Protein AF-A0A969HIT4-F1 (afdb_monomer_lite)

Foldseek 3Di:
DDDQEDEDPVAAFQADWDAQPLQCWIWTAGQQQKIFTARNNYRHTLEIDNQAPAGRDQQFQHDSYKGQHPHYWDDPNLLQKIKGFIDHWNCQLVVPWQQEQFQVSLQVSCVVPVSQQGMFMAGNNYRDGPGGASAGAFAQDDFGHGDRHADWDWDADPVRAIKTWDWGFHPPFPDPDRTSFRRTFTWIAHQACPNAPPDGHNGIFGADFDGGTRNFFFHWDDDDQKIWTATQFKIFIWGQDAPDNVARGNVRGRYIDGDAMEGQEQQDPQQVPADDPLQWHQCWGDAPDTGHTHGYDYYNPHPLLLAQAPSDWDWDDDDQWIWTAHRSGDIDIDHDDDSPDDDPDDPPPPPPPPDDDDPDDDDDPAAEEEQACLVVQAQHKHKYKAFFADWGDPVFWIKTARDVVRPPTEIEIEGPVLCVQDPHRVSVVHDGGWIKIFTAHFHGGNNYTYGYDSHCVRIDTDDDD

Secondary structure (DSSP, 8-state):
---------SS-B-S--EEETTTTEEEEEBTTS-EEEEETTT--EEEEE---SSEES---SS-SEEB-TT---EEETTTTEEEEEPB--GGGGGSSSS--SSHHHHHHHHHH-GGG--EEEEETTT----S--------B-BTTB----PPPEEEE-TTS-EEEEEEEE-SSPSSSS-STTT-EEEEEEESSSSSSTTPPTT-EEEB------TTBPPEEEEETTEEEEEETTEEEEEEEEE--TT--BTTBPBEEEE--EEEEEE-S-TTSS---TT-EEEEEEESSSEEEEEEEEEES---HHHHS--S--EEEEETTEEEEE-TT--EEEE-SS-TTS-PPPP---------------S----EEEEGGGGGGGTTSEEEEEEE--EEEE-SSEEEEESSSS-TTS-EEEEEGGGGGGSSS-HHHHS-TT-EEEEEEE-EEETTEEEEE--SGGGEEEE---

Radius of gyration: 24.32 Å; chains: 1; bounding box: 61×59×72 Å

pLDDT: mean 91.87, std 12.42, range [34.25, 98.88]

Sequence (465 aa):
MTQIWAYEAGSPVHTPPAYSASRSRVVVVSQDLYVHAIDNASGARAWRVKPTILNPGEPGQNSDLAEVKKGWPVIADTHGLVLVKLRLDWQTLWQPNPWPSSNTAMRSTLSSQPDLQALLVLRLDDGSIPFIANVGHGGYGDGGYMPMGPQPVVKRFDNGQEVAYVVMRGSPCLQTPCDGRWDSHLGEMLLDDSTVSGYSAGYVRFIRNSFFPTDEQAYISMAGDYIFGGHWEAGIAHQITDRSASRGSGTNPIQTTNLPHIATSQDEDTCGRGFQTSHYCATSLKNTRVWPGGFYIYWQKGAVYDQYWSEYAGWVVSNNTIYFVGTEGSVVALEHGNPTAQLAAPTITTVADIQTEPELTSESVMAHIPYTQAREYAGQEAVVSGTIRYVFNNGVAVLLGFENPHQGALKVRILKQDWANFTAPPETVYQVGQQIRVTGRIEWYQGDPVIYAQSPTALELIQPH

Structure (mmCIF, N/CA/C/O backbone):
data_AF-A0A969HIT4-F1
#
_entry.id   AF-A0A969HIT4-F1
#
loop_
_atom_site.group_PDB
_atom_site.id
_atom_site.type_symbol
_atom_site.label_atom_id
_atom_site.label_alt_id
_atom_site.label_comp_id
_atom_site.label_asym_id
_atom_site.label_entity_id
_atom_site.label_seq_id
_atom_site.pdbx_PDB_ins_code
_atom_site.Cartn_x
_atom_site.Cartn_y
_atom_site.Cartn_z
_atom_site.occupancy
_atom_site.B_iso_or_equiv
_atom_site.auth_seq_id
_atom_site.auth_comp_id
_atom_site.auth_asym_id
_atom_site.auth_atom_id
_atom_site.pdbx_PDB_model_num
ATOM 1 N N . MET A 1 1 ? -34.203 -14.703 -4.776 1.00 73.19 1 MET A N 1
ATOM 2 C CA . MET A 1 1 ? -33.868 -13.924 -3.564 1.00 73.19 1 MET A CA 1
ATOM 3 C C . MET A 1 1 ? -34.827 -12.748 -3.485 1.00 73.19 1 MET A C 1
ATOM 5 O O . MET A 1 1 ? -35.058 -12.132 -4.517 1.00 73.19 1 MET A O 1
ATOM 9 N N . THR A 1 2 ? -35.407 -12.479 -2.316 1.00 91.75 2 THR A N 1
ATOM 10 C CA . THR A 1 2 ? -36.294 -11.323 -2.081 1.00 91.75 2 THR A CA 1
ATOM 11 C C . THR A 1 2 ? -35.475 -10.209 -1.433 1.00 91.75 2 THR A C 1
ATOM 13 O O . THR A 1 2 ? -34.688 -10.496 -0.533 1.00 91.75 2 THR A O 1
ATOM 16 N N . GLN A 1 3 ? -35.628 -8.962 -1.886 1.00 93.62 3 GLN A N 1
ATOM 17 C CA . GLN A 1 3 ? -34.958 -7.809 -1.274 1.00 93.62 3 GLN A CA 1
ATOM 18 C C . GLN A 1 3 ? -35.413 -7.649 0.186 1.00 93.62 3 GLN A C 1
ATOM 20 O O . GLN A 1 3 ? -36.613 -7.581 0.442 1.00 93.62 3 GLN A O 1
ATOM 25 N N . ILE A 1 4 ? -34.461 -7.594 1.128 1.00 94.19 4 ILE A N 1
ATOM 26 C CA . ILE A 1 4 ? -34.737 -7.423 2.569 1.00 94.19 4 ILE A CA 1
ATOM 27 C C . ILE A 1 4 ? -34.885 -5.932 2.906 1.00 94.19 4 ILE A C 1
ATOM 29 O O . ILE A 1 4 ? -35.841 -5.537 3.563 1.00 94.19 4 ILE A O 1
ATOM 33 N N . TRP A 1 5 ? -33.974 -5.099 2.403 1.00 97.38 5 TRP A N 1
ATOM 34 C CA . TRP A 1 5 ? -34.033 -3.638 2.444 1.00 97.38 5 TRP A CA 1
ATOM 35 C C . TRP A 1 5 ? -33.139 -3.058 1.339 1.00 97.38 5 TRP A C 1
ATOM 37 O O . TRP A 1 5 ? -32.377 -3.786 0.701 1.00 97.38 5 TRP A O 1
ATOM 47 N N . ALA A 1 6 ? -33.254 -1.754 1.100 1.00 96.44 6 ALA A N 1
ATOM 48 C CA . ALA A 1 6 ? -32.368 -0.986 0.230 1.00 96.44 6 ALA A CA 1
ATOM 49 C C . ALA A 1 6 ? -31.980 0.321 0.930 1.00 96.44 6 ALA A C 1
ATOM 51 O O . ALA A 1 6 ? -32.724 0.815 1.778 1.00 96.44 6 ALA A O 1
ATOM 52 N N . TYR A 1 7 ? -30.815 0.862 0.577 1.00 97.88 7 TYR A N 1
ATOM 53 C CA . TYR A 1 7 ? -30.286 2.090 1.154 1.00 97.88 7 TYR A CA 1
ATOM 54 C C . TYR A 1 7 ? -29.885 3.081 0.063 1.00 97.88 7 TYR A C 1
ATOM 56 O O . TYR A 1 7 ? -29.016 2.788 -0.755 1.00 97.88 7 TYR A O 1
ATOM 64 N N . GLU A 1 8 ? -30.474 4.275 0.097 1.00 97.19 8 GLU A N 1
ATOM 65 C CA . GLU A 1 8 ? -30.152 5.367 -0.822 1.00 97.19 8 GLU A CA 1
ATOM 66 C C . GLU A 1 8 ? -29.061 6.264 -0.222 1.00 97.19 8 GLU A C 1
ATOM 68 O O . GLU A 1 8 ? -29.324 7.114 0.633 1.00 97.19 8 GLU A O 1
ATOM 73 N N . ALA A 1 9 ? -27.815 6.085 -0.670 1.00 97.38 9 ALA A N 1
ATOM 74 C CA . ALA A 1 9 ? -26.674 6.869 -0.188 1.00 97.38 9 ALA A CA 1
ATOM 75 C C . ALA A 1 9 ? -26.664 8.323 -0.707 1.00 97.38 9 ALA A C 1
ATOM 77 O O . ALA A 1 9 ? -25.971 9.174 -0.147 1.00 97.38 9 ALA A O 1
ATOM 78 N N . GLY A 1 10 ? -27.431 8.623 -1.762 1.00 97.44 10 GLY A N 1
ATOM 79 C CA . GLY A 1 10 ? -27.462 9.938 -2.417 1.00 97.44 10 GLY A CA 1
ATOM 80 C C . GLY A 1 10 ? -26.255 10.229 -3.320 1.00 97.44 10 GLY A C 1
ATOM 81 O O . GLY A 1 10 ? -26.195 11.290 -3.930 1.00 97.44 10 GLY A O 1
ATOM 82 N N . SER A 1 11 ? -25.310 9.294 -3.417 1.00 98.00 11 SER A N 1
ATOM 83 C CA . SER A 1 11 ? -24.120 9.332 -4.269 1.00 98.00 11 SER A CA 1
ATOM 84 C C . SER A 1 11 ? -23.657 7.888 -4.532 1.00 98.00 11 SER A C 1
ATOM 86 O O . SER A 1 11 ? -23.942 7.024 -3.692 1.00 98.00 11 SER A O 1
ATOM 88 N N . PRO A 1 12 ? -22.987 7.572 -5.662 1.00 98.00 12 PRO A N 1
ATOM 89 C CA . PRO A 1 12 ? -22.501 6.221 -5.934 1.00 98.00 12 PRO A CA 1
ATOM 90 C C . PRO A 1 12 ? -21.669 5.660 -4.779 1.00 98.00 12 PRO A C 1
ATOM 92 O O . PRO A 1 12 ? -20.763 6.318 -4.272 1.00 98.00 12 PRO A O 1
ATOM 95 N N . VAL A 1 13 ? -21.967 4.434 -4.354 1.00 97.75 13 VAL A N 1
ATOM 96 C CA . VAL A 1 13 ? -21.175 3.742 -3.330 1.00 97.75 13 VAL A CA 1
ATOM 97 C C . VAL A 1 13 ? -19.890 3.226 -3.975 1.00 97.75 13 VAL A C 1
ATOM 99 O O . VAL A 1 13 ? -19.941 2.490 -4.957 1.00 97.75 13 VAL A O 1
ATOM 102 N N . HIS A 1 14 ? -18.739 3.637 -3.443 1.00 97.19 14 HIS A N 1
ATOM 103 C CA . HIS A 1 14 ? -17.424 3.345 -4.024 1.00 97.19 14 HIS A CA 1
ATOM 104 C C . HIS A 1 14 ? -16.676 2.213 -3.319 1.00 97.19 14 HIS A C 1
ATOM 106 O O . HIS A 1 14 ? -15.764 1.633 -3.908 1.00 97.19 14 HIS A O 1
ATOM 112 N N . THR A 1 15 ? -17.049 1.889 -2.081 1.00 97.75 15 THR A N 1
ATOM 113 C CA . THR A 1 15 ? -16.435 0.800 -1.317 1.00 97.75 15 THR A CA 1
ATOM 114 C C . THR A 1 15 ? -17.362 -0.410 -1.239 1.00 97.75 15 THR A C 1
ATOM 116 O O . THR A 1 15 ? -18.582 -0.236 -1.173 1.00 97.75 15 THR A O 1
ATOM 119 N N . PRO A 1 16 ? -16.830 -1.640 -1.134 1.00 97.31 16 PRO A N 1
ATOM 120 C CA . PRO A 1 16 ? -17.638 -2.752 -0.655 1.00 97.31 16 PRO A CA 1
ATOM 121 C C . PRO A 1 16 ? -18.130 -2.473 0.782 1.00 97.31 16 PRO A C 1
ATOM 123 O O . PRO A 1 16 ? -17.526 -1.665 1.502 1.00 97.31 16 PRO A O 1
ATOM 126 N N . PRO A 1 17 ? -19.232 -3.113 1.210 1.00 97.50 17 PRO A N 1
ATOM 127 C CA . PRO A 1 17 ? -19.734 -2.977 2.570 1.00 97.50 17 PRO A CA 1
ATOM 128 C C . PRO A 1 17 ? -18.836 -3.699 3.575 1.00 97.50 17 PRO A C 1
ATOM 130 O O . PRO A 1 17 ? -18.409 -4.829 3.347 1.00 97.50 17 PRO A O 1
ATOM 133 N N . ALA A 1 18 ? -18.620 -3.068 4.725 1.00 98.38 18 ALA A N 1
ATOM 134 C CA . ALA A 1 18 ? -18.041 -3.694 5.907 1.00 98.38 18 ALA A CA 1
ATOM 135 C C . ALA A 1 18 ? -19.118 -3.869 6.983 1.00 98.38 18 ALA A C 1
ATOM 137 O O . ALA A 1 18 ? -20.052 -3.073 7.058 1.00 98.38 18 ALA A O 1
ATOM 138 N N . TYR A 1 19 ? -19.007 -4.895 7.824 1.00 98.38 19 TYR A N 1
ATOM 139 C CA . TYR A 1 19 ? -20.028 -5.208 8.825 1.00 98.38 19 TYR A CA 1
ATOM 140 C C . TYR A 1 19 ? -19.448 -5.235 10.240 1.00 98.38 19 TYR A C 1
ATOM 142 O O . TYR A 1 19 ? -18.470 -5.930 10.505 1.00 98.38 19 TYR A O 1
ATOM 150 N N . SER A 1 20 ? -20.088 -4.505 11.152 1.00 98.25 20 SER A N 1
ATOM 151 C CA . SER A 1 20 ? -19.877 -4.617 12.595 1.00 98.25 20 SER A CA 1
ATOM 152 C C . SER A 1 20 ? -20.937 -5.532 13.191 1.00 98.25 20 SER A C 1
ATOM 154 O O . SER A 1 20 ? -22.132 -5.216 13.172 1.00 98.25 20 SER A O 1
ATOM 156 N N . ALA A 1 21 ? -20.491 -6.651 13.762 1.00 96.56 21 ALA A N 1
ATOM 157 C CA . ALA A 1 21 ? -21.372 -7.590 14.439 1.00 96.56 21 ALA A CA 1
ATOM 158 C C . ALA A 1 21 ? -21.888 -7.013 15.759 1.00 96.56 21 ALA A C 1
ATOM 160 O O . ALA A 1 21 ? -23.080 -7.110 16.044 1.00 96.56 21 ALA A O 1
ATOM 161 N N . SER A 1 22 ? -21.015 -6.369 16.535 1.00 96.19 22 SER A N 1
ATOM 162 C CA . SER A 1 22 ? -21.367 -5.851 17.857 1.00 96.19 22 SER A CA 1
ATOM 163 C C . SER A 1 22 ? -22.389 -4.705 17.834 1.00 96.19 22 SER A C 1
ATOM 165 O O . SER A 1 22 ? -23.189 -4.595 18.760 1.00 96.19 22 SER A O 1
ATOM 167 N N . ARG A 1 23 ? -22.400 -3.862 16.789 1.00 97.75 23 ARG A N 1
ATOM 168 C CA . ARG A 1 23 ? -23.374 -2.759 16.635 1.00 97.75 23 ARG A CA 1
ATOM 169 C C . ARG A 1 23 ? -24.495 -3.093 15.645 1.00 97.75 23 ARG A C 1
ATOM 171 O O . ARG A 1 23 ? -25.425 -2.305 15.495 1.00 97.75 23 ARG A O 1
ATOM 178 N N . SER A 1 24 ? -24.414 -4.233 14.954 1.00 97.88 24 SER A N 1
ATOM 179 C CA . SER A 1 24 ? -25.284 -4.594 13.827 1.00 97.88 24 SER A CA 1
ATOM 180 C C . SER A 1 24 ? -25.384 -3.460 12.796 1.00 97.88 24 SER A C 1
ATOM 182 O O . SER A 1 24 ? -26.457 -2.922 12.495 1.00 97.88 24 SER A O 1
ATOM 184 N N . ARG A 1 25 ? -24.218 -3.036 12.298 1.00 98.25 25 ARG A N 1
ATOM 185 C CA . ARG A 1 25 ? -24.091 -1.931 11.338 1.00 98.25 25 ARG A CA 1
ATOM 186 C C . ARG A 1 25 ? -23.374 -2.389 10.086 1.00 98.25 25 ARG A C 1
ATOM 188 O O . ARG A 1 25 ? -22.326 -3.023 10.170 1.00 98.25 25 ARG A O 1
ATOM 195 N N . VAL A 1 26 ? -23.918 -2.009 8.938 1.00 98.62 26 VAL A N 1
ATOM 196 C CA . VAL A 1 26 ? -23.217 -2.048 7.655 1.00 98.62 26 VAL A CA 1
ATOM 197 C C . VAL A 1 26 ? -22.610 -0.670 7.416 1.00 98.62 26 VAL A C 1
ATOM 199 O O . VAL A 1 26 ? -23.308 0.334 7.545 1.00 98.62 26 VAL A O 1
ATOM 202 N N . VAL A 1 27 ? -21.324 -0.613 7.082 1.00 98.88 27 VAL A N 1
ATOM 203 C CA . VAL A 1 27 ? -20.607 0.623 6.768 1.00 98.88 27 VAL A CA 1
ATOM 204 C C . VAL A 1 27 ? -20.185 0.622 5.307 1.00 98.88 27 VAL A C 1
ATOM 206 O O . VAL A 1 27 ? -19.612 -0.352 4.823 1.00 98.88 27 VAL A O 1
ATOM 209 N N . VAL A 1 28 ? -20.455 1.725 4.614 1.00 98.75 28 VAL A N 1
ATOM 210 C CA . VAL A 1 28 ? -20.031 1.983 3.230 1.00 98.75 28 VAL A CA 1
ATOM 211 C C . VAL A 1 28 ? -19.542 3.422 3.095 1.00 98.75 28 VAL A C 1
ATOM 213 O O . VAL A 1 28 ? -19.899 4.279 3.907 1.00 98.75 28 VAL A O 1
ATOM 216 N N . VAL A 1 29 ? -18.753 3.700 2.058 1.00 98.75 29 VAL A N 1
ATOM 217 C CA . VAL A 1 29 ? -18.318 5.058 1.715 1.00 98.75 29 VAL A CA 1
ATOM 218 C C . VAL A 1 29 ? -18.705 5.378 0.277 1.00 98.75 29 VAL A C 1
ATOM 220 O O . VAL A 1 29 ? -18.479 4.583 -0.643 1.00 98.75 29 VAL A O 1
ATOM 223 N N . SER A 1 30 ? -19.329 6.534 0.088 1.00 98.56 30 SER A N 1
ATOM 224 C CA . SER A 1 30 ? -19.791 7.016 -1.212 1.00 98.56 30 SER A CA 1
ATOM 225 C C . SER A 1 30 ? -18.764 7.918 -1.895 1.00 98.56 30 SER A C 1
ATOM 227 O O . SER A 1 30 ? -17.832 8.429 -1.271 1.00 98.56 30 SER A O 1
ATOM 229 N N . GLN A 1 31 ? -18.937 8.115 -3.202 1.00 98.12 31 GLN A N 1
ATOM 230 C CA . GLN A 1 31 ? -18.076 8.923 -4.064 1.00 98.12 31 GLN A CA 1
ATOM 231 C C . GLN A 1 31 ? -17.872 10.345 -3.540 1.00 98.12 31 GLN A C 1
ATOM 233 O O . GLN A 1 31 ? -16.800 10.909 -3.717 1.00 98.12 31 GLN A O 1
ATOM 238 N N . ASP A 1 32 ? -18.876 10.917 -2.877 1.00 98.50 32 ASP A N 1
ATOM 239 C CA . ASP A 1 32 ? -18.828 12.254 -2.282 1.00 98.50 32 ASP A CA 1
ATOM 240 C C . ASP A 1 32 ? -18.109 12.303 -0.914 1.00 98.50 32 ASP A C 1
ATOM 242 O O . ASP A 1 32 ? -18.207 13.297 -0.192 1.00 98.50 32 ASP A O 1
ATOM 246 N N . LEU A 1 33 ? -17.361 11.241 -0.583 1.00 98.69 33 LEU A N 1
ATOM 247 C CA . LEU A 1 33 ? -16.547 11.054 0.624 1.00 98.69 33 LEU A CA 1
ATOM 248 C C . LEU A 1 33 ? -17.344 10.961 1.929 1.00 98.69 33 LEU A C 1
ATOM 250 O O . LEU A 1 33 ? -16.772 11.086 3.012 1.00 98.69 33 LEU A O 1
ATOM 254 N N . TYR A 1 34 ? -18.653 10.722 1.857 1.00 98.81 34 TYR A N 1
ATOM 255 C CA . TYR A 1 34 ? -19.441 10.454 3.052 1.00 98.81 34 TYR A CA 1
ATOM 256 C C . TYR A 1 34 ? -19.310 8.994 3.478 1.00 98.81 34 TYR A C 1
ATOM 258 O O . TYR A 1 34 ? -19.430 8.074 2.672 1.00 98.81 34 TYR A O 1
ATOM 266 N N . VAL A 1 35 ? -19.102 8.788 4.776 1.00 98.88 35 VAL A N 1
ATOM 267 C CA . VAL A 1 35 ? -19.176 7.483 5.432 1.00 98.88 35 VAL A CA 1
ATOM 268 C C . VAL A 1 35 ? -20.591 7.314 5.964 1.00 98.88 35 VAL A C 1
ATOM 270 O O . VAL A 1 35 ? -21.135 8.206 6.622 1.00 98.88 35 VAL A O 1
ATOM 273 N N . HIS A 1 36 ? -21.187 6.168 5.671 1.00 98.88 36 HIS A N 1
ATOM 274 C CA . HIS A 1 36 ? -22.550 5.828 6.043 1.00 98.88 36 HIS A CA 1
ATOM 275 C C . HIS A 1 36 ? -22.532 4.613 6.956 1.00 98.88 36 HIS A C 1
ATOM 277 O O . HIS A 1 36 ? -21.990 3.583 6.565 1.00 98.88 36 HIS A O 1
ATOM 283 N N . ALA A 1 37 ? -23.182 4.702 8.116 1.00 98.81 37 ALA A N 1
ATOM 284 C CA . ALA A 1 37 ? -23.613 3.514 8.839 1.00 98.81 37 ALA A CA 1
ATOM 285 C C . ALA A 1 37 ? -25.098 3.274 8.611 1.00 98.81 37 ALA A C 1
ATOM 287 O O . ALA A 1 37 ? -25.938 4.173 8.725 1.00 98.81 37 ALA A O 1
ATOM 288 N N . ILE A 1 38 ? -25.403 2.023 8.319 1.00 98.75 38 ILE A N 1
ATOM 289 C CA . ILE A 1 38 ? -26.720 1.534 7.961 1.00 98.75 38 ILE A CA 1
ATOM 290 C C . ILE A 1 38 ? -27.091 0.478 8.995 1.00 98.75 38 ILE A C 1
ATOM 292 O O . ILE A 1 38 ? -26.304 -0.424 9.295 1.00 98.75 38 ILE A O 1
ATOM 296 N N . ASP A 1 39 ? -28.277 0.608 9.575 1.00 98.25 39 ASP A N 1
ATOM 297 C CA . ASP A 1 39 ? -28.833 -0.408 10.454 1.00 98.25 39 ASP A CA 1
ATOM 298 C C . ASP A 1 39 ? -29.103 -1.686 9.650 1.00 98.25 39 ASP A C 1
ATOM 300 O O . ASP A 1 39 ? -29.866 -1.677 8.686 1.00 98.25 39 ASP A O 1
ATOM 304 N N . ASN A 1 40 ? -28.463 -2.792 10.034 1.00 97.56 40 ASN A N 1
ATOM 305 C CA . ASN A 1 40 ? -28.526 -4.031 9.259 1.00 97.56 40 ASN A CA 1
ATOM 306 C C . ASN A 1 40 ? -29.923 -4.678 9.256 1.00 97.56 40 ASN A C 1
ATOM 308 O O . ASN A 1 40 ? -30.247 -5.427 8.337 1.00 97.56 40 ASN A O 1
ATOM 312 N N . ALA A 1 41 ? -30.750 -4.422 10.272 1.00 97.00 41 ALA A N 1
ATOM 313 C CA . ALA A 1 41 ? -32.078 -5.022 10.366 1.00 97.00 41 ALA A CA 1
ATOM 314 C C . ALA A 1 41 ? -33.086 -4.337 9.432 1.00 97.00 41 ALA A C 1
ATOM 316 O O . ALA A 1 41 ? -33.952 -5.001 8.865 1.00 97.00 41 ALA A O 1
ATOM 317 N N . SER A 1 42 ? -32.973 -3.018 9.271 1.00 97.50 42 SER A N 1
ATOM 318 C CA . SER A 1 42 ? -33.977 -2.196 8.584 1.00 97.50 42 SER A CA 1
ATOM 319 C C . SER A 1 42 ? -33.495 -1.533 7.293 1.00 97.50 42 SER A C 1
ATOM 321 O O . SER A 1 42 ? -34.319 -1.054 6.518 1.00 97.50 42 SER A O 1
ATOM 323 N N . GLY A 1 43 ? -32.182 -1.451 7.068 1.00 98.00 43 GLY A N 1
ATOM 324 C CA . GLY A 1 43 ? -31.601 -0.628 6.007 1.00 98.00 43 GLY A CA 1
ATOM 325 C C . GLY A 1 43 ? -31.693 0.877 6.281 1.00 98.00 43 GLY A C 1
ATOM 326 O O . GLY A 1 43 ? -31.366 1.679 5.410 1.00 98.00 43 GLY A O 1
ATOM 327 N N . ALA A 1 44 ? -32.139 1.294 7.471 1.00 98.25 44 ALA A N 1
ATOM 328 C CA . ALA A 1 44 ? -32.243 2.703 7.822 1.00 98.25 44 ALA A CA 1
ATOM 329 C C . ALA A 1 44 ? -30.859 3.333 8.048 1.00 98.25 44 ALA A C 1
ATOM 331 O O . ALA A 1 44 ? -29.930 2.695 8.547 1.00 98.25 44 ALA A O 1
ATOM 332 N N . ARG A 1 45 ? -30.727 4.628 7.737 1.00 98.50 45 ARG A N 1
ATOM 333 C CA . ARG A 1 45 ? -29.520 5.401 8.065 1.00 98.50 45 ARG A CA 1
ATOM 334 C C . ARG A 1 45 ? -29.369 5.503 9.584 1.00 98.50 45 ARG A C 1
ATOM 336 O O . ARG A 1 45 ? -30.172 6.188 10.212 1.00 98.50 45 ARG A O 1
ATOM 343 N N . ALA A 1 46 ? -28.312 4.919 10.144 1.00 98.50 46 ALA A N 1
ATOM 344 C CA . ALA A 1 46 ? -27.918 5.182 11.527 1.00 98.50 46 ALA A CA 1
ATOM 345 C C . ALA A 1 46 ? -27.243 6.558 11.627 1.00 98.50 46 ALA A C 1
ATOM 347 O O . ALA A 1 46 ? -27.668 7.410 12.400 1.00 98.50 46 ALA A O 1
ATOM 348 N N . TRP A 1 47 ? -26.251 6.811 10.770 1.00 98.81 47 TRP A N 1
ATOM 349 C CA . TRP A 1 47 ? -25.604 8.115 10.631 1.00 98.81 47 TRP A CA 1
ATOM 350 C C . TRP A 1 47 ? -24.935 8.255 9.259 1.00 98.81 47 TRP A C 1
ATOM 352 O O . TRP A 1 47 ? -24.769 7.284 8.518 1.00 98.81 47 TRP A O 1
ATOM 362 N N . ARG A 1 48 ? -24.590 9.496 8.901 1.00 98.62 48 ARG A N 1
ATOM 363 C CA . ARG A 1 48 ? -23.853 9.850 7.683 1.00 98.62 48 ARG A CA 1
ATOM 364 C C . ARG A 1 48 ? -22.997 11.078 7.955 1.00 98.62 48 ARG A C 1
ATOM 366 O O . ARG A 1 48 ? -23.537 12.112 8.340 1.00 98.62 48 ARG A O 1
ATOM 373 N N . VAL A 1 49 ? -21.698 10.984 7.700 1.00 98.75 49 VAL A N 1
ATOM 374 C CA . VAL A 1 49 ? -20.725 12.046 8.001 1.00 98.75 49 VAL A CA 1
ATOM 375 C C . VAL A 1 49 ? -19.692 12.162 6.887 1.00 98.75 49 VAL A C 1
ATOM 377 O O . VAL A 1 49 ? -19.336 11.156 6.283 1.00 98.75 49 VAL A O 1
ATOM 380 N N . LYS A 1 50 ? -19.216 13.379 6.604 1.00 98.50 50 LYS A N 1
ATOM 381 C CA . LYS A 1 50 ? -18.053 13.609 5.736 1.00 98.50 50 LYS A CA 1
ATOM 382 C C . LYS A 1 50 ? -16.851 13.883 6.647 1.00 98.50 50 LYS A C 1
ATOM 384 O O . LYS A 1 50 ? -16.761 14.983 7.184 1.00 98.50 50 LYS A O 1
ATOM 389 N N . PRO A 1 51 ? -15.975 12.895 6.885 1.00 98.12 51 PRO A N 1
ATOM 390 C CA . PRO A 1 51 ? -14.899 12.992 7.878 1.00 98.12 51 PRO A CA 1
ATOM 391 C C . PRO A 1 51 ? -13.662 13.779 7.421 1.00 98.12 51 PRO A C 1
ATOM 393 O O . PRO A 1 51 ? -12.679 13.830 8.150 1.00 98.12 51 PRO A O 1
ATOM 396 N N . THR A 1 52 ? -13.678 14.363 6.222 1.00 98.31 52 THR A N 1
ATOM 397 C CA . THR A 1 52 ? -12.541 15.094 5.650 1.00 98.31 52 THR A CA 1
ATOM 398 C C . THR A 1 52 ? -12.975 16.439 5.080 1.00 98.31 52 THR A C 1
ATOM 400 O O . THR A 1 52 ? -14.114 16.603 4.631 1.00 98.31 52 THR A O 1
ATOM 403 N N . ILE A 1 53 ? -12.042 17.390 5.081 1.00 97.94 53 ILE A N 1
ATOM 404 C CA . ILE A 1 53 ? -12.205 18.698 4.441 1.00 97.94 53 ILE A CA 1
ATOM 405 C C . ILE A 1 53 ? -12.061 18.629 2.914 1.00 97.94 53 ILE A C 1
ATOM 407 O O . ILE A 1 53 ? -12.491 19.553 2.230 1.00 97.94 53 ILE A O 1
ATOM 411 N N . LEU A 1 54 ? -11.485 17.543 2.389 1.00 98.50 54 LEU A N 1
ATOM 412 C CA . LEU A 1 54 ? -11.150 17.392 0.974 1.00 98.50 54 LEU A CA 1
ATOM 413 C C . LEU A 1 54 ? -12.391 17.264 0.089 1.00 98.50 54 LEU A C 1
ATOM 415 O O . LEU A 1 54 ? -13.481 16.862 0.523 1.00 98.50 54 LEU A O 1
ATOM 419 N N . ASN A 1 55 ? -12.219 17.603 -1.180 1.00 98.44 55 ASN A N 1
ATOM 420 C CA . ASN A 1 55 ? -13.258 17.515 -2.192 1.00 98.44 55 ASN A CA 1
ATOM 421 C C . ASN A 1 55 ? -13.271 16.116 -2.839 1.00 98.44 55 ASN A C 1
ATOM 423 O O . ASN A 1 55 ? -12.227 15.492 -2.987 1.00 98.44 55 ASN A O 1
ATOM 427 N N . PRO A 1 56 ? -14.439 15.558 -3.196 1.00 98.00 56 PRO A N 1
ATOM 428 C CA . PRO A 1 56 ? -14.484 14.270 -3.883 1.00 98.00 56 PRO A CA 1
ATOM 429 C C . PRO A 1 56 ? -13.937 14.386 -5.308 1.00 98.00 56 PRO A C 1
ATOM 431 O O . PRO A 1 56 ? -14.381 15.247 -6.067 1.00 98.00 56 PRO A O 1
ATOM 434 N N . GLY A 1 57 ? -13.035 13.492 -5.706 1.00 95.81 57 GLY A N 1
ATOM 435 C CA . GLY A 1 57 ? -12.522 13.450 -7.074 1.00 95.81 57 GLY A CA 1
ATOM 436 C C . GLY A 1 57 ? -11.252 12.621 -7.220 1.00 95.81 57 GLY A C 1
ATOM 437 O O . GLY A 1 57 ? -10.721 12.101 -6.245 1.00 95.81 57 GLY A O 1
ATOM 438 N N . GLU A 1 58 ? -10.774 12.499 -8.456 1.00 92.38 58 GLU A N 1
ATOM 439 C CA . GLU A 1 58 ? -9.488 11.863 -8.752 1.00 92.38 58 GLU A CA 1
ATOM 440 C C . GLU A 1 58 ? -8.360 12.817 -8.301 1.00 92.38 58 GLU A C 1
ATOM 442 O O . GLU A 1 58 ? -8.311 13.944 -8.797 1.00 92.38 58 GLU A O 1
ATOM 447 N N . PRO A 1 59 ? -7.507 12.427 -7.334 1.00 93.19 59 PRO A N 1
ATOM 448 C CA . PRO A 1 59 ? -6.576 13.356 -6.693 1.00 93.19 59 PRO A CA 1
ATOM 449 C C . PRO A 1 59 ? -5.350 13.724 -7.536 1.00 93.19 59 PRO A C 1
ATOM 451 O O . PRO A 1 59 ? -4.741 14.775 -7.313 1.00 93.19 59 PRO A O 1
ATOM 454 N N . GLY A 1 60 ? -4.997 12.891 -8.515 1.00 88.75 60 GLY A N 1
ATOM 455 C CA . GLY A 1 60 ? -3.890 13.111 -9.432 1.00 88.75 60 GLY A CA 1
ATOM 456 C C . GLY A 1 60 ? -2.583 13.480 -8.735 1.00 88.75 60 GLY A C 1
ATOM 457 O O . GLY A 1 60 ? -2.190 12.895 -7.721 1.00 88.75 60 GLY A O 1
ATOM 458 N N . GLN A 1 61 ? -1.900 14.466 -9.314 1.00 87.81 61 GLN A N 1
ATOM 459 C CA . GLN A 1 61 ? -0.569 14.854 -8.875 1.00 87.81 61 GLN A CA 1
ATOM 460 C C . GLN A 1 61 ? -0.568 15.839 -7.706 1.00 87.81 61 GLN A C 1
ATOM 462 O O . GLN A 1 61 ? 0.283 15.703 -6.839 1.00 87.81 61 GLN A O 1
ATOM 467 N N . ASN A 1 62 ? -1.423 16.863 -7.743 1.00 91.56 62 ASN A N 1
ATOM 468 C CA . ASN A 1 62 ? -1.455 17.965 -6.780 1.00 91.56 62 ASN A CA 1
ATOM 469 C C . ASN A 1 62 ? -2.846 18.607 -6.804 1.00 91.56 62 ASN A C 1
ATOM 471 O O . ASN A 1 62 ? -3.162 19.357 -7.733 1.00 91.56 62 ASN A O 1
ATOM 475 N N . SER A 1 63 ? -3.691 18.278 -5.833 1.00 93.69 63 SER A N 1
ATOM 476 C CA . SER A 1 63 ? -5.045 18.822 -5.724 1.00 93.69 63 SER A CA 1
ATOM 477 C C . SER A 1 63 ? -5.563 18.728 -4.289 1.00 93.69 63 SER A C 1
ATOM 479 O O . SER A 1 63 ? -4.968 18.068 -3.446 1.00 93.69 63 SER A O 1
ATOM 481 N N . ASP A 1 64 ? -6.698 19.367 -4.019 1.00 96.12 64 ASP A N 1
ATOM 482 C CA . ASP A 1 64 ? -7.470 19.221 -2.781 1.00 96.12 64 ASP A CA 1
ATOM 483 C C . ASP A 1 64 ? -8.541 18.116 -2.886 1.00 96.12 64 ASP A C 1
ATOM 485 O O . ASP A 1 64 ? -9.507 18.086 -2.111 1.00 96.12 64 ASP A O 1
ATOM 489 N N . LEU A 1 65 ? -8.401 17.228 -3.875 1.00 97.69 65 LEU A N 1
ATOM 490 C CA . LEU A 1 65 ? -9.317 16.126 -4.112 1.00 97.69 65 LEU A CA 1
ATOM 491 C C . LEU A 1 65 ? -8.877 14.874 -3.341 1.00 97.69 65 LEU A C 1
ATOM 493 O O . LEU A 1 65 ? -7.702 14.664 -3.052 1.00 97.69 65 LEU A O 1
ATOM 49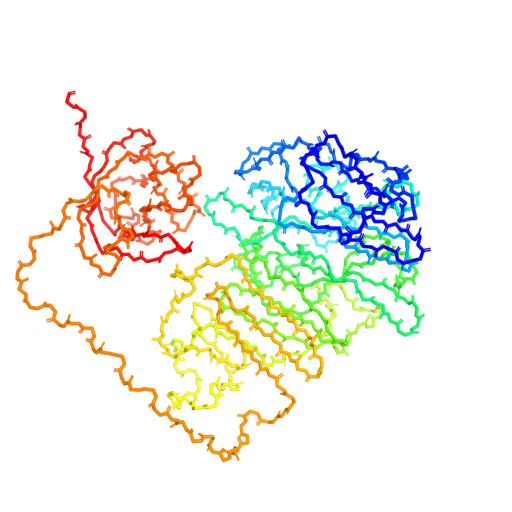7 N N . ALA A 1 66 ? -9.837 14.010 -3.036 1.00 98.00 66 ALA A N 1
ATOM 498 C CA . ALA A 1 66 ? -9.603 12.669 -2.526 1.00 98.00 66 ALA A CA 1
ATOM 499 C C . ALA A 1 66 ? -10.640 11.696 -3.080 1.00 98.00 66 ALA A C 1
ATOM 501 O O . ALA A 1 66 ? -11.771 12.068 -3.411 1.00 98.00 66 ALA A O 1
ATOM 502 N N . GLU A 1 67 ? -10.281 10.415 -3.089 1.00 96.69 67 GLU A N 1
ATOM 503 C CA . GLU A 1 67 ? -11.213 9.338 -3.400 1.00 96.69 67 GLU A CA 1
ATOM 504 C C . GLU A 1 67 ? -11.113 8.180 -2.409 1.00 96.69 67 GLU A C 1
ATOM 506 O O . GLU A 1 67 ? -10.107 7.969 -1.736 1.00 96.69 67 GLU A O 1
ATOM 511 N N . VAL A 1 68 ? -12.193 7.403 -2.353 1.00 97.25 68 VAL A N 1
ATOM 512 C CA . VAL A 1 68 ? -12.325 6.166 -1.560 1.00 97.25 68 VAL A CA 1
ATOM 513 C C . VAL A 1 68 ? -12.412 4.920 -2.446 1.00 97.25 68 VAL A C 1
ATOM 515 O O . VAL A 1 68 ? -12.608 3.804 -1.966 1.00 97.25 68 VAL A O 1
ATOM 518 N N . LYS A 1 69 ? -12.278 5.108 -3.764 1.00 92.00 69 LYS A N 1
ATOM 519 C CA . LYS A 1 69 ? -12.322 4.033 -4.755 1.00 92.00 69 LYS A CA 1
ATOM 520 C C . LYS A 1 69 ? -11.170 3.054 -4.502 1.00 92.00 69 LYS A C 1
ATOM 522 O O . LYS A 1 69 ? -10.084 3.464 -4.103 1.00 92.00 69 LYS A O 1
ATOM 527 N N . LYS A 1 70 ? -11.413 1.759 -4.732 1.00 88.88 70 LYS A N 1
ATOM 528 C CA . LYS A 1 70 ? -10.456 0.657 -4.486 1.00 88.88 70 LYS A CA 1
ATOM 529 C C . LYS A 1 70 ? -10.064 0.447 -3.006 1.00 88.88 70 LYS A C 1
ATOM 531 O O . LYS A 1 70 ? -9.202 -0.378 -2.731 1.00 88.88 70 LYS A O 1
ATOM 536 N N . GLY A 1 71 ? -10.689 1.153 -2.060 1.00 93.44 71 GLY A N 1
ATOM 537 C CA . GLY A 1 71 ? -10.563 0.899 -0.622 1.00 93.44 71 GLY A CA 1
ATOM 538 C C . GLY A 1 71 ? -11.793 0.200 -0.040 1.00 93.44 71 GLY A C 1
ATOM 539 O O . GLY A 1 71 ? -12.790 -0.019 -0.728 1.00 93.44 71 GLY A O 1
ATOM 540 N N . TRP A 1 72 ? -11.741 -0.120 1.252 1.00 97.00 72 TRP A N 1
ATOM 541 C CA . TRP A 1 72 ? -12.885 -0.605 2.027 1.00 97.00 72 TRP A CA 1
ATOM 542 C C . TRP A 1 72 ? -12.814 -0.111 3.479 1.00 97.00 72 TRP A C 1
ATOM 544 O O . TRP A 1 72 ? -11.711 0.118 3.984 1.00 97.00 72 TRP A O 1
ATOM 554 N N . PRO A 1 73 ? -13.959 0.066 4.167 1.00 98.50 73 PRO A N 1
ATOM 555 C CA . PRO A 1 73 ? -13.957 0.341 5.597 1.00 98.50 73 PRO A CA 1
ATOM 556 C C . PRO A 1 73 ? -13.421 -0.864 6.373 1.00 98.50 73 PRO A C 1
ATOM 558 O O . PRO A 1 73 ? -13.779 -2.007 6.089 1.00 98.50 73 PRO A O 1
ATOM 561 N N . VAL A 1 74 ? -12.600 -0.615 7.387 1.00 98.69 74 VAL A N 1
ATOM 562 C CA . VAL A 1 74 ? -12.040 -1.656 8.255 1.00 98.69 74 VAL A CA 1
ATOM 563 C C . VAL A 1 74 ? -12.646 -1.529 9.646 1.00 98.69 74 VAL A C 1
ATOM 565 O O . VAL A 1 74 ? -12.559 -0.476 10.272 1.00 98.69 74 VAL A O 1
ATOM 568 N N . ILE A 1 75 ? -13.278 -2.597 10.126 1.00 98.62 75 ILE A N 1
ATOM 569 C CA . ILE A 1 75 ? -13.999 -2.608 11.402 1.00 98.62 75 ILE A CA 1
ATOM 570 C C . ILE A 1 75 ? -13.068 -3.057 12.528 1.00 98.62 75 ILE A C 1
ATOM 572 O O . ILE A 1 75 ? -12.521 -4.157 12.487 1.00 98.62 75 ILE A O 1
ATOM 576 N N . ALA A 1 76 ? -12.943 -2.219 13.553 1.00 98.31 76 ALA A N 1
ATOM 577 C CA . ALA A 1 76 ? -12.344 -2.550 14.841 1.00 98.31 76 ALA A CA 1
ATOM 578 C C . ALA A 1 76 ? -13.467 -2.667 15.877 1.00 98.31 76 ALA A C 1
ATOM 580 O O . ALA A 1 76 ? -13.861 -1.703 16.542 1.00 98.31 76 ALA A O 1
ATOM 581 N N . ASP A 1 77 ? -14.069 -3.857 15.915 1.00 95.56 77 ASP A N 1
ATOM 582 C CA . ASP A 1 77 ? -15.354 -4.086 16.576 1.00 95.56 77 ASP A CA 1
ATOM 583 C C . ASP A 1 77 ? -15.239 -3.981 18.103 1.00 95.56 77 ASP A C 1
ATOM 585 O O . ASP A 1 77 ? -16.164 -3.504 18.765 1.00 95.56 77 ASP A O 1
ATOM 589 N N . THR A 1 78 ? -14.085 -4.359 18.668 1.00 95.69 78 THR A N 1
ATOM 590 C CA . THR A 1 78 ? -13.848 -4.292 20.118 1.00 95.69 78 THR A CA 1
ATOM 591 C C . THR A 1 78 ? -13.884 -2.843 20.600 1.00 95.69 78 THR A C 1
ATOM 593 O O . THR A 1 78 ? -14.562 -2.537 21.580 1.00 95.69 78 THR A O 1
ATOM 596 N N . HIS A 1 79 ? -13.249 -1.932 19.859 1.00 97.06 79 HIS A N 1
ATOM 597 C CA . HIS A 1 79 ? -13.239 -0.502 20.180 1.00 97.06 79 HIS A CA 1
ATOM 598 C C . HIS A 1 79 ? -14.456 0.268 19.657 1.00 97.06 79 HIS A C 1
ATOM 600 O O . HIS A 1 79 ? -14.615 1.449 19.965 1.00 97.06 79 HIS A O 1
ATOM 606 N N . GLY A 1 80 ? -15.333 -0.370 18.878 1.00 98.06 80 GLY A N 1
ATOM 607 C CA . GLY A 1 80 ? -16.468 0.320 18.274 1.00 98.06 80 GLY A CA 1
ATOM 608 C C . GLY A 1 80 ? -16.041 1.336 17.216 1.00 98.06 80 GLY A C 1
ATOM 609 O O . GLY A 1 80 ? -16.632 2.412 17.134 1.00 98.06 80 GLY A O 1
ATOM 610 N N . LEU A 1 81 ? -15.003 1.024 16.438 1.00 98.81 81 LEU A N 1
ATOM 611 C CA . LEU A 1 81 ? -14.413 1.934 15.460 1.00 98.81 81 LEU A CA 1
ATOM 612 C C . LEU A 1 81 ? -14.538 1.395 14.035 1.00 98.81 81 LEU A C 1
ATOM 614 O O . LEU A 1 81 ? -14.533 0.186 13.794 1.00 98.81 81 LEU A O 1
ATOM 618 N N . VAL A 1 82 ? -14.579 2.318 13.081 1.00 98.88 82 VAL A N 1
ATOM 619 C CA . VAL A 1 82 ? -14.333 2.047 11.667 1.00 98.88 82 VAL A CA 1
ATOM 620 C C . VAL A 1 82 ? -13.201 2.930 11.163 1.00 98.88 82 VAL A C 1
ATOM 622 O O . VAL A 1 82 ? -13.154 4.128 11.446 1.00 98.88 82 VAL A O 1
ATOM 625 N N . LEU A 1 83 ? -12.277 2.320 10.429 1.00 98.88 83 LEU A N 1
ATOM 626 C CA . LEU A 1 83 ? -11.145 2.981 9.806 1.00 98.88 83 LEU A CA 1
ATOM 627 C C . LEU A 1 83 ? -11.412 3.104 8.304 1.00 98.88 83 LEU A C 1
ATOM 629 O O . LEU A 1 83 ? -11.809 2.132 7.660 1.00 98.88 83 LEU A O 1
ATOM 633 N N . VAL A 1 84 ? -11.190 4.289 7.743 1.00 98.69 84 VAL A N 1
ATOM 634 C CA . VAL A 1 84 ? -11.417 4.585 6.323 1.00 98.69 84 VAL A CA 1
ATOM 635 C C . VAL A 1 84 ? -10.162 5.219 5.743 1.00 98.69 84 VAL A C 1
ATOM 637 O O . VAL A 1 84 ? -9.740 6.287 6.181 1.00 98.69 84 VAL A O 1
ATOM 640 N N . LYS A 1 85 ? -9.552 4.554 4.760 1.00 97.88 85 LYS A N 1
ATOM 641 C CA . LYS A 1 85 ? -8.400 5.083 4.025 1.00 97.88 85 LYS A CA 1
ATOM 642 C C . LYS A 1 85 ? -8.888 6.003 2.900 1.00 97.88 85 LYS A C 1
ATOM 644 O O . LYS A 1 85 ? -9.825 5.657 2.182 1.00 97.88 85 LYS A O 1
ATOM 649 N N . LEU A 1 86 ? -8.237 7.153 2.760 1.00 97.81 86 LEU A N 1
ATOM 650 C CA . LEU A 1 86 ? -8.352 8.039 1.609 1.00 97.81 86 LEU A CA 1
ATOM 651 C C . LEU A 1 86 ? -7.155 7.840 0.678 1.00 97.81 86 LEU A C 1
ATOM 653 O O . LEU A 1 86 ? -6.008 7.730 1.129 1.00 97.81 86 LEU A O 1
ATOM 657 N N . ARG A 1 87 ? -7.431 7.871 -0.625 1.00 96.56 87 ARG A N 1
ATOM 658 C CA . ARG A 1 87 ? -6.419 8.126 -1.641 1.00 96.56 87 ARG A CA 1
ATOM 659 C C . ARG A 1 87 ? -6.270 9.636 -1.771 1.00 96.56 87 ARG A C 1
ATOM 661 O O . ARG A 1 87 ? -7.266 10.320 -2.009 1.00 96.56 87 ARG A O 1
ATOM 668 N N . LEU A 1 88 ? -5.046 10.116 -1.597 1.00 96.75 88 LEU A N 1
ATOM 669 C CA . LEU A 1 88 ? -4.670 11.522 -1.697 1.00 96.75 88 LEU A CA 1
ATOM 670 C C . LEU A 1 88 ? -3.791 11.718 -2.937 1.00 96.75 88 LEU A C 1
ATOM 672 O O . LEU A 1 88 ? -3.528 10.768 -3.680 1.00 96.75 88 LEU A O 1
ATOM 676 N N . ASP A 1 89 ? -3.394 12.956 -3.196 1.00 94.75 89 ASP A N 1
ATOM 677 C CA . ASP A 1 89 ? -2.576 13.300 -4.351 1.00 94.75 89 ASP A CA 1
ATOM 678 C C . ASP A 1 89 ? -1.110 12.883 -4.151 1.00 94.75 89 ASP A C 1
ATOM 680 O O . ASP A 1 89 ? -0.625 12.669 -3.035 1.00 94.75 89 ASP A O 1
ATOM 684 N N . TRP A 1 90 ? -0.372 12.800 -5.256 1.00 93.12 90 TRP A N 1
ATOM 685 C CA . TRP A 1 90 ? 1.047 12.452 -5.231 1.00 93.12 90 TRP A CA 1
ATOM 686 C C . TRP A 1 90 ? 1.899 13.404 -4.374 1.00 93.12 90 TRP A C 1
ATOM 688 O O . TRP A 1 90 ? 2.811 12.937 -3.690 1.00 93.12 90 TRP A O 1
ATOM 698 N N . GLN A 1 91 ? 1.642 14.720 -4.359 1.00 93.19 91 GLN A N 1
ATOM 699 C CA . GLN A 1 91 ? 2.464 15.650 -3.573 1.00 93.19 91 GLN A CA 1
ATOM 700 C C . GLN A 1 91 ? 2.326 15.459 -2.063 1.00 93.19 91 GLN A C 1
ATOM 702 O O . GLN A 1 91 ? 3.257 15.805 -1.331 1.00 93.19 91 GLN A O 1
ATOM 707 N N . THR A 1 92 ? 1.242 14.844 -1.586 1.00 95.31 92 THR A N 1
ATOM 708 C CA . THR A 1 92 ? 1.090 14.499 -0.167 1.00 95.31 92 THR A CA 1
ATOM 709 C C . THR A 1 92 ? 2.228 13.585 0.327 1.00 95.31 92 THR A C 1
ATOM 711 O O . THR A 1 92 ? 2.673 13.702 1.473 1.00 95.31 92 THR A O 1
ATOM 714 N N . LEU A 1 93 ? 2.794 12.715 -0.525 1.00 93.31 93 LEU A N 1
ATOM 715 C CA . LEU A 1 93 ? 3.923 11.851 -0.134 1.00 93.31 93 LEU A CA 1
ATOM 716 C C . LEU A 1 93 ? 5.179 12.661 0.248 1.00 93.31 93 LEU A C 1
ATOM 718 O O . LEU A 1 93 ? 6.007 12.208 1.030 1.00 93.31 93 LEU A O 1
ATOM 722 N N . TRP A 1 94 ? 5.303 13.897 -0.231 1.00 93.94 94 TRP A N 1
ATOM 723 C CA . TRP A 1 94 ? 6.436 14.776 0.054 1.00 93.94 94 TRP A CA 1
ATOM 724 C C . TRP A 1 94 ? 6.204 15.694 1.258 1.00 93.94 94 TRP A C 1
ATOM 726 O O . TRP A 1 94 ? 7.003 16.597 1.498 1.00 93.94 94 TRP A O 1
ATOM 736 N N . GLN A 1 95 ? 5.119 15.508 2.016 1.00 94.69 95 GLN A N 1
ATOM 737 C CA . GLN A 1 95 ? 4.739 16.435 3.079 1.00 94.69 95 GLN A CA 1
ATOM 738 C C . GLN A 1 95 ? 4.420 15.723 4.401 1.00 94.69 95 GLN A C 1
ATOM 740 O O . GLN A 1 95 ? 3.433 14.997 4.471 1.00 94.69 95 GLN A O 1
ATOM 745 N N . PRO A 1 96 ? 5.198 15.962 5.476 1.00 95.19 96 PRO A N 1
ATOM 746 C CA . PRO A 1 96 ? 6.547 16.534 5.477 1.00 95.19 96 PRO A CA 1
ATOM 747 C C . PRO A 1 96 ? 7.575 15.559 4.870 1.00 95.19 96 PRO A C 1
ATOM 749 O O . PRO A 1 96 ? 7.293 14.380 4.642 1.00 95.19 96 PRO A O 1
ATOM 752 N N . ASN A 1 97 ? 8.775 16.072 4.597 1.00 95.00 97 ASN A N 1
ATOM 753 C CA . ASN A 1 97 ? 9.853 15.341 3.939 1.00 95.00 97 ASN A CA 1
ATOM 754 C C . ASN A 1 97 ? 11.168 15.449 4.742 1.00 95.00 97 ASN A C 1
ATOM 756 O O . ASN A 1 97 ? 11.800 16.509 4.701 1.00 95.00 97 ASN A O 1
ATOM 760 N N . PRO A 1 98 ? 11.594 14.394 5.463 1.00 94.50 98 PRO A N 1
ATOM 761 C CA . PRO A 1 98 ? 10.882 13.130 5.692 1.00 94.50 98 PRO A CA 1
ATOM 762 C C . PRO A 1 98 ? 9.724 13.277 6.699 1.00 94.50 98 PRO A C 1
ATOM 764 O O . PRO A 1 98 ? 9.545 14.321 7.336 1.00 94.50 98 PRO A O 1
ATOM 767 N N . TRP A 1 99 ? 8.945 12.209 6.876 1.00 97.06 99 TRP A N 1
ATOM 768 C CA . TRP A 1 99 ? 7.892 12.125 7.887 1.00 97.06 99 TRP A CA 1
ATOM 769 C C . TRP A 1 99 ? 8.465 12.224 9.314 1.00 97.06 99 TRP A C 1
ATOM 771 O O . TRP A 1 99 ? 9.584 11.750 9.558 1.00 97.06 99 TRP A O 1
ATOM 781 N N . PRO A 1 100 ? 7.741 12.805 10.298 1.00 97.06 100 PRO A N 1
ATOM 782 C CA . PRO A 1 100 ? 8.296 13.044 11.626 1.00 97.06 100 PRO A CA 1
ATO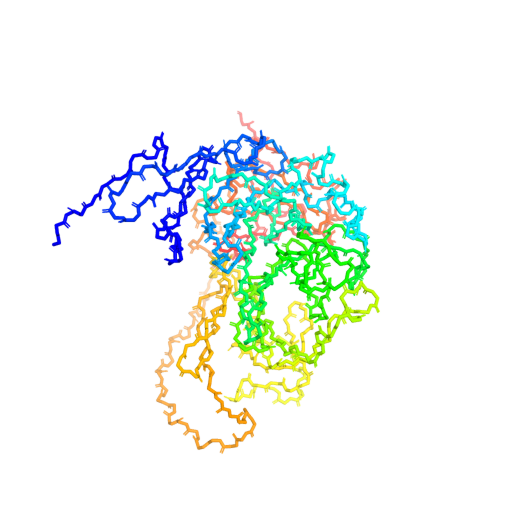M 783 C C . PRO A 1 100 ? 8.661 11.746 12.360 1.00 97.06 100 PRO A C 1
ATOM 785 O O . PRO A 1 100 ? 8.111 10.680 12.096 1.00 97.06 100 PRO A O 1
ATOM 788 N N . SER A 1 101 ? 9.574 11.835 13.330 1.00 95.38 101 SER A N 1
ATOM 789 C CA . SER A 1 101 ? 10.095 10.672 14.070 1.00 95.38 101 SER A CA 1
ATOM 790 C C . SER A 1 101 ? 9.336 10.310 15.350 1.00 95.38 101 SER A C 1
ATOM 792 O O . SER A 1 101 ? 9.630 9.294 15.978 1.00 95.38 101 SER A O 1
ATOM 794 N N . SER A 1 102 ? 8.375 11.132 15.782 1.00 97.19 102 SER A N 1
ATOM 795 C CA . SER A 1 102 ? 7.646 10.923 17.038 1.00 97.19 102 SER A CA 1
ATOM 796 C C . SER A 1 102 ? 6.143 11.073 16.862 1.00 97.19 102 SER A C 1
ATOM 798 O O . SER A 1 102 ? 5.679 11.914 16.094 1.00 97.19 102 SER A O 1
ATOM 800 N N . ASN A 1 103 ? 5.378 10.310 17.642 1.00 98.25 103 ASN A N 1
ATOM 801 C CA . ASN A 1 103 ? 3.919 10.356 17.620 1.00 98.25 103 ASN A CA 1
ATOM 802 C C . ASN A 1 103 ? 3.346 11.750 17.894 1.00 98.25 103 ASN A C 1
ATOM 804 O O . ASN A 1 103 ? 2.389 12.155 17.238 1.00 98.25 103 ASN A O 1
ATOM 808 N N . THR A 1 104 ? 3.941 12.500 18.822 1.00 98.12 104 THR A N 1
ATOM 809 C CA . THR A 1 104 ? 3.515 13.872 19.120 1.00 98.12 104 THR A CA 1
ATOM 810 C C . THR A 1 104 ? 3.715 14.787 17.915 1.00 98.12 104 THR A C 1
ATOM 812 O O . THR A 1 104 ? 2.821 15.560 17.580 1.00 98.12 104 THR A O 1
ATOM 815 N N . ALA A 1 105 ? 4.856 14.680 17.224 1.00 98.31 105 ALA A N 1
ATOM 816 C CA . ALA A 1 105 ? 5.120 15.476 16.028 1.00 98.31 105 ALA A CA 1
ATOM 817 C C . ALA A 1 105 ? 4.200 15.073 14.865 1.00 98.31 105 ALA A C 1
ATOM 819 O O . ALA A 1 105 ? 3.591 15.948 14.261 1.00 98.31 105 ALA A O 1
ATOM 820 N N . MET A 1 106 ? 4.019 13.769 14.616 1.00 98.50 106 MET A N 1
ATOM 821 C CA . MET A 1 106 ? 3.076 13.259 13.610 1.00 98.50 106 MET A CA 1
ATOM 822 C C . MET A 1 106 ? 1.652 13.778 13.866 1.00 98.50 106 MET A C 1
ATOM 824 O O . MET A 1 106 ? 1.004 14.301 12.963 1.00 98.50 106 MET A O 1
ATOM 828 N N . ARG A 1 107 ? 1.179 13.697 15.118 1.00 98.56 107 ARG A N 1
ATOM 829 C CA . ARG A 1 107 ? -0.142 14.194 15.525 1.00 98.56 107 ARG A CA 1
ATOM 830 C C . ARG A 1 107 ? -0.268 15.701 15.354 1.00 98.56 107 ARG A C 1
ATOM 832 O O . ARG A 1 107 ? -1.318 16.162 14.917 1.00 98.56 107 ARG A O 1
ATOM 839 N N . SER A 1 108 ? 0.774 16.453 15.702 1.00 98.56 108 SER A N 1
ATOM 840 C CA . SER A 1 108 ? 0.812 17.907 15.531 1.00 98.56 108 SER A CA 1
ATOM 841 C C . SER A 1 108 ? 0.678 18.279 14.053 1.00 98.56 108 SER A C 1
ATOM 843 O O . SER A 1 108 ? -0.200 19.061 13.704 1.00 98.56 108 SER A O 1
ATOM 845 N N . THR A 1 109 ? 1.457 17.629 13.179 1.00 98.31 109 THR A N 1
ATOM 846 C CA . THR A 1 109 ? 1.405 17.819 11.722 1.00 98.31 109 THR A CA 1
ATOM 847 C C . THR A 1 109 ? 0.016 17.545 11.151 1.00 98.31 109 THR A C 1
ATOM 849 O O . THR A 1 109 ? -0.507 18.369 10.413 1.00 98.31 109 THR A O 1
ATOM 852 N N . LEU A 1 110 ? -0.604 16.417 11.506 1.00 98.50 110 LEU A N 1
ATOM 853 C CA . LEU A 1 110 ? -1.925 16.044 10.987 1.00 98.50 110 LEU A CA 1
ATOM 854 C C . LEU A 1 110 ? -3.069 16.878 11.585 1.00 98.50 110 LEU A C 1
ATOM 856 O O . LEU A 1 110 ? -4.119 17.027 10.964 1.00 98.50 110 LEU A O 1
ATOM 860 N N . SER A 1 111 ? -2.877 17.416 12.792 1.00 98.38 111 SER A N 1
ATOM 861 C CA . SER A 1 111 ? -3.810 18.375 13.395 1.00 98.38 111 SER A CA 1
ATOM 862 C C . SER A 1 111 ? -3.752 19.732 12.696 1.00 98.38 111 SER A C 1
ATOM 864 O O . SER A 1 111 ? -4.791 20.359 12.512 1.00 98.38 111 SER A O 1
ATOM 866 N N . SER A 1 112 ? -2.554 20.201 12.324 1.00 98.38 112 SER A N 1
ATOM 867 C CA . SER A 1 112 ? -2.376 21.498 11.661 1.00 98.38 112 SER A CA 1
ATOM 868 C C . SER A 1 112 ? -2.653 21.458 10.158 1.00 98.38 112 SER A C 1
ATOM 870 O O . SER A 1 112 ? -2.982 22.494 9.588 1.00 98.38 112 SER A O 1
ATOM 872 N N . GLN A 1 113 ? -2.531 20.285 9.533 1.00 98.06 113 GLN A N 1
ATOM 873 C CA . GLN A 1 113 ? -2.757 20.047 8.104 1.00 98.06 113 GLN A CA 1
ATOM 874 C C . GLN A 1 113 ? -3.691 18.836 7.930 1.00 98.06 113 GLN A C 1
ATOM 876 O O . GLN A 1 113 ? -3.231 17.712 7.698 1.00 98.06 113 GLN A O 1
ATOM 881 N N . PRO A 1 114 ? -5.010 19.022 8.139 1.00 97.94 114 PRO A N 1
ATOM 882 C CA . PRO A 1 114 ? -5.986 17.933 8.075 1.00 97.94 114 PRO A CA 1
ATOM 883 C C . PRO A 1 114 ? -6.153 17.324 6.674 1.00 97.94 114 PRO A C 1
ATOM 885 O O . PRO A 1 114 ? -6.639 16.203 6.557 1.00 97.94 114 PRO A O 1
ATOM 888 N N . ASP A 1 115 ? -5.729 18.026 5.627 1.00 97.69 115 ASP A N 1
ATOM 889 C CA . ASP A 1 115 ? -5.608 17.541 4.249 1.00 97.69 115 ASP A CA 1
ATOM 890 C C . ASP A 1 115 ? -4.597 16.392 4.098 1.00 97.69 115 ASP A C 1
ATOM 892 O O . ASP A 1 115 ? -4.774 15.537 3.236 1.00 97.69 115 ASP A O 1
ATOM 896 N N . LEU A 1 116 ? -3.607 16.282 4.993 1.00 97.88 116 LEU A N 1
ATOM 897 C CA . LEU A 1 116 ? -2.635 15.179 4.994 1.00 97.88 116 LEU A CA 1
ATOM 898 C C . LEU A 1 116 ? -3.161 13.891 5.664 1.00 97.88 116 LEU A C 1
ATOM 900 O O . LEU A 1 116 ? -2.459 12.874 5.697 1.00 97.88 116 LEU A O 1
ATOM 904 N N . GLN A 1 117 ? -4.368 13.904 6.245 1.00 98.31 117 GLN A N 1
ATOM 905 C CA . GLN A 1 117 ? -4.932 12.740 6.938 1.00 98.31 117 GLN A CA 1
ATOM 906 C C . GLN A 1 117 ? -5.394 11.670 5.942 1.00 98.31 117 GLN A C 1
ATOM 908 O O . GLN A 1 117 ? -6.517 11.683 5.444 1.00 98.31 117 GLN A O 1
ATOM 913 N N . ALA A 1 118 ? -4.525 10.690 5.690 1.00 97.12 118 ALA A N 1
ATOM 914 C CA . ALA A 1 118 ? -4.803 9.598 4.759 1.00 97.12 118 ALA A CA 1
ATOM 915 C C . ALA A 1 118 ? -5.618 8.448 5.370 1.00 97.12 118 ALA A C 1
ATOM 917 O O . ALA A 1 118 ? -6.169 7.636 4.632 1.00 97.12 118 ALA A O 1
ATOM 918 N N . LEU A 1 119 ? -5.663 8.328 6.699 1.00 98.69 119 LEU A N 1
ATOM 919 C CA . LEU A 1 119 ? -6.441 7.313 7.408 1.00 98.69 119 LEU A CA 1
ATOM 920 C C . LEU A 1 119 ? -7.332 7.991 8.444 1.00 98.69 119 LEU A C 1
ATOM 922 O O . LEU A 1 119 ? -6.855 8.670 9.349 1.00 98.69 119 LEU A O 1
ATOM 926 N N . LEU A 1 120 ? -8.631 7.781 8.310 1.00 98.75 120 LEU A N 1
ATOM 927 C CA . LEU A 1 120 ? -9.650 8.368 9.161 1.00 98.75 120 LEU A CA 1
ATOM 928 C C . LEU A 1 120 ? -10.188 7.313 10.117 1.00 98.75 120 LEU A C 1
ATOM 930 O O . LEU A 1 120 ? -10.308 6.144 9.751 1.00 98.75 120 LEU A O 1
ATOM 934 N N . VAL A 1 121 ? -10.544 7.733 11.328 1.00 98.81 121 VAL A N 1
ATOM 935 C CA . VAL A 1 121 ? -11.139 6.867 12.347 1.00 98.81 121 VAL A CA 1
ATOM 936 C C . VAL A 1 121 ? -12.457 7.480 12.782 1.00 98.81 121 VAL A C 1
ATOM 938 O O . VAL A 1 121 ? -12.506 8.661 13.114 1.00 98.81 121 VAL A O 1
ATOM 941 N N . LEU A 1 122 ? -13.522 6.685 12.777 1.00 98.88 122 LEU A N 1
ATOM 942 C CA . LEU A 1 122 ? -14.854 7.114 13.178 1.00 98.88 122 LEU A CA 1
ATOM 943 C C . LEU A 1 122 ? -15.435 6.126 14.188 1.00 98.88 122 LEU A C 1
ATOM 945 O O . LEU A 1 122 ? -15.186 4.921 14.104 1.00 98.88 122 LEU A O 1
ATOM 949 N N . ARG A 1 123 ? -16.239 6.619 15.129 1.00 98.81 123 ARG A N 1
ATOM 950 C CA . ARG A 1 123 ? -17.035 5.766 16.014 1.00 98.81 123 ARG A CA 1
ATOM 951 C C . ARG A 1 123 ? -18.171 5.116 15.232 1.00 98.81 123 ARG A C 1
ATOM 953 O O . ARG A 1 123 ? -18.890 5.785 14.496 1.00 98.81 123 ARG A O 1
ATOM 960 N N . LEU A 1 124 ? -18.382 3.822 15.446 1.00 98.62 124 LEU A N 1
ATOM 961 C CA . LEU A 1 124 ? -19.499 3.076 14.861 1.00 98.62 124 LEU A CA 1
ATOM 962 C C . LEU A 1 124 ? -20.863 3.539 15.380 1.00 98.62 124 LEU A C 1
ATOM 964 O O . LEU A 1 124 ? -21.871 3.335 14.702 1.00 98.62 124 LEU A O 1
ATOM 968 N N . ASP A 1 125 ? -20.898 4.163 16.555 1.00 98.44 125 ASP A N 1
ATOM 969 C CA . ASP A 1 125 ? -22.141 4.561 17.213 1.00 98.44 125 ASP A CA 1
ATOM 970 C C . ASP A 1 125 ? -22.754 5.826 16.583 1.00 98.44 125 ASP A C 1
ATOM 972 O O . ASP A 1 125 ? -23.970 5.883 16.398 1.00 98.44 125 ASP A O 1
ATOM 976 N N . ASP A 1 126 ? -21.932 6.809 16.198 1.00 98.56 126 ASP A N 1
ATOM 977 C CA . ASP A 1 126 ? -22.405 8.127 15.737 1.00 98.56 126 ASP A CA 1
ATOM 978 C C . ASP A 1 126 ? -21.607 8.758 14.577 1.00 98.56 126 ASP A C 1
ATOM 980 O O . ASP A 1 126 ? -21.986 9.818 14.076 1.00 98.56 126 ASP A O 1
ATOM 984 N N . GLY A 1 127 ? -20.517 8.132 14.125 1.00 98.62 127 GLY A N 1
ATOM 985 C CA . GLY A 1 127 ? -19.648 8.670 13.079 1.00 98.62 127 GLY A CA 1
ATOM 986 C C . GLY A 1 127 ? -18.717 9.800 13.541 1.00 98.62 127 GLY A C 1
ATOM 987 O O . GLY A 1 127 ? -18.030 10.392 12.712 1.00 98.62 127 GLY A O 1
ATOM 988 N N . SER A 1 128 ? -18.655 10.123 14.836 1.00 98.75 128 SER A N 1
ATOM 989 C CA . SER A 1 128 ? -17.706 11.116 15.355 1.00 98.75 128 SER A CA 1
ATOM 990 C C . SER A 1 128 ? -16.259 10.623 15.239 1.00 98.75 128 SER A C 1
ATOM 992 O O . SER A 1 128 ? -15.992 9.425 15.330 1.00 98.75 128 SER A O 1
ATOM 994 N N . ILE A 1 129 ? -15.310 11.544 15.046 1.00 98.62 129 ILE A N 1
ATOM 995 C CA . ILE A 1 129 ? -13.874 11.235 14.971 1.00 98.62 129 ILE A CA 1
ATOM 996 C C . ILE A 1 129 ? -13.304 11.228 16.398 1.00 98.62 129 ILE A C 1
ATOM 998 O O . ILE A 1 129 ? -13.236 12.291 17.019 1.00 98.62 129 ILE A O 1
ATOM 1002 N N . PRO A 1 130 ? -12.895 10.071 16.956 1.00 98.44 130 PRO A N 1
ATOM 1003 C CA . PRO A 1 130 ? -12.427 10.001 18.339 1.00 98.44 130 PRO A CA 1
ATOM 1004 C C . PRO A 1 130 ? -10.966 10.439 18.498 1.00 98.44 130 PRO A C 1
ATOM 1006 O O . PRO A 1 130 ? -10.571 10.865 19.580 1.00 98.44 130 PRO A O 1
ATOM 1009 N N . PHE A 1 131 ? -10.157 10.309 17.444 1.00 98.69 131 PHE A N 1
ATOM 1010 C CA . PHE A 1 131 ? -8.746 10.685 17.402 1.00 98.69 131 PHE A CA 1
ATOM 1011 C C . PHE A 1 131 ? -8.241 10.712 15.949 1.00 98.69 131 PHE A C 1
ATOM 1013 O O . PHE A 1 131 ? -8.892 10.193 15.045 1.00 98.69 131 PHE A O 1
ATOM 1020 N N . ILE A 1 132 ? -7.055 11.286 15.735 1.00 98.81 132 ILE A N 1
ATOM 1021 C CA . ILE A 1 132 ? -6.356 11.305 14.440 1.00 98.81 132 ILE A CA 1
ATOM 1022 C C . ILE A 1 132 ? -5.449 10.072 14.343 1.00 98.81 132 ILE A C 1
ATOM 1024 O O . ILE A 1 132 ? -4.690 9.798 15.269 1.00 98.81 132 ILE A O 1
ATOM 1028 N N . ALA A 1 133 ? -5.482 9.329 13.240 1.00 98.75 133 ALA A N 1
ATOM 1029 C CA . ALA A 1 133 ? -4.521 8.250 13.013 1.00 98.75 133 ALA A CA 1
ATOM 1030 C C . ALA A 1 133 ? -3.166 8.832 12.586 1.00 98.75 133 ALA A C 1
ATOM 1032 O O . ALA A 1 133 ? -3.097 9.557 11.599 1.00 98.75 133 ALA A O 1
ATOM 1033 N N . ASN A 1 134 ? -2.075 8.490 13.278 1.00 98.62 134 ASN A N 1
ATOM 1034 C CA . ASN A 1 134 ? -0.719 8.935 12.934 1.00 98.62 134 ASN A CA 1
ATOM 1035 C C . ASN A 1 134 ? -0.142 8.148 11.737 1.00 98.62 134 ASN A C 1
ATOM 1037 O O . ASN A 1 134 ? 0.955 7.597 11.807 1.00 98.62 134 ASN A O 1
ATOM 1041 N N . VAL A 1 135 ? -0.894 8.073 10.640 1.00 97.94 135 VAL A N 1
ATOM 1042 C CA . VAL A 1 135 ? -0.561 7.301 9.440 1.00 97.94 135 VAL A CA 1
ATOM 1043 C C . VAL A 1 135 ? -0.503 8.244 8.243 1.00 97.94 135 VAL A C 1
ATOM 1045 O O . VAL A 1 135 ? -1.519 8.806 7.839 1.00 97.94 135 VAL A O 1
ATOM 1048 N N . GLY A 1 136 ? 0.695 8.414 7.681 1.00 95.62 136 GLY A N 1
ATOM 1049 C CA . GLY A 1 136 ? 0.914 9.227 6.484 1.00 95.62 136 GLY A CA 1
ATOM 1050 C C . GLY A 1 136 ? 0.375 8.590 5.200 1.00 95.62 136 GLY A C 1
ATOM 1051 O O . GLY A 1 136 ? 0.054 7.398 5.150 1.00 95.62 136 GLY A O 1
ATOM 1052 N N . HIS A 1 137 ? 0.266 9.399 4.147 1.00 95.62 137 HIS A N 1
ATOM 1053 C CA . HIS A 1 137 ? -0.126 8.921 2.823 1.00 95.62 137 HIS A CA 1
ATOM 1054 C C . HIS A 1 137 ? 1.018 8.191 2.118 1.00 95.62 137 HIS A C 1
ATOM 1056 O O . HIS A 1 137 ? 2.166 8.612 2.210 1.00 95.62 137 HIS A O 1
ATOM 1062 N N . GLY A 1 138 ? 0.677 7.133 1.394 1.00 94.00 138 GLY A N 1
ATOM 1063 C CA . GLY A 1 138 ? 1.572 6.321 0.586 1.00 94.00 138 GLY A CA 1
ATOM 1064 C C . GLY A 1 138 ? 0.768 5.227 -0.114 1.00 94.00 138 GLY A C 1
ATOM 1065 O O . GLY A 1 138 ? -0.415 5.029 0.186 1.00 94.00 138 GLY A O 1
ATOM 1066 N N . GLY A 1 139 ? 1.407 4.549 -1.055 1.00 92.12 139 GLY A N 1
ATOM 1067 C CA . GLY A 1 139 ? 0.792 3.583 -1.961 1.00 92.12 139 GLY A CA 1
ATOM 1068 C C . GLY A 1 139 ? 1.838 3.042 -2.929 1.00 92.12 139 GLY A C 1
ATOM 1069 O O . GLY A 1 139 ? 3.020 3.140 -2.639 1.00 92.12 139 GLY A O 1
ATOM 1070 N N . TYR A 1 140 ? 1.423 2.479 -4.062 1.00 84.88 140 TYR A N 1
ATOM 1071 C CA . TYR A 1 140 ? 2.305 2.045 -5.158 1.00 84.88 140 TYR A CA 1
ATOM 1072 C C . TYR A 1 140 ? 2.230 3.046 -6.321 1.00 84.88 140 TYR A C 1
ATOM 1074 O O . TYR A 1 140 ? 1.531 2.848 -7.308 1.00 84.88 140 TYR A O 1
ATOM 1082 N N . GLY A 1 141 ? 2.852 4.203 -6.156 1.00 79.19 141 GLY A N 1
ATOM 1083 C CA . GLY A 1 141 ? 2.761 5.286 -7.120 1.00 79.19 141 GLY A CA 1
ATOM 1084 C C . GLY A 1 141 ? 3.832 5.232 -8.206 1.00 79.19 141 GLY A C 1
ATOM 1085 O O . GLY A 1 141 ? 4.960 4.812 -7.977 1.00 79.19 141 GLY A O 1
ATOM 1086 N N . ASP A 1 142 ? 3.489 5.742 -9.384 1.00 73.12 142 ASP A N 1
ATOM 1087 C CA . ASP A 1 142 ? 4.454 6.097 -10.421 1.00 73.12 142 ASP A CA 1
ATOM 1088 C C . ASP A 1 142 ? 4.031 7.417 -11.056 1.00 73.12 142 ASP A C 1
ATOM 1090 O O . ASP A 1 142 ? 2.846 7.713 -11.203 1.00 73.12 142 ASP A O 1
ATOM 1094 N N . GLY A 1 143 ? 5.013 8.220 -11.446 1.00 67.88 143 GLY A N 1
ATOM 1095 C CA . GLY A 1 143 ? 4.755 9.238 -12.447 1.00 67.88 143 GLY A CA 1
ATOM 1096 C C . GLY A 1 143 ? 3.738 10.320 -12.065 1.00 67.88 143 GLY A C 1
ATOM 1097 O O . GLY A 1 143 ? 3.092 10.826 -12.962 1.00 67.88 143 GLY A O 1
ATOM 1098 N N . GLY A 1 144 ? 3.546 10.670 -10.785 1.00 75.25 144 GLY A N 1
ATOM 1099 C CA . GLY A 1 144 ? 2.542 11.675 -10.388 1.00 75.25 144 GLY A CA 1
ATOM 1100 C C . GLY A 1 144 ? 1.157 11.095 -10.088 1.00 75.25 144 GLY A C 1
ATOM 1101 O O . GLY A 1 144 ? 0.227 11.843 -9.798 1.00 75.25 144 GLY A O 1
ATOM 1102 N N . TYR A 1 145 ? 1.032 9.770 -10.109 1.00 83.25 145 TYR A N 1
ATOM 1103 C CA . TYR A 1 145 ? -0.126 9.016 -9.653 1.00 83.25 145 TYR A CA 1
ATOM 1104 C C . TYR A 1 145 ? 0.229 8.269 -8.364 1.00 83.25 145 TYR A C 1
ATOM 1106 O O . TYR A 1 145 ? 1.190 7.506 -8.342 1.00 83.25 145 TYR A O 1
ATOM 1114 N N . MET A 1 146 ? -0.548 8.463 -7.295 1.00 89.06 146 MET A N 1
ATOM 1115 C CA . MET A 1 146 ? -0.455 7.657 -6.073 1.00 89.06 146 MET A CA 1
ATOM 1116 C C . MET A 1 146 ? -1.770 6.904 -5.854 1.00 89.06 146 MET A C 1
ATOM 1118 O O . MET A 1 146 ? -2.789 7.555 -5.634 1.00 89.06 146 MET A O 1
ATOM 1122 N N . PRO A 1 147 ? -1.809 5.567 -5.931 1.00 87.62 147 PRO A N 1
ATOM 1123 C CA . PRO A 1 147 ? -3.011 4.789 -5.649 1.00 87.62 147 PRO A CA 1
ATOM 1124 C C . PRO A 1 147 ? -3.327 4.757 -4.149 1.00 87.62 147 PRO A C 1
ATOM 1126 O O . PRO A 1 147 ? -2.525 5.162 -3.315 1.00 87.62 147 PRO A O 1
ATOM 1129 N N . MET A 1 148 ? -4.513 4.241 -3.802 1.00 89.81 148 MET A N 1
ATOM 1130 C CA . MET A 1 148 ? -5.053 4.188 -2.430 1.00 89.81 148 MET A CA 1
ATOM 1131 C C . MET A 1 148 ? -4.066 3.647 -1.381 1.00 89.81 148 MET A C 1
ATOM 1133 O O . MET A 1 148 ? -4.084 4.079 -0.225 1.00 89.81 148 MET A O 1
ATOM 1137 N N . GLY A 1 149 ? -3.228 2.691 -1.784 1.00 91.50 149 GLY A N 1
ATOM 1138 C CA . GLY A 1 149 ? -2.308 2.014 -0.887 1.00 91.50 149 GLY A CA 1
ATOM 1139 C C . GLY A 1 149 ? -3.012 1.063 0.091 1.00 91.50 149 GLY A C 1
ATOM 1140 O O . GLY A 1 149 ? -4.187 0.717 -0.100 1.00 91.50 149 GLY A O 1
ATOM 1141 N N . PRO A 1 150 ? -2.286 0.612 1.125 1.00 94.50 150 PRO A N 1
ATOM 1142 C CA . PRO A 1 150 ? -2.712 -0.470 2.001 1.00 94.50 150 PRO A CA 1
ATOM 1143 C C . PRO A 1 150 ? -3.785 -0.058 3.010 1.00 94.50 150 PRO A C 1
ATOM 1145 O O . PRO A 1 150 ? -3.702 0.976 3.679 1.00 94.50 150 PRO A O 1
ATOM 1148 N N . GLN A 1 151 ? -4.774 -0.931 3.174 1.00 95.94 151 GLN A N 1
ATOM 1149 C CA . GLN A 1 151 ? -5.790 -0.845 4.214 1.00 95.94 151 GLN A CA 1
ATOM 1150 C C . GLN A 1 151 ? -5.232 -1.424 5.523 1.00 95.94 151 GLN A C 1
ATOM 1152 O O . GLN A 1 151 ? -4.420 -2.352 5.485 1.00 95.94 151 GLN A O 1
ATOM 1157 N N . PRO A 1 152 ? -5.653 -0.910 6.691 1.00 97.62 152 PRO A N 1
ATOM 1158 C CA . PRO A 1 152 ? -5.262 -1.488 7.970 1.00 97.62 152 PRO A CA 1
ATOM 1159 C C . PRO A 1 152 ? -5.756 -2.928 8.142 1.00 97.62 152 PRO A C 1
ATOM 1161 O O . PRO A 1 152 ? -6.812 -3.300 7.633 1.00 97.62 152 PRO A O 1
ATOM 1164 N N . VAL A 1 153 ? -5.050 -3.703 8.963 1.00 97.56 153 VAL A N 1
ATOM 1165 C CA . VAL A 1 153 ? -5.490 -5.025 9.427 1.00 97.56 153 VAL A CA 1
ATOM 1166 C C . VAL A 1 153 ? -5.717 -4.959 10.926 1.00 97.56 153 VAL A C 1
ATOM 1168 O O . VAL A 1 153 ? -4.793 -4.681 11.687 1.00 97.56 153 VAL A O 1
ATOM 1171 N N . VAL A 1 154 ? -6.943 -5.223 11.371 1.00 97.94 154 VAL A N 1
ATOM 1172 C CA . VAL A 1 154 ? -7.264 -5.238 12.801 1.00 97.94 154 VAL A CA 1
ATOM 1173 C C . VAL A 1 154 ? -6.915 -6.597 13.396 1.00 97.94 154 VAL A C 1
ATOM 1175 O O . VAL A 1 154 ? -7.367 -7.637 12.917 1.00 97.94 154 VAL A O 1
ATOM 1178 N N . LYS A 1 155 ? -6.134 -6.582 14.477 1.00 96.50 155 LYS A N 1
ATOM 1179 C CA . LYS A 1 155 ? -5.777 -7.765 15.256 1.00 96.50 155 LYS A CA 1
ATOM 1180 C C . LYS A 1 155 ? -6.377 -7.668 16.640 1.00 96.50 155 LYS A C 1
ATOM 1182 O O . LYS A 1 155 ? -6.036 -6.769 17.403 1.00 96.50 155 LYS A O 1
ATOM 1187 N N . ARG A 1 156 ? -7.192 -8.662 16.978 1.00 95.44 156 ARG A N 1
ATOM 1188 C CA . ARG A 1 156 ? -7.611 -8.938 18.348 1.00 95.44 156 ARG A CA 1
ATOM 1189 C C . ARG A 1 156 ? -6.682 -9.966 18.994 1.00 95.44 156 ARG A C 1
ATOM 1191 O O . ARG A 1 156 ? -6.327 -10.977 18.377 1.00 95.44 156 ARG A O 1
ATOM 1198 N N . PHE A 1 157 ? -6.303 -9.693 20.233 1.00 94.00 157 PHE A N 1
ATOM 1199 C CA . PHE A 1 157 ? -5.505 -10.569 21.081 1.00 94.00 157 PHE A CA 1
ATOM 1200 C C . PHE A 1 157 ? -6.398 -11.319 22.075 1.00 94.00 157 PHE A C 1
ATOM 1202 O O . PHE A 1 157 ? -7.502 -10.876 22.403 1.00 94.00 157 PHE A O 1
ATOM 1209 N N . ASP A 1 158 ? -5.898 -12.439 22.595 1.00 93.19 158 ASP A N 1
ATOM 1210 C CA . ASP A 1 158 ? -6.637 -13.299 23.531 1.00 93.19 158 ASP A CA 1
ATOM 1211 C C . ASP A 1 158 ? -6.968 -12.589 24.851 1.00 93.19 158 ASP A C 1
ATOM 1213 O O . ASP A 1 158 ? -7.967 -12.891 25.499 1.00 93.19 158 ASP A O 1
ATOM 1217 N N . ASN A 1 159 ? -6.167 -11.587 25.225 1.00 91.19 159 ASN A N 1
ATOM 1218 C CA . ASN A 1 159 ? -6.404 -10.733 26.389 1.00 91.19 159 ASN A CA 1
ATOM 1219 C C . ASN A 1 159 ? -7.476 -9.646 26.152 1.00 91.19 159 ASN A C 1
ATOM 1221 O O . ASN A 1 159 ? -7.683 -8.800 27.018 1.00 91.19 159 ASN A O 1
ATOM 1225 N N . GLY A 1 160 ? -8.132 -9.640 24.988 1.00 91.06 160 GLY A N 1
ATOM 1226 C CA . GLY A 1 160 ? -9.163 -8.670 24.624 1.00 91.06 160 GLY A CA 1
ATOM 1227 C C . GLY A 1 160 ? -8.636 -7.351 24.060 1.00 91.06 160 GLY A C 1
ATOM 1228 O O . GLY A 1 160 ? -9.447 -6.551 23.604 1.00 91.06 160 GLY A O 1
ATOM 1229 N N . GLN A 1 161 ? -7.318 -7.129 24.034 1.00 93.88 161 GLN A N 1
ATOM 1230 C CA . GLN A 1 161 ? -6.739 -5.969 23.355 1.00 93.88 161 GLN A CA 1
ATOM 1231 C C . GLN A 1 161 ? -6.962 -6.062 21.845 1.00 93.88 161 GLN A C 1
ATOM 1233 O O . GLN A 1 161 ? -7.049 -7.152 21.271 1.00 93.88 161 GLN A O 1
ATOM 1238 N N . GLU A 1 162 ? -6.999 -4.910 21.186 1.00 96.88 162 GLU A N 1
ATOM 1239 C CA . GLU A 1 162 ? -7.160 -4.821 19.741 1.00 96.88 162 GLU A CA 1
ATOM 1240 C C . GLU A 1 162 ? -6.316 -3.661 19.199 1.00 96.88 162 GLU A C 1
ATOM 1242 O O . GLU A 1 162 ? -6.305 -2.566 19.756 1.00 96.88 162 GLU A O 1
ATOM 1247 N N . VAL A 1 163 ? -5.570 -3.918 18.127 1.00 98.31 163 VAL A N 1
ATOM 1248 C CA . VAL A 1 163 ? -4.740 -2.923 17.430 1.00 98.31 163 VAL A CA 1
ATOM 1249 C C . VAL A 1 163 ? -4.996 -2.978 15.935 1.00 98.31 163 VAL A C 1
ATOM 1251 O O . VAL A 1 163 ? -5.540 -3.961 15.430 1.00 98.31 163 VAL A O 1
ATOM 1254 N N . ALA A 1 164 ? -4.561 -1.949 15.214 1.00 98.69 164 ALA A N 1
ATOM 1255 C CA . ALA A 1 164 ? -4.524 -1.968 13.760 1.00 98.69 164 ALA A CA 1
ATOM 1256 C C . ALA A 1 164 ? -3.074 -2.023 13.273 1.00 98.69 164 ALA A C 1
ATOM 1258 O O . ALA A 1 164 ? -2.308 -1.090 13.494 1.00 98.69 164 ALA A O 1
ATOM 1259 N N . TYR A 1 165 ? -2.691 -3.088 12.578 1.00 98.69 165 TYR A N 1
ATOM 1260 C CA . TYR A 1 165 ? -1.472 -3.078 11.778 1.00 98.69 165 TYR A CA 1
ATOM 1261 C C . TYR A 1 165 ? -1.689 -2.206 10.549 1.00 98.69 165 TYR A C 1
ATOM 1263 O O . TYR A 1 165 ? -2.757 -2.231 9.937 1.00 98.69 165 TYR A O 1
ATOM 1271 N N . VAL A 1 166 ? -0.683 -1.408 10.220 1.00 98.56 166 VAL A N 1
ATOM 1272 C CA . VAL A 1 166 ? -0.714 -0.411 9.150 1.00 98.56 166 VAL A CA 1
ATOM 1273 C C . VAL A 1 166 ? 0.628 -0.398 8.436 1.00 98.56 166 VAL A C 1
ATOM 1275 O O . VAL A 1 166 ? 1.649 -0.787 9.002 1.00 98.56 166 VAL A O 1
ATOM 1278 N N . VAL A 1 167 ? 0.646 0.116 7.213 1.00 97.69 167 VAL A N 1
ATOM 1279 C CA . VAL A 1 167 ? 1.872 0.712 6.687 1.00 97.69 167 VAL A CA 1
ATOM 1280 C C . VAL A 1 167 ? 1.864 2.175 7.092 1.00 97.69 167 VAL A C 1
ATOM 1282 O O . VAL A 1 167 ? 0.903 2.897 6.825 1.00 97.69 167 VAL A O 1
ATOM 1285 N N . MET A 1 168 ? 2.905 2.591 7.800 1.00 96.56 168 MET A N 1
ATOM 1286 C CA . MET A 1 168 ? 3.057 3.951 8.304 1.00 96.56 168 MET A CA 1
ATOM 1287 C C . MET A 1 168 ? 4.264 4.620 7.661 1.00 96.56 168 MET A C 1
ATOM 1289 O O . MET A 1 168 ? 5.197 3.951 7.222 1.00 96.56 168 MET A O 1
ATOM 1293 N N . ARG A 1 169 ? 4.265 5.951 7.683 1.00 97.38 169 ARG A N 1
ATOM 1294 C CA . ARG A 1 169 ? 5.468 6.746 7.449 1.00 97.38 169 ARG A CA 1
ATOM 1295 C C . ARG A 1 169 ? 6.096 7.152 8.779 1.00 97.38 169 ARG A C 1
ATOM 1297 O O . ARG A 1 169 ? 5.378 7.330 9.765 1.00 97.38 169 ARG A O 1
ATOM 1304 N N . GLY A 1 170 ? 7.411 7.315 8.827 1.00 96.38 170 GLY A N 1
ATOM 1305 C CA . GLY A 1 170 ? 8.134 7.722 10.024 1.00 96.38 170 GLY A CA 1
ATOM 1306 C C . GLY A 1 170 ? 9.645 7.775 9.848 1.00 96.38 170 GLY A C 1
ATOM 1307 O O . GLY A 1 170 ? 10.223 7.054 9.051 1.00 96.38 170 GLY A O 1
ATOM 1308 N N . SER A 1 171 ? 10.288 8.626 10.644 1.00 94.56 171 SER A N 1
ATOM 1309 C CA . SER A 1 171 ? 11.747 8.645 10.784 1.00 94.56 171 SER A CA 1
ATOM 1310 C C . SER A 1 171 ? 12.191 7.899 12.057 1.00 94.56 171 SER A C 1
ATOM 1312 O O . SER A 1 171 ? 11.486 7.957 13.069 1.00 94.56 171 SER A O 1
ATOM 1314 N N . PRO A 1 172 ? 13.375 7.257 12.083 1.00 94.75 172 PRO A N 1
ATOM 1315 C CA . PRO A 1 172 ? 14.406 7.261 11.045 1.00 94.75 172 PRO A CA 1
ATOM 1316 C C . PRO A 1 172 ? 14.065 6.345 9.863 1.00 94.75 172 PRO A C 1
ATOM 1318 O O . PRO A 1 172 ? 13.565 5.243 10.066 1.00 94.75 172 PRO A O 1
ATOM 1321 N N . CYS A 1 173 ? 14.412 6.785 8.650 1.00 95.88 173 CYS A N 1
ATOM 1322 C CA . CYS A 1 173 ? 14.313 5.971 7.440 1.00 95.88 173 CYS A CA 1
ATOM 1323 C C . CYS A 1 173 ? 15.145 4.683 7.555 1.00 95.88 173 CYS A C 1
ATOM 1325 O O . CYS A 1 173 ? 16.221 4.680 8.161 1.00 95.88 173 CYS A O 1
ATOM 1327 N N . LEU A 1 174 ? 14.682 3.597 6.926 1.00 92.38 174 LEU A N 1
ATOM 1328 C CA . LEU A 1 174 ? 15.424 2.325 6.889 1.00 92.38 174 LEU A CA 1
ATOM 1329 C C . LEU A 1 174 ? 16.588 2.333 5.885 1.00 92.38 174 LEU A C 1
ATOM 1331 O O . LEU A 1 174 ? 17.494 1.508 6.000 1.00 92.38 174 LEU A O 1
ATOM 1335 N N . GLN A 1 175 ? 16.558 3.232 4.900 1.00 93.06 175 GLN A N 1
ATOM 1336 C CA . GLN A 1 175 ? 17.555 3.349 3.833 1.00 93.06 175 GLN A CA 1
ATOM 1337 C C . GLN A 1 175 ? 17.877 4.820 3.517 1.00 93.06 175 GLN A C 1
ATOM 1339 O O . GLN A 1 175 ? 17.297 5.735 4.104 1.00 93.06 175 GLN A O 1
ATOM 1344 N N . THR A 1 176 ? 18.857 5.037 2.631 1.00 89.81 176 THR A N 1
ATOM 1345 C CA . THR A 1 176 ? 19.344 6.362 2.218 1.00 89.81 176 THR A CA 1
ATOM 1346 C C . THR A 1 176 ? 19.078 6.629 0.732 1.00 89.81 176 THR A C 1
ATOM 1348 O O . THR A 1 176 ? 19.284 5.710 -0.064 1.00 89.81 176 THR A O 1
ATOM 1351 N N . PRO A 1 177 ? 18.780 7.879 0.325 1.00 92.31 177 PRO A N 1
ATOM 1352 C CA . PRO A 1 177 ? 18.628 9.079 1.164 1.00 92.31 177 PRO A CA 1
ATOM 1353 C C . PRO A 1 177 ? 17.423 8.983 2.112 1.00 92.31 177 PRO A C 1
ATOM 1355 O O . PRO A 1 177 ? 16.603 8.098 1.956 1.00 92.31 177 PRO A O 1
ATOM 1358 N N . CYS A 1 178 ? 17.337 9.841 3.131 1.00 92.06 178 CYS A N 1
ATOM 1359 C CA . CYS A 1 178 ? 16.167 9.872 4.015 1.00 92.06 178 CYS A CA 1
ATOM 1360 C C . CYS A 1 178 ? 15.258 11.035 3.612 1.00 92.06 178 CYS A C 1
ATOM 1362 O O . CYS A 1 178 ? 15.456 12.167 4.055 1.00 92.06 178 CYS A O 1
ATOM 1364 N N . ASP A 1 179 ? 14.312 10.736 2.725 1.00 93.81 179 ASP A N 1
ATOM 1365 C CA . ASP A 1 179 ? 13.268 11.642 2.244 1.00 93.81 179 ASP A CA 1
ATOM 1366 C C . ASP A 1 179 ? 11.889 10.941 2.289 1.00 93.81 179 ASP A C 1
ATOM 1368 O O . ASP A 1 179 ? 11.777 9.819 2.786 1.00 93.81 179 ASP A O 1
ATOM 1372 N N . GLY A 1 180 ? 10.839 11.595 1.786 1.00 92.62 180 GLY A N 1
ATOM 1373 C CA . GLY A 1 180 ? 9.458 11.111 1.802 1.00 92.62 180 GLY A CA 1
ATOM 1374 C C . GLY A 1 180 ? 9.225 9.756 1.127 1.00 92.62 180 GLY A C 1
ATOM 1375 O O . GLY A 1 180 ? 8.253 9.084 1.461 1.00 92.62 180 GLY A O 1
ATOM 1376 N N . ARG A 1 181 ? 10.117 9.311 0.231 1.00 92.69 181 ARG A N 1
ATOM 1377 C CA . ARG A 1 181 ? 10.082 7.955 -0.341 1.00 92.69 181 ARG A CA 1
ATOM 1378 C C . ARG A 1 181 ? 10.673 6.905 0.589 1.00 92.69 181 ARG A C 1
ATOM 1380 O O . ARG A 1 181 ? 10.312 5.744 0.485 1.00 92.69 181 ARG A O 1
ATOM 1387 N N . TRP A 1 182 ? 11.576 7.265 1.492 1.00 95.00 182 TRP A N 1
ATOM 1388 C CA . TRP A 1 182 ? 12.383 6.298 2.251 1.00 95.00 182 TRP A CA 1
ATOM 1389 C C . TRP A 1 182 ? 11.926 6.104 3.699 1.00 95.00 182 TRP A C 1
ATOM 1391 O O . TRP A 1 182 ? 12.553 5.364 4.458 1.00 95.00 182 TRP A O 1
ATOM 1401 N N . ASP A 1 183 ? 10.828 6.750 4.079 1.00 96.44 183 ASP A N 1
ATOM 1402 C CA . ASP A 1 183 ? 10.302 6.783 5.442 1.00 96.44 183 ASP A CA 1
ATOM 1403 C C . ASP A 1 183 ? 9.147 5.798 5.690 1.00 96.44 183 ASP A C 1
ATOM 1405 O O . ASP A 1 183 ? 8.433 5.938 6.678 1.00 96.44 183 ASP A O 1
ATOM 1409 N N . SER A 1 184 ? 8.942 4.794 4.831 1.00 96.56 184 SER A N 1
ATOM 1410 C CA . SER A 1 184 ? 7.903 3.774 5.025 1.00 96.56 184 SER A CA 1
ATOM 1411 C C . SER A 1 184 ? 8.328 2.617 5.930 1.00 96.56 184 SER A C 1
ATOM 1413 O O . SER A 1 184 ? 9.437 2.086 5.846 1.00 96.56 184 SER A O 1
ATOM 1415 N N . HIS A 1 185 ? 7.393 2.191 6.780 1.00 97.62 185 HIS A N 1
ATOM 1416 C CA . HIS A 1 185 ? 7.557 1.107 7.742 1.00 97.62 185 HIS A CA 1
ATOM 1417 C C . HIS A 1 185 ? 6.287 0.265 7.857 1.00 97.62 185 HIS A C 1
ATOM 1419 O O . HIS A 1 185 ? 5.169 0.771 7.725 1.00 97.62 185 HIS A O 1
ATOM 1425 N N . LEU A 1 186 ? 6.450 -1.006 8.233 1.00 98.25 186 LEU A N 1
ATOM 1426 C CA . LEU A 1 186 ? 5.358 -1.707 8.905 1.00 98.25 186 LEU A CA 1
ATOM 1427 C C . LEU A 1 186 ? 5.160 -1.086 10.294 1.00 98.25 186 LEU A C 1
ATOM 1429 O O . LEU A 1 186 ? 6.123 -0.791 11.007 1.00 98.25 186 LEU A O 1
ATOM 1433 N N . GLY A 1 187 ? 3.905 -0.885 10.679 1.00 98.19 187 GLY A N 1
ATOM 1434 C CA . GLY A 1 187 ? 3.538 -0.223 11.920 1.00 98.19 187 GLY A CA 1
ATOM 1435 C C . GLY A 1 187 ? 2.372 -0.890 12.633 1.00 98.19 187 GLY A C 1
ATOM 1436 O O . GLY A 1 187 ? 1.557 -1.596 12.043 1.00 98.19 187 GLY A O 1
ATOM 1437 N N . GLU A 1 188 ? 2.288 -0.629 13.929 1.00 98.75 188 GLU A N 1
ATOM 1438 C CA . GLU A 1 188 ? 1.158 -0.977 14.781 1.00 98.75 188 GLU A CA 1
ATOM 1439 C C . GLU A 1 188 ? 0.535 0.303 15.333 1.00 98.75 188 GLU A C 1
ATOM 1441 O O . GLU A 1 188 ? 1.168 1.022 16.100 1.00 98.75 188 GLU A O 1
ATOM 1446 N N . MET A 1 189 ? -0.710 0.579 14.965 1.00 98.81 189 MET A N 1
ATOM 1447 C CA . MET A 1 189 ? -1.497 1.688 15.481 1.00 98.81 189 MET A CA 1
ATOM 1448 C C . MET A 1 189 ? -2.335 1.251 16.686 1.00 98.81 189 MET A C 1
ATOM 1450 O O . MET A 1 189 ? -3.090 0.277 16.621 1.00 98.81 189 MET A O 1
ATOM 1454 N N . LEU A 1 190 ? -2.231 2.008 17.776 1.00 98.75 190 LEU A N 1
ATOM 1455 C CA . LEU A 1 190 ? -3.026 1.818 18.984 1.00 98.75 190 LEU A CA 1
ATOM 1456 C C . LEU A 1 190 ? -4.428 2.394 18.773 1.00 98.75 190 LEU A C 1
ATOM 1458 O O . LEU A 1 190 ? -4.578 3.485 18.222 1.00 98.75 190 LEU A O 1
ATOM 1462 N N . LEU A 1 191 ? -5.451 1.671 19.223 1.00 98.69 191 LEU A N 1
ATOM 1463 C CA . LEU A 1 191 ? -6.856 2.073 19.075 1.00 98.69 191 LEU A CA 1
ATOM 1464 C C . LEU A 1 191 ? -7.441 2.704 20.347 1.00 98.69 191 LEU A C 1
ATOM 1466 O O . LEU A 1 191 ? -8.532 3.269 20.307 1.00 98.69 191 LEU A O 1
ATOM 1470 N N . ASP A 1 192 ? -6.686 2.664 21.444 1.00 97.62 192 ASP A N 1
ATOM 1471 C CA . ASP A 1 192 ? -6.997 3.258 22.740 1.00 97.62 192 ASP A CA 1
ATOM 1472 C C . ASP A 1 192 ? -5.716 3.792 23.421 1.00 97.62 192 ASP A C 1
ATOM 1474 O O . ASP A 1 192 ? -4.636 3.821 22.823 1.00 97.62 192 ASP A O 1
ATOM 1478 N N . ASP A 1 193 ? -5.841 4.239 24.670 1.00 96.50 193 ASP A N 1
ATOM 1479 C CA . ASP A 1 193 ? -4.741 4.666 25.543 1.00 96.50 193 ASP A CA 1
ATOM 1480 C C . ASP A 1 193 ? -4.348 3.615 26.603 1.00 96.50 193 ASP A C 1
ATOM 1482 O O . ASP A 1 193 ? -3.478 3.863 27.441 1.00 96.50 193 ASP A O 1
ATOM 1486 N N . SER A 1 194 ? -4.963 2.428 26.561 1.00 95.19 194 SER A N 1
ATOM 1487 C CA . SER A 1 194 ? -4.791 1.369 27.562 1.00 95.19 194 SER A CA 1
ATOM 1488 C C . SER A 1 194 ? -3.941 0.193 27.067 1.00 95.19 194 SER A C 1
ATOM 1490 O O . SER A 1 194 ? -3.330 -0.519 27.868 1.00 95.19 194 SER A O 1
ATOM 1492 N N . THR A 1 195 ? -3.839 0.003 25.747 1.00 95.62 195 THR A N 1
ATOM 1493 C CA . THR A 1 195 ? -3.144 -1.141 25.140 1.00 95.62 195 THR A CA 1
ATOM 1494 C C . THR A 1 195 ? -1.644 -1.136 25.438 1.00 95.62 195 THR A C 1
ATOM 1496 O O . THR A 1 195 ? -1.062 -2.186 25.720 1.00 95.62 195 THR A O 1
ATOM 1499 N N . VAL A 1 196 ? -1.009 0.039 25.390 1.00 96.69 196 VAL A N 1
ATOM 1500 C CA . VAL A 1 196 ? 0.405 0.233 25.736 1.00 96.69 196 VAL A CA 1
ATOM 1501 C C . VAL A 1 196 ? 0.543 1.512 26.553 1.00 96.69 196 VAL A C 1
ATOM 1503 O O . VAL A 1 196 ? 0.268 2.602 26.061 1.00 96.69 196 VAL A O 1
ATOM 1506 N N . SER A 1 197 ? 1.017 1.385 27.795 1.00 95.31 197 SER A N 1
ATOM 1507 C CA . SER A 1 197 ? 1.221 2.528 28.691 1.00 95.31 197 SER A CA 1
ATOM 1508 C C . SER A 1 197 ? 2.076 3.620 28.037 1.00 95.31 197 SER A C 1
ATOM 1510 O O . SER A 1 197 ? 3.161 3.346 27.525 1.00 95.31 197 SER A O 1
ATOM 1512 N N . GLY A 1 198 ? 1.604 4.867 28.100 1.00 94.19 198 GLY A N 1
ATOM 1513 C CA . GLY A 1 198 ? 2.285 6.036 27.530 1.00 94.19 198 GLY A CA 1
ATOM 1514 C C . GLY A 1 198 ? 1.984 6.302 26.051 1.00 94.19 198 GLY A C 1
ATOM 1515 O O . GLY A 1 198 ? 2.482 7.287 25.508 1.00 94.19 198 GLY A O 1
ATOM 1516 N N . TYR A 1 199 ? 1.164 5.469 25.406 1.00 97.50 199 TYR A N 1
ATOM 1517 C CA . TYR A 1 199 ? 0.638 5.726 24.068 1.00 97.50 199 TYR A CA 1
ATOM 1518 C C . TYR A 1 199 ? -0.803 6.221 24.151 1.00 97.50 199 TYR A C 1
ATOM 1520 O O . TYR A 1 199 ? -1.564 5.817 25.023 1.00 97.50 199 TYR A O 1
ATOM 1528 N N . SER A 1 200 ? -1.172 7.107 23.230 1.00 98.19 200 SER A N 1
ATOM 1529 C CA . SER A 1 200 ? -2.551 7.559 23.050 1.00 98.19 200 SER A CA 1
ATOM 1530 C C . SER A 1 200 ? -3.169 6.897 21.823 1.00 98.19 200 SER A C 1
ATOM 1532 O O . SER A 1 200 ? -2.459 6.511 20.892 1.00 98.19 200 SER A O 1
ATOM 1534 N N . ALA A 1 201 ? -4.497 6.840 21.779 1.00 98.50 201 ALA A N 1
ATOM 1535 C CA . ALA A 1 201 ? -5.220 6.323 20.625 1.00 98.50 201 ALA A CA 1
ATOM 1536 C C . ALA A 1 201 ? -4.812 7.050 19.327 1.00 98.50 201 ALA A C 1
ATOM 1538 O O . ALA A 1 201 ? -4.691 8.282 19.282 1.00 98.50 201 ALA A O 1
ATOM 1539 N N . GLY A 1 202 ? -4.563 6.278 18.271 1.00 98.69 202 GLY A N 1
ATOM 1540 C CA . GLY A 1 202 ? -4.050 6.731 16.979 1.00 98.69 202 GLY A CA 1
ATOM 1541 C C . GLY A 1 202 ? -2.533 6.899 16.914 1.00 98.69 202 GLY A C 1
ATOM 1542 O O . GLY A 1 202 ? -2.023 7.241 15.851 1.00 98.69 202 GLY A O 1
ATOM 1543 N N . TYR A 1 203 ? -1.794 6.691 18.009 1.00 98.81 203 TYR A N 1
ATOM 1544 C CA . TYR A 1 203 ? -0.334 6.605 17.944 1.00 98.81 203 TYR A CA 1
ATOM 1545 C C . TYR A 1 203 ? 0.099 5.313 17.256 1.00 98.81 203 TYR A C 1
ATOM 1547 O O . TYR A 1 203 ? -0.614 4.314 17.286 1.00 98.81 203 TYR A O 1
ATOM 1555 N N . VAL A 1 204 ? 1.286 5.337 16.657 1.00 98.69 204 VAL A N 1
ATOM 1556 C CA . VAL A 1 204 ? 1.884 4.216 15.934 1.00 98.69 204 VAL A CA 1
ATOM 1557 C C . VAL A 1 204 ? 3.188 3.757 16.584 1.00 98.69 204 VAL A C 1
ATOM 1559 O O . VAL A 1 204 ? 3.920 4.543 17.192 1.00 98.69 204 VAL A O 1
ATOM 1562 N N . ARG A 1 205 ? 3.473 2.466 16.453 1.00 98.69 205 ARG A N 1
ATOM 1563 C CA . ARG A 1 205 ? 4.687 1.785 16.901 1.00 98.69 205 ARG A CA 1
ATOM 1564 C C . ARG A 1 205 ? 5.384 1.182 15.690 1.00 98.69 205 ARG A C 1
ATOM 1566 O O . ARG A 1 205 ? 4.752 0.481 14.907 1.00 98.69 205 ARG A O 1
ATOM 1573 N N . PHE A 1 206 ? 6.681 1.427 15.561 1.00 98.62 206 PHE A N 1
ATOM 1574 C CA . PHE A 1 206 ? 7.504 0.913 14.470 1.00 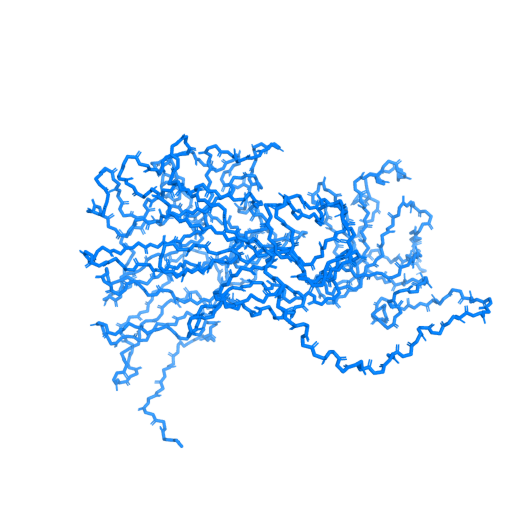98.62 206 PHE A CA 1
ATOM 1575 C C . PHE A 1 206 ? 7.698 -0.600 14.604 1.00 98.62 206 PHE A C 1
ATOM 1577 O O . PHE A 1 206 ? 8.001 -1.091 15.696 1.00 98.62 206 PHE A O 1
ATOM 1584 N N . ILE A 1 207 ? 7.584 -1.326 13.493 1.00 98.62 207 ILE A N 1
ATOM 1585 C CA . ILE A 1 207 ? 7.903 -2.752 13.385 1.00 98.62 207 ILE A CA 1
ATOM 1586 C C . ILE A 1 207 ? 9.147 -2.901 12.512 1.00 98.62 207 ILE A C 1
ATOM 1588 O O . ILE A 1 207 ? 9.308 -2.208 11.513 1.00 98.62 207 ILE A O 1
ATOM 1592 N N . ARG A 1 208 ? 10.056 -3.803 12.888 1.00 98.00 208 ARG A N 1
ATOM 1593 C CA . ARG A 1 208 ? 11.206 -4.151 12.052 1.00 98.00 208 ARG A CA 1
ATOM 1594 C C . ARG A 1 208 ? 10.720 -4.890 10.800 1.00 98.00 208 ARG A C 1
ATOM 1596 O O . ARG A 1 208 ? 10.048 -5.910 10.930 1.00 98.00 208 ARG A O 1
ATOM 1603 N N . ASN A 1 209 ? 11.074 -4.420 9.607 1.00 97.19 209 ASN A N 1
ATOM 1604 C CA . ASN A 1 209 ? 10.625 -5.021 8.347 1.00 97.19 209 ASN A CA 1
ATOM 1605 C C . ASN A 1 209 ? 11.676 -4.947 7.233 1.00 97.19 209 ASN A C 1
ATOM 1607 O O . ASN A 1 209 ? 12.610 -4.146 7.298 1.00 97.19 209 ASN A O 1
ATOM 1611 N N . SER A 1 210 ? 11.490 -5.771 6.200 1.00 96.56 210 SER A N 1
ATOM 1612 C CA . SER A 1 210 ? 12.129 -5.595 4.894 1.00 96.56 210 SER A CA 1
ATOM 1613 C C . SER A 1 210 ? 11.663 -4.273 4.289 1.00 96.56 210 SER A C 1
ATOM 1615 O O . SER A 1 210 ? 10.462 -4.003 4.255 1.00 96.56 210 SER A O 1
ATOM 1617 N N . PHE A 1 211 ? 12.608 -3.439 3.857 1.00 95.38 211 PHE A N 1
ATOM 1618 C CA . PHE A 1 211 ? 12.308 -2.098 3.362 1.00 95.38 211 PHE A CA 1
ATOM 1619 C C . PHE A 1 211 ? 11.515 -2.127 2.050 1.00 95.38 211 PHE A C 1
ATOM 1621 O O . PHE A 1 211 ? 11.795 -2.930 1.163 1.00 95.38 211 PHE A O 1
ATOM 1628 N N . PHE A 1 212 ? 10.584 -1.187 1.935 1.00 94.94 212 PHE A N 1
ATOM 1629 C CA . PHE A 1 212 ? 9.912 -0.780 0.709 1.00 94.94 212 PHE A CA 1
ATOM 1630 C C . PHE A 1 212 ? 9.665 0.737 0.798 1.00 94.94 212 PHE A C 1
ATOM 1632 O O . PHE A 1 212 ? 9.419 1.238 1.904 1.00 94.94 212 PHE A O 1
ATOM 1639 N N . PRO A 1 213 ? 9.763 1.486 -0.310 1.00 94.62 213 PRO A N 1
ATOM 1640 C CA . PRO A 1 213 ? 9.560 2.925 -0.283 1.00 94.62 213 PRO A CA 1
ATOM 1641 C C . PRO A 1 213 ? 8.072 3.313 -0.186 1.00 94.62 213 PRO A C 1
ATOM 1643 O O . PRO A 1 213 ? 7.169 2.496 -0.357 1.00 94.62 213 PRO A O 1
ATOM 1646 N N . THR A 1 214 ? 7.807 4.579 0.129 1.00 95.44 214 THR A N 1
ATOM 1647 C CA . THR A 1 214 ? 6.463 5.151 0.333 1.00 95.44 214 THR A CA 1
ATOM 1648 C C . THR A 1 214 ? 5.630 5.229 -0.938 1.00 95.44 214 THR A C 1
ATOM 1650 O O . THR A 1 214 ? 4.402 5.164 -0.868 1.00 95.44 214 THR A O 1
ATOM 1653 N N . ASP A 1 215 ? 6.280 5.345 -2.089 1.00 92.56 215 ASP A N 1
ATOM 1654 C CA . ASP A 1 215 ? 5.671 5.184 -3.403 1.00 92.56 215 ASP A CA 1
ATOM 1655 C C . ASP A 1 215 ? 5.604 3.719 -3.851 1.00 92.56 215 ASP A C 1
ATOM 1657 O O . ASP A 1 215 ? 5.210 3.453 -4.977 1.00 92.56 215 ASP A O 1
ATOM 1661 N N . GLU A 1 216 ? 5.906 2.752 -2.977 1.00 93.12 216 GLU A N 1
ATOM 1662 C CA . GLU A 1 216 ? 5.743 1.318 -3.243 1.00 93.12 216 GLU A CA 1
ATOM 1663 C C . GLU A 1 216 ? 5.260 0.543 -1.998 1.00 93.12 216 GLU A C 1
ATOM 1665 O O . GLU A 1 216 ? 5.705 -0.567 -1.702 1.00 93.12 216 GLU A O 1
ATOM 1670 N N . GLN A 1 217 ? 4.346 1.129 -1.222 1.00 94.38 217 GLN A N 1
ATOM 1671 C CA . GLN A 1 217 ? 3.833 0.515 0.003 1.00 94.38 217 GLN A CA 1
ATOM 1672 C C . GLN A 1 217 ? 3.141 -0.827 -0.251 1.00 94.38 217 GLN A C 1
ATOM 1674 O O . GLN A 1 217 ? 2.255 -0.946 -1.097 1.00 94.38 217 GLN A O 1
ATOM 1679 N N . ALA A 1 218 ? 3.506 -1.823 0.559 1.00 94.81 218 ALA A N 1
ATOM 1680 C CA . ALA A 1 218 ? 2.979 -3.176 0.456 1.00 94.81 218 ALA A CA 1
ATOM 1681 C C . ALA A 1 218 ? 1.577 -3.316 1.078 1.00 94.81 218 ALA A C 1
ATOM 1683 O O . ALA A 1 218 ? 1.331 -2.849 2.192 1.00 94.81 218 ALA A O 1
ATOM 1684 N N . TYR A 1 219 ? 0.676 -4.038 0.408 1.00 94.81 219 TYR A N 1
ATOM 1685 C CA . TYR A 1 219 ? -0.625 -4.420 0.966 1.00 94.81 219 TYR A CA 1
ATOM 1686 C C . TYR A 1 219 ? -0.462 -5.405 2.118 1.00 94.81 219 TYR A C 1
ATOM 1688 O O . TYR A 1 219 ? 0.160 -6.451 1.959 1.00 94.81 219 TYR A O 1
ATOM 1696 N N . ILE A 1 220 ? -1.022 -5.096 3.284 1.00 95.75 220 ILE A N 1
ATOM 1697 C CA . ILE A 1 220 ? -0.774 -5.892 4.488 1.00 95.75 220 ILE A CA 1
ATOM 1698 C C . ILE A 1 220 ? -1.860 -6.931 4.754 1.00 95.75 220 ILE A C 1
ATOM 1700 O O . ILE A 1 220 ? -3.041 -6.744 4.471 1.00 95.75 220 ILE A O 1
ATOM 1704 N N . SER A 1 221 ? -1.446 -8.049 5.336 1.00 95.69 221 SER A N 1
ATOM 1705 C CA . SER A 1 221 ? -2.312 -9.108 5.857 1.00 95.69 221 SER A CA 1
ATOM 1706 C C . SER A 1 221 ? -1.633 -9.767 7.050 1.00 95.69 221 SER A C 1
ATOM 1708 O O . SER A 1 221 ? -0.430 -9.600 7.258 1.00 95.69 221 SER A O 1
ATOM 1710 N N . MET A 1 222 ? -2.385 -10.503 7.866 1.00 94.75 222 MET A N 1
ATOM 1711 C CA . MET A 1 222 ? -1.815 -11.158 9.042 1.00 94.75 222 MET A CA 1
ATOM 1712 C C . MET A 1 222 ? -2.514 -12.474 9.377 1.00 94.75 222 MET A C 1
ATOM 1714 O O . MET A 1 222 ? -3.712 -12.629 9.142 1.00 94.75 222 MET A O 1
ATOM 1718 N N . ALA A 1 223 ? -1.771 -13.382 10.012 1.00 92.94 223 ALA A N 1
ATOM 1719 C CA . ALA A 1 223 ? -2.321 -14.545 10.702 1.00 92.94 223 ALA A CA 1
ATOM 1720 C C . ALA A 1 223 ? -1.473 -14.897 11.931 1.00 92.94 223 ALA A C 1
ATOM 1722 O O . ALA A 1 223 ? -0.261 -15.057 11.827 1.00 92.94 223 ALA A O 1
ATOM 1723 N N . 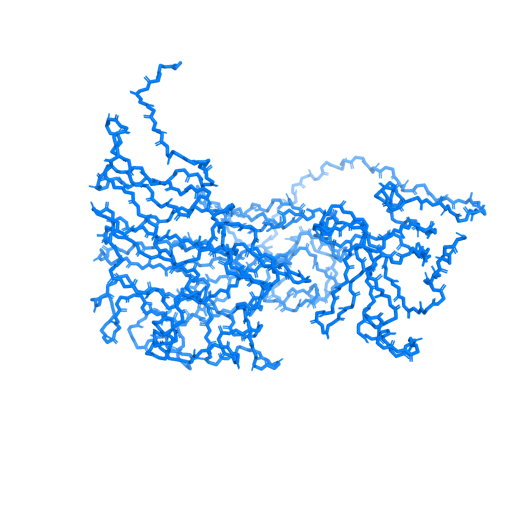GLY A 1 224 ? -2.106 -15.037 13.100 1.00 92.75 224 GLY A N 1
ATOM 1724 C CA . GLY A 1 224 ? -1.375 -15.245 14.355 1.00 92.75 224 GLY A CA 1
ATOM 1725 C C . GLY A 1 224 ? -0.427 -14.077 14.642 1.00 92.75 224 GLY A C 1
ATOM 1726 O O . GLY A 1 224 ? -0.881 -12.934 14.686 1.00 92.75 224 GLY A O 1
ATOM 1727 N N . ASP A 1 225 ? 0.862 -14.386 14.787 1.00 95.75 225 ASP A N 1
ATOM 1728 C CA . ASP A 1 225 ? 1.954 -13.412 14.940 1.00 95.75 225 ASP A CA 1
ATOM 1729 C C . ASP A 1 225 ? 2.717 -13.171 13.625 1.00 95.75 225 ASP A C 1
ATOM 1731 O O . ASP A 1 225 ? 3.792 -12.573 13.617 1.00 95.75 225 ASP A O 1
ATOM 1735 N N . TYR A 1 226 ? 2.189 -13.647 12.496 1.00 96.12 226 TYR A N 1
ATOM 1736 C CA . TYR A 1 226 ? 2.773 -13.437 11.177 1.00 96.12 226 TYR A CA 1
ATOM 1737 C C . TYR A 1 226 ? 2.152 -12.219 10.506 1.00 96.12 226 TYR A C 1
ATOM 1739 O O . TYR A 1 226 ? 0.926 -12.095 10.434 1.00 96.12 226 TYR A O 1
ATOM 1747 N N . ILE A 1 227 ? 3.010 -11.338 10.000 1.00 97.44 227 ILE A N 1
ATOM 1748 C CA . ILE A 1 227 ? 2.638 -10.168 9.212 1.00 97.44 227 ILE A CA 1
ATOM 1749 C C . ILE A 1 227 ? 3.214 -10.314 7.807 1.00 97.44 227 ILE A C 1
ATOM 1751 O O . ILE A 1 227 ? 4.392 -10.633 7.619 1.00 97.44 227 ILE A O 1
ATOM 1755 N N . PHE A 1 228 ? 2.355 -10.088 6.824 1.00 97.44 228 PHE A N 1
ATOM 1756 C CA . PHE A 1 228 ? 2.660 -10.237 5.412 1.00 97.44 228 PHE A CA 1
ATOM 1757 C C . PHE A 1 228 ? 2.469 -8.904 4.695 1.00 97.44 228 PHE A C 1
ATOM 1759 O O . PHE A 1 228 ? 1.583 -8.129 5.058 1.00 97.44 228 PHE A O 1
ATOM 1766 N N . GLY A 1 229 ? 3.287 -8.655 3.677 1.00 96.75 229 GLY A N 1
ATOM 1767 C CA . GLY A 1 229 ? 3.185 -7.509 2.778 1.00 96.75 229 GLY A CA 1
ATOM 1768 C C . GLY A 1 229 ? 3.194 -7.968 1.321 1.00 96.75 229 GLY A C 1
ATOM 1769 O O . GLY A 1 229 ? 4.078 -8.715 0.918 1.00 96.75 229 GLY A O 1
ATOM 1770 N N . GLY A 1 230 ? 2.218 -7.554 0.524 1.00 95.62 230 GLY A N 1
ATOM 1771 C CA . GLY A 1 230 ? 2.203 -7.718 -0.927 1.00 95.62 230 GLY A CA 1
ATOM 1772 C C . GLY A 1 230 ? 2.817 -6.491 -1.589 1.00 95.62 230 GLY A C 1
ATOM 1773 O O . GLY A 1 230 ? 2.148 -5.469 -1.717 1.00 95.62 230 GLY A O 1
ATOM 1774 N N . HIS A 1 231 ? 4.093 -6.579 -1.952 1.00 94.75 231 HIS A N 1
ATOM 1775 C CA . HIS A 1 231 ? 4.810 -5.582 -2.744 1.00 94.75 231 HIS A CA 1
ATOM 1776 C C . HIS A 1 231 ? 4.789 -6.000 -4.223 1.00 94.75 231 HIS A C 1
ATOM 1778 O O . HIS A 1 231 ? 4.675 -7.186 -4.530 1.00 94.75 231 HIS A O 1
ATOM 1784 N N . TRP A 1 232 ? 4.915 -5.047 -5.150 1.00 91.50 232 TRP A N 1
ATOM 1785 C CA . TRP A 1 232 ? 4.745 -5.326 -6.582 1.00 91.50 232 TRP A CA 1
ATOM 1786 C C . TRP A 1 232 ? 5.762 -6.324 -7.152 1.00 91.50 232 TRP A C 1
ATOM 1788 O O . TRP A 1 232 ? 5.431 -7.079 -8.060 1.00 91.50 232 TRP A O 1
ATOM 1798 N N . GLU A 1 233 ? 6.976 -6.356 -6.597 1.00 92.50 233 GLU A N 1
ATOM 1799 C CA . GLU A 1 233 ? 8.030 -7.310 -6.990 1.00 92.50 233 GLU A CA 1
ATOM 1800 C C . GLU A 1 233 ? 8.167 -8.514 -6.047 1.00 92.50 233 GLU A C 1
ATOM 1802 O O . GLU A 1 233 ? 8.914 -9.452 -6.346 1.00 92.50 233 GLU A O 1
ATOM 1807 N N . ALA A 1 234 ? 7.522 -8.463 -4.872 1.00 94.75 234 ALA A N 1
ATOM 1808 C CA . ALA A 1 234 ? 7.773 -9.428 -3.810 1.00 94.75 234 ALA A CA 1
ATOM 1809 C C . ALA A 1 234 ? 6.622 -9.611 -2.806 1.00 94.75 234 ALA A C 1
ATOM 1811 O O . ALA A 1 234 ? 5.990 -8.669 -2.338 1.00 94.75 234 ALA A O 1
ATOM 1812 N N . GLY A 1 235 ? 6.435 -10.846 -2.355 1.00 96.88 235 GLY A N 1
ATOM 1813 C CA . GLY A 1 235 ? 5.754 -11.170 -1.114 1.00 96.88 235 GLY A CA 1
ATOM 1814 C C . GLY A 1 235 ? 6.709 -11.038 0.075 1.00 96.88 235 GLY A C 1
ATOM 1815 O O . GLY A 1 235 ? 7.624 -11.841 0.248 1.00 96.88 235 GLY A O 1
ATOM 1816 N N . ILE A 1 236 ? 6.463 -10.059 0.936 1.00 97.56 236 ILE A N 1
ATOM 1817 C CA . ILE A 1 236 ? 7.165 -9.834 2.202 1.00 97.56 236 ILE A CA 1
ATOM 1818 C C . ILE A 1 236 ? 6.505 -10.663 3.305 1.00 97.56 236 ILE A C 1
ATOM 1820 O O . ILE A 1 236 ? 5.282 -10.642 3.445 1.00 97.56 236 ILE A O 1
ATOM 1824 N N . ALA A 1 237 ? 7.302 -11.353 4.124 1.00 97.44 237 ALA A N 1
ATOM 1825 C CA . ALA A 1 237 ? 6.788 -12.165 5.224 1.00 97.44 237 ALA A CA 1
ATOM 1826 C C . ALA A 1 237 ? 7.680 -12.086 6.471 1.00 97.44 237 ALA A C 1
ATOM 1828 O O . ALA A 1 237 ? 8.891 -12.327 6.420 1.00 97.44 237 ALA A O 1
ATOM 1829 N N . HIS A 1 238 ? 7.064 -11.800 7.618 1.00 98.44 238 HIS A N 1
ATOM 1830 C CA . HIS A 1 238 ? 7.741 -11.688 8.906 1.00 98.44 238 HIS A CA 1
ATOM 1831 C C . HIS A 1 238 ? 6.935 -12.342 10.031 1.00 98.44 238 HIS A C 1
ATOM 1833 O O . HIS A 1 238 ? 5.707 -12.329 10.020 1.00 98.44 238 HIS A O 1
ATOM 1839 N N . GLN A 1 239 ? 7.629 -12.856 11.045 1.00 98.19 239 GLN A N 1
ATOM 1840 C CA . GLN A 1 239 ? 7.034 -13.227 12.328 1.00 98.19 239 GLN A CA 1
ATOM 1841 C C . GLN A 1 239 ? 7.376 -12.167 13.368 1.00 98.19 239 GLN A C 1
ATOM 1843 O O . GLN A 1 239 ? 8.547 -11.846 13.546 1.00 98.19 239 GLN A O 1
ATOM 1848 N N . ILE A 1 240 ? 6.380 -11.651 14.083 1.00 98.56 240 ILE A N 1
ATOM 1849 C CA . ILE A 1 240 ? 6.568 -10.792 15.252 1.00 98.56 240 ILE A CA 1
ATOM 1850 C C . ILE A 1 240 ? 7.057 -11.659 16.415 1.00 98.56 240 ILE A C 1
ATOM 1852 O O . ILE A 1 240 ? 6.406 -12.628 16.794 1.00 98.56 240 ILE A O 1
ATOM 1856 N N . THR A 1 241 ? 8.212 -11.314 16.984 1.00 98.56 241 THR A N 1
ATOM 1857 C CA . THR A 1 241 ? 8.860 -12.097 18.054 1.00 98.56 241 THR A CA 1
ATOM 1858 C C . THR A 1 241 ? 8.928 -11.367 19.390 1.00 98.56 241 THR A C 1
ATOM 1860 O O . THR A 1 241 ? 8.977 -12.011 20.434 1.00 98.56 241 THR A O 1
ATOM 1863 N N . ASP A 1 242 ? 8.902 -10.031 19.386 1.00 98.31 242 ASP A N 1
ATOM 1864 C CA . ASP A 1 242 ? 8.838 -9.225 20.608 1.00 98.31 242 ASP A CA 1
ATOM 1865 C C . ASP A 1 242 ? 8.016 -7.955 20.373 1.00 98.31 242 ASP A C 1
ATOM 1867 O O . ASP A 1 242 ? 8.476 -6.984 19.762 1.00 98.31 242 ASP A O 1
ATOM 1871 N N . ARG A 1 243 ? 6.789 -7.982 20.904 1.00 97.25 243 ARG A N 1
ATOM 1872 C CA . ARG A 1 243 ? 5.802 -6.893 20.885 1.00 97.25 243 ARG A CA 1
ATOM 1873 C C . ARG A 1 243 ? 5.678 -6.183 22.247 1.00 97.25 243 ARG A C 1
ATOM 1875 O O . ARG A 1 243 ? 4.739 -5.414 22.461 1.00 97.25 243 ARG A O 1
ATOM 1882 N N . SER A 1 244 ? 6.588 -6.442 23.190 1.00 97.12 244 SER A N 1
ATOM 1883 C CA . SER A 1 244 ? 6.512 -5.912 24.561 1.00 97.12 244 SER A CA 1
ATOM 1884 C C . SER A 1 244 ? 6.413 -4.383 24.603 1.00 97.12 244 SER A C 1
ATOM 1886 O O . SER A 1 244 ? 6.847 -3.691 23.683 1.00 97.12 244 SER A O 1
ATOM 1888 N N . ALA A 1 245 ? 5.837 -3.829 25.674 1.00 96.62 245 ALA A N 1
ATOM 1889 C CA . ALA A 1 245 ? 5.545 -2.395 25.792 1.00 96.62 245 ALA A CA 1
ATOM 1890 C C . ALA A 1 245 ? 6.779 -1.475 25.669 1.00 96.62 245 ALA A C 1
ATOM 1892 O O . ALA A 1 245 ? 6.636 -0.305 25.328 1.00 96.62 245 ALA A O 1
ATOM 1893 N N . SER A 1 246 ? 7.990 -1.990 25.909 1.00 96.62 246 SER A N 1
ATOM 1894 C CA . SER A 1 246 ? 9.246 -1.242 25.755 1.00 96.62 246 SER A CA 1
ATOM 1895 C C . SER A 1 246 ? 9.692 -1.070 24.294 1.00 96.62 246 SER A C 1
ATOM 1897 O O . SER A 1 246 ? 10.610 -0.292 24.029 1.00 96.62 246 SER A O 1
ATOM 1899 N N . ARG A 1 247 ? 9.063 -1.778 23.345 1.00 98.00 247 ARG A N 1
ATOM 1900 C CA . ARG A 1 247 ? 9.321 -1.694 21.898 1.00 98.00 247 ARG A CA 1
ATOM 1901 C C . ARG A 1 247 ? 8.412 -0.684 21.199 1.00 98.00 247 ARG A C 1
ATOM 1903 O O . ARG A 1 247 ? 7.385 -0.265 21.734 1.00 98.00 247 ARG A O 1
ATOM 1910 N N . GLY A 1 248 ? 8.732 -0.384 19.946 1.00 97.25 248 GLY A N 1
ATOM 1911 C CA . GLY A 1 248 ? 7.885 0.380 19.031 1.00 97.25 248 GLY A CA 1
ATOM 1912 C C . GLY A 1 248 ? 8.374 1.794 18.738 1.00 97.25 248 GLY A C 1
ATOM 1913 O O . GLY A 1 248 ? 7.700 2.508 18.004 1.00 97.25 248 GLY A O 1
ATOM 1914 N N . SER A 1 249 ? 9.527 2.214 19.265 1.00 96.31 249 SER A N 1
ATOM 1915 C CA . SER A 1 249 ? 10.165 3.456 18.812 1.00 96.31 249 SER A CA 1
ATOM 1916 C C . SER A 1 249 ? 10.967 3.209 17.532 1.00 96.31 249 SER A C 1
ATOM 1918 O O . SER A 1 249 ? 11.365 2.078 17.257 1.00 96.31 249 SER A O 1
ATOM 1920 N N . GLY A 1 250 ? 11.267 4.265 16.774 1.00 93.19 250 GLY A N 1
ATOM 1921 C CA . GLY A 1 250 ? 12.055 4.146 15.542 1.00 93.19 250 GLY A CA 1
ATOM 1922 C C . GLY A 1 250 ? 13.453 3.535 15.739 1.00 93.19 250 GLY A C 1
ATOM 1923 O O . GLY A 1 250 ? 13.962 2.857 14.854 1.00 93.19 250 GLY A O 1
ATOM 1924 N N . THR A 1 251 ? 14.064 3.710 16.916 1.00 94.75 251 THR A N 1
ATOM 1925 C CA . THR A 1 251 ? 15.372 3.120 17.266 1.00 94.75 251 THR A CA 1
ATOM 1926 C C . THR A 1 251 ? 15.272 1.810 18.051 1.00 94.75 251 THR A C 1
ATOM 1928 O O . THR A 1 251 ? 16.266 1.102 18.193 1.00 94.75 251 THR A O 1
ATOM 1931 N N . ASN A 1 252 ? 14.086 1.468 18.556 1.00 97.19 252 ASN A N 1
ATOM 1932 C CA . ASN A 1 252 ? 13.804 0.220 19.258 1.00 97.19 252 ASN A CA 1
ATOM 1933 C C . ASN A 1 252 ? 12.466 -0.365 18.768 1.00 97.19 252 ASN A C 1
ATOM 1935 O O . ASN A 1 252 ? 11.489 -0.391 19.528 1.00 97.19 252 ASN A O 1
ATOM 1939 N N . PRO A 1 253 ? 12.383 -0.793 17.495 1.00 98.19 253 PRO A N 1
ATOM 1940 C CA . PRO A 1 253 ? 11.130 -1.249 16.908 1.00 98.19 253 PRO A CA 1
ATOM 1941 C C . PRO A 1 253 ? 10.668 -2.573 17.530 1.00 98.19 253 PRO A C 1
ATOM 1943 O O . PRO A 1 253 ? 11.450 -3.297 18.155 1.00 98.19 253 PRO A O 1
ATOM 1946 N N . ILE A 1 254 ? 9.393 -2.907 17.333 1.00 98.81 254 ILE A N 1
ATOM 1947 C CA . ILE A 1 254 ? 8.863 -4.261 17.540 1.00 98.81 254 ILE A CA 1
ATOM 1948 C C . ILE A 1 254 ? 9.721 -5.228 16.721 1.00 98.81 254 ILE A C 1
ATOM 1950 O O . ILE A 1 254 ? 9.999 -4.977 15.544 1.00 98.81 254 ILE A O 1
ATOM 1954 N N . GLN A 1 255 ? 10.195 -6.297 17.360 1.00 98.75 255 GLN A N 1
ATOM 1955 C CA . GLN A 1 255 ? 11.138 -7.211 16.722 1.00 98.75 255 GLN A CA 1
ATOM 1956 C C . GLN A 1 255 ? 10.413 -8.244 15.879 1.00 98.75 255 GLN A C 1
ATOM 1958 O O . GLN A 1 255 ? 9.330 -8.720 16.231 1.00 98.75 255 GLN A O 1
ATOM 1963 N N . THR A 1 256 ? 11.065 -8.603 14.780 1.00 98.69 256 THR A N 1
ATOM 1964 C CA . THR A 1 256 ? 10.596 -9.614 13.849 1.00 98.69 256 THR A CA 1
ATOM 1965 C C . THR A 1 256 ? 11.733 -10.531 13.415 1.00 98.69 256 THR A C 1
ATOM 1967 O O . THR A 1 256 ? 12.913 -10.173 13.492 1.00 98.69 256 THR A O 1
ATOM 1970 N N . THR A 1 257 ? 11.373 -11.715 12.933 1.00 98.12 257 THR A N 1
ATOM 1971 C CA . THR A 1 257 ? 12.245 -12.592 12.147 1.00 98.12 257 THR A CA 1
ATOM 1972 C C . THR A 1 257 ? 11.714 -12.694 10.721 1.00 98.12 257 THR A C 1
ATOM 1974 O O . THR A 1 257 ? 10.506 -12.639 10.486 1.00 98.12 257 THR A O 1
ATOM 1977 N N . ASN A 1 258 ? 12.620 -12.817 9.749 1.00 97.38 258 ASN A N 1
ATOM 1978 C CA . ASN A 1 258 ? 12.227 -13.047 8.362 1.00 97.38 258 ASN A CA 1
ATOM 1979 C C . ASN A 1 258 ? 11.658 -14.457 8.215 1.00 97.38 258 ASN A C 1
ATOM 1981 O O . ASN A 1 258 ? 12.275 -15.429 8.651 1.00 97.38 258 ASN A O 1
ATOM 1985 N N . LEU A 1 259 ? 10.501 -14.541 7.571 1.00 95.31 259 LEU A N 1
ATOM 1986 C CA . LEU A 1 259 ? 9.965 -15.776 7.015 1.00 95.31 259 LEU A CA 1
ATOM 1987 C C . LEU A 1 259 ? 10.345 -15.857 5.529 1.00 95.31 259 LEU A C 1
ATOM 1989 O O . LEU A 1 259 ? 10.821 -14.858 4.977 1.00 95.31 259 LEU A O 1
ATOM 1993 N N . PRO A 1 260 ? 10.144 -17.012 4.866 1.00 95.62 260 PRO A N 1
ATOM 1994 C CA . PRO A 1 260 ? 10.311 -17.114 3.422 1.00 95.62 260 PRO A CA 1
ATOM 1995 C C . PRO A 1 260 ? 9.544 -16.009 2.689 1.00 95.62 260 PRO A C 1
ATOM 1997 O O . PRO A 1 260 ? 8.316 -15.975 2.720 1.00 95.62 260 PRO A O 1
ATOM 2000 N N . HIS A 1 261 ? 10.282 -15.100 2.054 1.00 97.56 261 HIS A N 1
ATOM 2001 C CA . HIS A 1 261 ? 9.706 -14.122 1.132 1.00 97.56 261 HIS A CA 1
ATOM 2002 C C . HIS A 1 261 ? 9.348 -14.814 -0.192 1.00 97.56 261 HIS A C 1
ATOM 2004 O O . HIS A 1 261 ? 9.664 -15.986 -0.393 1.00 97.56 261 HIS A O 1
ATOM 2010 N N . ILE A 1 262 ? 8.686 -14.112 -1.103 1.00 97.31 262 ILE A N 1
ATOM 2011 C CA . ILE A 1 262 ? 8.442 -14.589 -2.466 1.00 97.31 262 ILE A CA 1
ATOM 2012 C C . ILE A 1 262 ? 8.911 -13.500 -3.421 1.00 97.31 262 ILE A C 1
ATOM 2014 O O . ILE A 1 262 ? 8.486 -12.368 -3.266 1.00 97.31 262 ILE A O 1
ATOM 2018 N N . ALA A 1 263 ? 9.771 -13.798 -4.387 1.00 96.31 263 ALA A N 1
ATOM 2019 C CA . ALA A 1 263 ? 10.116 -12.864 -5.460 1.00 96.31 263 ALA A CA 1
ATOM 2020 C C . ALA A 1 263 ? 9.372 -13.250 -6.740 1.00 96.31 263 ALA A C 1
ATOM 2022 O O . ALA A 1 263 ? 9.260 -14.440 -7.048 1.00 96.31 263 ALA A O 1
ATOM 2023 N N . THR A 1 264 ? 8.903 -12.267 -7.514 1.00 95.19 264 THR A N 1
ATOM 2024 C CA . THR A 1 264 ? 8.282 -12.559 -8.815 1.00 95.19 264 THR A CA 1
ATOM 2025 C C . THR A 1 264 ? 9.276 -13.284 -9.724 1.00 95.19 264 THR A C 1
ATOM 2027 O O . THR A 1 264 ? 8.988 -14.380 -10.186 1.00 95.19 264 THR A O 1
ATOM 2030 N N . SER A 1 265 ? 10.488 -12.758 -9.913 1.00 95.19 265 SER A N 1
ATOM 2031 C CA . SER A 1 265 ? 11.555 -13.463 -10.640 1.00 95.19 265 SER A CA 1
ATOM 2032 C C . SER A 1 265 ? 12.871 -13.441 -9.871 1.00 95.19 265 SER A C 1
ATOM 2034 O O . SER A 1 265 ? 13.217 -12.423 -9.270 1.00 95.19 265 SER A O 1
ATOM 2036 N N . GLN A 1 266 ? 13.595 -14.560 -9.909 1.00 96.19 266 GLN A N 1
ATOM 2037 C CA . GLN A 1 266 ? 14.981 -14.673 -9.467 1.00 96.19 266 GLN A CA 1
ATOM 2038 C C . GLN A 1 266 ? 15.907 -14.444 -10.664 1.00 96.19 266 GLN A C 1
ATOM 2040 O O . GLN A 1 266 ? 16.122 -15.346 -11.474 1.00 96.19 266 GLN A O 1
ATOM 2045 N N . ASP A 1 267 ? 16.435 -13.232 -10.787 1.00 94.88 267 ASP A N 1
ATOM 2046 C CA . ASP A 1 267 ? 17.182 -12.797 -11.970 1.00 94.88 267 ASP A CA 1
ATOM 2047 C C . ASP A 1 267 ? 18.694 -13.015 -11.845 1.00 94.88 267 ASP A C 1
ATOM 2049 O O . ASP A 1 267 ? 19.386 -13.184 -12.848 1.00 94.88 267 ASP A O 1
ATOM 2053 N N . GLU A 1 268 ? 19.209 -13.109 -10.619 1.00 95.12 268 GLU A N 1
ATOM 2054 C CA . GLU A 1 268 ? 20.610 -13.445 -10.344 1.00 95.12 268 GLU A CA 1
ATOM 2055 C C . GLU A 1 268 ? 20.710 -14.763 -9.564 1.00 95.12 268 GLU A C 1
ATOM 2057 O O . GLU A 1 268 ? 19.894 -15.026 -8.686 1.00 95.12 268 GLU A O 1
ATOM 2062 N N . ASP A 1 269 ? 21.721 -15.599 -9.817 1.00 93.56 269 ASP A N 1
ATOM 2063 C CA . ASP A 1 269 ? 21.916 -16.854 -9.068 1.00 93.56 269 ASP A CA 1
ATOM 2064 C C . ASP A 1 269 ? 22.565 -16.612 -7.693 1.00 93.56 269 ASP A C 1
ATOM 2066 O O . ASP A 1 269 ? 23.711 -16.978 -7.431 1.00 93.56 269 ASP A O 1
ATOM 2070 N N . THR A 1 270 ? 21.814 -15.998 -6.780 1.00 94.06 270 THR A N 1
ATOM 2071 C CA . THR A 1 270 ? 22.240 -15.764 -5.389 1.00 94.06 270 THR A CA 1
ATOM 2072 C C . THR A 1 270 ? 22.384 -17.055 -4.580 1.00 94.06 270 THR A C 1
ATOM 2074 O O . THR A 1 270 ? 23.023 -17.063 -3.526 1.00 94.06 270 THR A O 1
ATOM 2077 N N . CYS A 1 271 ? 21.803 -18.160 -5.055 1.00 89.25 271 CYS A N 1
ATOM 2078 C CA . CYS A 1 271 ? 21.899 -19.469 -4.417 1.00 89.25 271 CYS A CA 1
ATOM 2079 C C . CYS A 1 271 ? 23.173 -20.226 -4.828 1.00 89.25 271 CYS A C 1
ATOM 2081 O O . CYS A 1 271 ? 23.557 -21.173 -4.137 1.00 89.25 271 CYS A O 1
ATOM 2083 N N . GLY A 1 272 ? 23.801 -19.838 -5.945 1.00 91.88 272 GLY A N 1
ATOM 2084 C CA . GLY A 1 272 ? 24.972 -20.487 -6.537 1.00 91.88 272 GLY A CA 1
ATOM 2085 C C . GLY A 1 272 ? 24.693 -21.898 -7.058 1.00 91.88 272 GLY A C 1
ATOM 2086 O O . GLY A 1 272 ? 25.573 -22.759 -7.001 1.00 91.88 272 GLY A O 1
ATOM 2087 N N . ARG A 1 273 ? 23.449 -22.181 -7.460 1.00 88.12 273 ARG A N 1
ATOM 2088 C CA . ARG A 1 273 ? 22.983 -23.528 -7.844 1.00 88.12 273 ARG A CA 1
ATOM 2089 C C . ARG A 1 273 ? 22.182 -23.551 -9.146 1.00 88.12 273 ARG A C 1
ATOM 2091 O O . ARG A 1 273 ? 21.686 -24.612 -9.518 1.00 88.12 273 ARG A O 1
ATOM 2098 N N . GLY A 1 274 ? 22.054 -22.416 -9.828 1.00 92.50 274 GLY A N 1
ATOM 2099 C CA . GLY A 1 274 ? 21.150 -22.248 -10.959 1.00 92.50 274 GLY A CA 1
ATOM 2100 C C . GLY A 1 274 ? 19.680 -22.460 -10.579 1.00 92.50 274 GLY A C 1
ATOM 2101 O O . GLY A 1 274 ? 19.281 -22.314 -9.419 1.00 92.50 274 GLY A O 1
ATOM 2102 N N . PHE A 1 275 ? 18.873 -22.828 -11.577 1.00 93.69 275 PHE A N 1
ATOM 2103 C CA . PHE A 1 275 ? 17.460 -23.149 -11.385 1.00 93.69 275 PHE A CA 1
ATOM 2104 C C . PHE A 1 275 ? 17.276 -24.341 -10.434 1.00 93.69 275 PHE A C 1
ATOM 2106 O O . PHE A 1 275 ? 17.929 -25.376 -10.567 1.00 93.69 275 PHE A O 1
ATOM 2113 N N . GLN A 1 276 ? 16.337 -24.211 -9.497 1.00 89.06 276 GLN A N 1
ATOM 2114 C CA . GLN A 1 276 ? 15.994 -25.239 -8.518 1.00 89.06 276 GLN A CA 1
ATOM 2115 C C . GLN A 1 276 ? 14.509 -25.573 -8.632 1.00 89.06 276 GLN A C 1
ATOM 2117 O O . GLN A 1 276 ? 13.662 -24.691 -8.537 1.00 89.06 276 GLN A O 1
ATOM 2122 N N . THR A 1 277 ? 14.175 -26.859 -8.742 1.00 89.19 277 THR A N 1
ATOM 2123 C CA . THR A 1 277 ? 12.778 -27.322 -8.858 1.00 89.19 277 THR A CA 1
ATOM 2124 C C . THR A 1 277 ? 11.940 -27.062 -7.606 1.00 89.19 277 THR A C 1
ATOM 2126 O O . THR A 1 277 ? 10.719 -27.096 -7.676 1.00 89.19 277 THR A O 1
ATOM 2129 N N . SER A 1 278 ? 12.574 -26.807 -6.458 1.00 89.12 278 SER A N 1
ATOM 2130 C CA . SER A 1 278 ? 11.895 -26.353 -5.238 1.00 89.12 278 SER A CA 1
ATOM 2131 C C . SER A 1 278 ? 11.472 -24.886 -5.301 1.00 89.12 278 SER A C 1
ATOM 2133 O O . SER A 1 278 ? 10.741 -24.439 -4.419 1.00 89.12 278 SER A O 1
ATOM 2135 N N . HIS A 1 279 ? 11.973 -24.126 -6.284 1.00 94.12 279 HIS A N 1
ATOM 2136 C CA . HIS A 1 279 ? 11.786 -22.682 -6.392 1.00 94.12 279 HIS A CA 1
ATOM 2137 C C . HIS A 1 279 ? 12.209 -21.921 -5.125 1.00 94.12 279 HIS A C 1
ATOM 2139 O O . HIS A 1 279 ? 11.721 -20.828 -4.866 1.00 94.12 279 HIS A O 1
ATOM 2145 N N . TYR A 1 280 ? 13.106 -22.493 -4.312 1.00 95.12 280 TYR A N 1
ATOM 2146 C CA . TYR A 1 280 ? 13.465 -21.972 -2.995 1.00 95.12 280 TYR A CA 1
ATOM 2147 C C . TYR A 1 280 ? 14.954 -21.631 -2.897 1.00 95.12 280 TYR A C 1
ATOM 2149 O O . TYR A 1 280 ? 15.821 -22.434 -3.247 1.00 95.12 280 TYR A O 1
ATOM 2157 N N . CYS A 1 281 ? 15.253 -20.453 -2.352 1.00 95.12 281 CYS A N 1
ATOM 2158 C CA . CYS A 1 281 ? 16.596 -19.966 -2.073 1.00 95.12 281 CYS A CA 1
ATOM 2159 C C . CYS A 1 281 ? 16.702 -19.450 -0.637 1.00 95.12 281 CYS A C 1
ATOM 2161 O O . CYS A 1 281 ? 16.164 -18.398 -0.300 1.00 95.12 281 CYS A O 1
ATOM 2163 N N . ALA A 1 282 ? 17.441 -20.161 0.217 1.00 93.62 282 ALA A N 1
ATOM 2164 C CA . ALA A 1 282 ? 17.595 -19.778 1.622 1.00 93.62 282 ALA A CA 1
ATOM 2165 C C . ALA A 1 282 ? 18.451 -18.513 1.829 1.00 93.62 282 ALA A C 1
ATOM 2167 O O . ALA A 1 282 ? 18.278 -17.820 2.828 1.00 93.62 282 ALA A O 1
ATOM 2168 N N . THR A 1 283 ? 19.385 -18.227 0.915 1.00 94.00 283 THR A N 1
ATOM 2169 C CA . THR A 1 283 ? 20.370 -17.145 1.070 1.00 94.00 283 THR A CA 1
ATOM 2170 C C . THR A 1 283 ? 19.728 -15.768 0.909 1.00 94.00 283 THR A C 1
ATOM 2172 O O . THR A 1 283 ? 19.713 -14.966 1.841 1.00 94.00 283 THR A O 1
ATOM 2175 N N . SER A 1 284 ? 19.200 -15.489 -0.279 1.00 96.44 284 SER A N 1
ATOM 2176 C CA . SER A 1 284 ? 18.543 -14.234 -0.637 1.00 96.44 284 SER A CA 1
ATOM 2177 C C . SER A 1 284 ? 17.821 -14.410 -1.964 1.00 96.44 284 SER A C 1
ATOM 2179 O O . SER A 1 284 ? 18.174 -15.296 -2.745 1.00 96.44 284 SER A O 1
ATOM 2181 N N . LEU A 1 285 ? 16.845 -13.549 -2.227 1.00 97.19 285 LEU A N 1
ATOM 2182 C CA . LEU A 1 285 ? 16.198 -13.447 -3.529 1.00 97.19 285 LEU A CA 1
ATOM 2183 C C . LEU A 1 285 ? 16.640 -12.158 -4.222 1.00 97.19 285 LEU A C 1
ATOM 2185 O O . LEU A 1 285 ? 16.932 -11.164 -3.550 1.00 97.19 285 LEU A O 1
ATOM 2189 N N . LYS A 1 286 ? 16.715 -12.159 -5.553 1.00 95.06 286 LYS A N 1
ATOM 2190 C CA . LYS A 1 286 ? 17.179 -10.995 -6.317 1.00 95.06 286 LYS A CA 1
ATOM 2191 C C . LYS A 1 286 ? 16.373 -10.798 -7.598 1.00 95.06 286 LYS A C 1
ATOM 2193 O O . LYS A 1 286 ? 16.459 -11.616 -8.506 1.00 95.06 286 LYS A O 1
ATOM 2198 N N . ASN A 1 287 ? 15.644 -9.685 -7.644 1.00 92.50 287 ASN A N 1
ATOM 2199 C CA . ASN A 1 287 ? 15.043 -9.097 -8.845 1.00 92.50 287 ASN A CA 1
ATOM 2200 C C . ASN A 1 287 ? 15.678 -7.705 -9.044 1.00 92.50 287 ASN A C 1
ATOM 2202 O O . ASN A 1 287 ? 16.903 -7.570 -8.952 1.00 92.50 287 ASN A O 1
ATOM 2206 N N . THR A 1 288 ? 14.890 -6.632 -9.167 1.00 88.94 288 THR A N 1
ATOM 2207 C CA . THR A 1 288 ? 15.422 -5.263 -9.122 1.00 88.94 288 THR A CA 1
ATOM 2208 C C . THR A 1 288 ? 16.126 -4.990 -7.784 1.00 88.94 288 THR A C 1
ATOM 2210 O O . THR A 1 288 ? 17.197 -4.374 -7.746 1.00 88.94 288 THR A O 1
ATOM 2213 N N . ARG A 1 289 ? 15.628 -5.577 -6.683 1.00 90.12 289 ARG A N 1
ATOM 2214 C CA . ARG A 1 289 ? 16.200 -5.473 -5.327 1.00 90.12 289 ARG A CA 1
ATOM 2215 C C . ARG A 1 289 ? 16.610 -6.816 -4.735 1.00 90.12 289 ARG A C 1
ATOM 2217 O O . ARG A 1 289 ? 16.204 -7.877 -5.201 1.00 90.12 289 ARG A O 1
ATOM 2224 N N . VAL A 1 290 ? 17.450 -6.742 -3.701 1.00 94.00 290 VAL A N 1
ATOM 2225 C CA . VAL A 1 290 ? 17.805 -7.894 -2.864 1.00 94.00 290 VAL A CA 1
ATOM 2226 C C . VAL A 1 290 ? 16.762 -8.034 -1.761 1.00 94.00 290 VAL A C 1
ATOM 2228 O O . VAL A 1 290 ? 16.544 -7.100 -0.990 1.00 94.00 290 VAL A O 1
ATOM 2231 N N . TRP A 1 291 ? 16.183 -9.222 -1.650 1.00 96.38 291 TRP A N 1
ATOM 2232 C CA . TRP A 1 291 ? 15.228 -9.601 -0.617 1.00 96.38 291 TRP A CA 1
ATOM 2233 C C . TRP A 1 291 ? 15.798 -10.723 0.262 1.00 96.38 291 TRP A C 1
ATOM 2235 O O . TRP A 1 291 ? 16.686 -11.466 -0.176 1.00 96.38 291 TRP A O 1
ATOM 2245 N N . PRO A 1 292 ? 15.304 -10.886 1.503 1.00 97.25 292 PRO A N 1
ATOM 2246 C CA . PRO A 1 292 ? 15.589 -12.077 2.298 1.00 97.25 292 PRO A CA 1
ATOM 2247 C C . PRO A 1 292 ? 15.248 -13.380 1.559 1.00 97.25 292 PRO A C 1
ATOM 2249 O O . PRO A 1 292 ? 14.455 -13.386 0.620 1.00 97.25 292 PRO A O 1
ATOM 2252 N N . GLY A 1 293 ? 15.849 -14.487 2.001 1.00 96.94 293 GLY A N 1
ATOM 2253 C CA . GLY A 1 293 ? 15.620 -15.806 1.412 1.00 96.94 293 GLY A CA 1
ATOM 2254 C C . GLY A 1 293 ? 14.151 -16.244 1.437 1.00 96.94 293 GLY A C 1
ATOM 2255 O O . GLY A 1 293 ? 13.371 -15.857 2.313 1.00 96.94 293 GLY A O 1
ATOM 2256 N N . GLY A 1 294 ? 13.777 -17.078 0.473 1.00 96.81 294 GLY A N 1
ATOM 2257 C CA . GLY A 1 294 ? 12.398 -17.489 0.260 1.00 96.81 294 GLY A CA 1
ATOM 2258 C C . GLY A 1 294 ? 12.184 -18.211 -1.065 1.00 96.81 294 GLY A C 1
ATOM 2259 O O . GLY A 1 294 ? 13.082 -18.902 -1.541 1.00 96.81 294 GLY A O 1
ATOM 2260 N N . PHE A 1 295 ? 10.997 -18.066 -1.644 1.00 96.94 295 PHE A N 1
ATOM 2261 C CA . PHE A 1 295 ? 10.623 -18.657 -2.924 1.00 96.94 295 PHE A CA 1
ATOM 2262 C C . PHE A 1 295 ? 10.743 -17.662 -4.085 1.00 96.94 295 PHE A C 1
ATOM 2264 O O . PHE A 1 295 ? 10.681 -16.454 -3.880 1.00 96.94 295 PHE A O 1
ATOM 2271 N N . TYR A 1 296 ? 10.858 -18.155 -5.314 1.00 96.38 296 TYR A N 1
ATOM 2272 C CA . TYR A 1 296 ? 10.706 -17.351 -6.526 1.00 96.38 296 TYR A CA 1
ATOM 2273 C C . TYR A 1 296 ? 9.703 -17.987 -7.485 1.00 96.38 296 TYR A C 1
ATOM 2275 O O . TYR A 1 296 ? 9.642 -19.208 -7.615 1.00 96.38 296 TYR A O 1
ATOM 2283 N N . ILE A 1 297 ? 8.912 -17.170 -8.177 1.00 96.00 297 ILE A N 1
ATOM 2284 C CA . ILE A 1 297 ? 7.904 -17.678 -9.118 1.00 96.00 297 ILE A CA 1
ATOM 2285 C C . ILE A 1 297 ? 8.582 -18.035 -10.444 1.00 96.00 297 ILE A C 1
ATOM 2287 O O . ILE A 1 297 ? 8.479 -19.168 -10.916 1.00 96.00 297 ILE A O 1
ATOM 2291 N N . TYR A 1 298 ? 9.357 -17.101 -10.993 1.00 95.69 298 TYR A N 1
ATOM 2292 C CA . TYR A 1 298 ? 10.071 -17.250 -12.257 1.00 95.69 298 TYR A CA 1
ATOM 2293 C C . TYR A 1 298 ? 11.590 -17.284 -12.064 1.00 95.69 298 TYR A C 1
ATOM 2295 O O . TYR A 1 298 ? 12.131 -16.759 -11.091 1.00 95.69 298 TYR A O 1
ATOM 2303 N N . TRP A 1 299 ? 12.287 -17.895 -13.021 1.00 95.81 299 TRP A N 1
ATOM 2304 C CA . TRP A 1 299 ? 13.747 -17.928 -13.077 1.00 95.81 299 TRP A CA 1
ATOM 2305 C C . TRP A 1 299 ? 14.246 -17.119 -14.272 1.00 95.81 299 TRP A C 1
ATOM 2307 O O . TRP A 1 299 ? 13.959 -17.478 -15.418 1.00 95.81 299 TRP A O 1
ATOM 2317 N N . GLN A 1 300 ? 14.995 -16.050 -13.996 1.00 95.25 300 GLN A N 1
ATOM 2318 C CA . GLN A 1 300 ? 15.632 -15.179 -14.990 1.00 95.25 300 GLN A CA 1
ATOM 2319 C C . GLN A 1 300 ? 14.665 -14.663 -16.062 1.00 95.25 300 GLN A C 1
ATOM 2321 O O . GLN A 1 300 ? 14.953 -14.707 -17.260 1.00 95.25 300 GLN A O 1
ATOM 2326 N N . LYS A 1 301 ? 13.486 -14.203 -15.632 1.00 93.50 301 LYS A N 1
ATOM 2327 C CA . LYS A 1 301 ? 12.465 -13.613 -16.511 1.00 93.50 301 LYS A CA 1
ATOM 2328 C C . LYS A 1 301 ? 12.307 -12.104 -16.351 1.00 93.50 301 LYS A C 1
ATOM 2330 O O . LYS A 1 301 ? 11.562 -11.510 -17.122 1.00 93.50 301 LYS A O 1
ATOM 2335 N N . GLY A 1 302 ? 13.019 -11.476 -15.416 1.00 90.56 302 GLY A N 1
ATOM 2336 C CA . GLY A 1 302 ? 12.968 -10.035 -15.219 1.00 90.56 302 GLY A CA 1
ATOM 2337 C C . GLY A 1 302 ? 11.596 -9.554 -14.750 1.00 90.56 302 GLY A C 1
ATOM 2338 O O . GLY A 1 302 ? 10.950 -10.160 -13.889 1.00 90.56 302 GLY A O 1
ATOM 2339 N N . ALA A 1 303 ? 11.156 -8.444 -15.335 1.00 90.19 303 ALA A N 1
ATOM 2340 C CA . ALA A 1 303 ? 9.965 -7.701 -14.950 1.00 90.19 303 ALA A CA 1
ATOM 2341 C C . ALA A 1 303 ? 8.656 -8.294 -15.506 1.00 90.19 303 ALA A C 1
ATOM 2343 O O . ALA A 1 303 ? 7.900 -7.624 -16.200 1.00 90.19 303 ALA A O 1
ATOM 2344 N N . VAL A 1 304 ? 8.346 -9.557 -15.194 1.00 91.50 304 VAL A N 1
ATOM 2345 C CA . VAL A 1 304 ? 7.090 -10.205 -15.64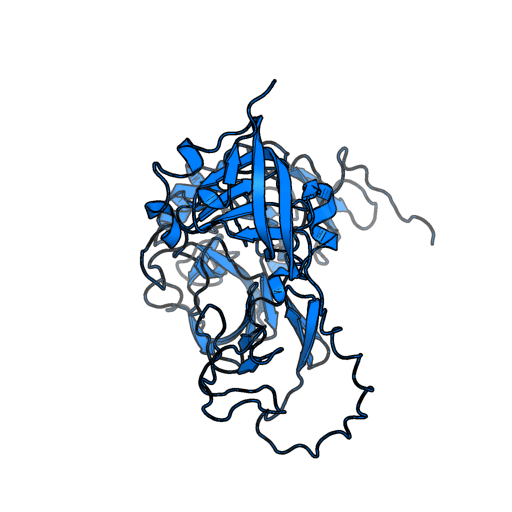4 1.00 91.50 304 VAL A CA 1
ATOM 2346 C C . VAL A 1 304 ? 5.846 -9.418 -15.196 1.00 91.50 304 VAL A C 1
ATOM 2348 O O . VAL A 1 304 ? 4.852 -9.342 -15.921 1.00 91.50 304 VAL A O 1
ATOM 2351 N N . TYR A 1 305 ? 5.925 -8.773 -14.029 1.00 91.00 305 TYR A N 1
ATOM 2352 C CA . TYR A 1 305 ? 4.894 -7.875 -13.502 1.00 91.00 305 TYR A CA 1
ATOM 2353 C C . TYR A 1 305 ? 4.579 -6.695 -14.423 1.00 91.00 305 TYR A C 1
ATOM 2355 O O . TYR A 1 305 ? 3.438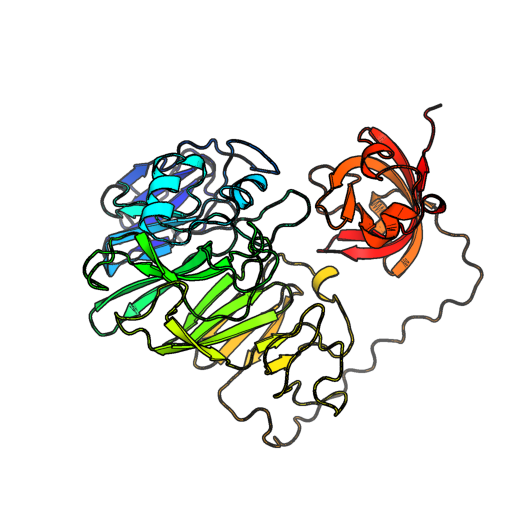 -6.245 -14.425 1.00 91.00 305 TYR A O 1
ATOM 2363 N N . ASP A 1 306 ? 5.523 -6.216 -15.236 1.00 90.44 306 ASP A N 1
ATOM 2364 C CA . ASP A 1 306 ? 5.278 -5.081 -16.124 1.00 90.44 306 ASP A CA 1
ATOM 2365 C C . ASP A 1 306 ? 4.339 -5.442 -17.275 1.00 90.44 306 ASP A C 1
ATOM 2367 O O . ASP A 1 306 ? 3.609 -4.581 -17.756 1.00 90.44 306 ASP A O 1
ATOM 2371 N N . GLN A 1 307 ? 4.301 -6.705 -17.701 1.00 89.38 307 GLN A N 1
ATOM 2372 C CA . GLN A 1 307 ? 3.403 -7.149 -18.767 1.00 89.38 307 GLN A CA 1
ATOM 2373 C C . GLN A 1 307 ? 1.979 -7.416 -18.265 1.00 89.38 307 GLN A C 1
ATOM 2375 O O . GLN A 1 307 ? 1.009 -7.108 -18.958 1.00 89.38 307 GLN A O 1
ATOM 2380 N N . TYR A 1 308 ? 1.847 -7.984 -17.066 1.00 90.00 308 TYR A N 1
ATOM 2381 C CA . TYR A 1 308 ? 0.570 -8.458 -16.514 1.00 90.00 308 TYR A CA 1
ATOM 2382 C C . TYR A 1 308 ? 0.108 -7.645 -15.304 1.00 90.00 308 TYR A C 1
ATOM 2384 O O . TYR A 1 308 ? -0.548 -8.166 -14.407 1.00 90.00 308 TYR A O 1
ATOM 2392 N N . TRP A 1 309 ? 0.473 -6.367 -15.274 1.00 89.12 309 TRP A N 1
ATOM 2393 C CA . TRP A 1 309 ? 0.272 -5.491 -14.131 1.00 89.12 309 TRP A CA 1
ATOM 2394 C C . TRP A 1 309 ? -1.196 -5.394 -13.704 1.00 89.12 309 TRP A C 1
ATOM 2396 O O . TRP A 1 309 ? -2.048 -4.893 -14.437 1.00 89.12 309 TRP A O 1
ATOM 2406 N N . SER A 1 310 ? -1.475 -5.839 -12.482 1.00 87.00 310 SER A N 1
ATOM 2407 C CA . SER A 1 310 ? -2.806 -5.776 -11.865 1.00 87.00 310 SER A CA 1
ATOM 2408 C C . SER A 1 310 ? -2.929 -4.727 -10.764 1.00 87.00 310 SER A C 1
ATOM 2410 O O . SER A 1 310 ? -3.976 -4.659 -10.122 1.00 87.00 310 SER A O 1
ATOM 2412 N N . GLU A 1 311 ? -1.876 -3.934 -10.521 1.00 82.00 311 GLU A N 1
ATOM 2413 C CA . GLU A 1 311 ? -1.787 -2.980 -9.403 1.00 82.00 311 GLU A CA 1
ATOM 2414 C C . GLU A 1 311 ? -1.881 -3.617 -7.998 1.00 82.00 311 GLU A C 1
ATOM 2416 O O . GLU A 1 311 ? -1.907 -2.911 -6.989 1.00 82.00 311 GLU A O 1
ATOM 2421 N N . TYR A 1 312 ? -1.948 -4.948 -7.904 1.00 85.25 312 TYR A N 1
ATOM 2422 C CA . TYR A 1 312 ? -2.310 -5.632 -6.672 1.00 85.25 312 TYR A CA 1
ATOM 2423 C C . TYR A 1 312 ? -1.472 -6.887 -6.443 1.00 85.25 312 TYR A C 1
ATOM 2425 O O . TYR A 1 312 ? -1.521 -7.835 -7.218 1.00 85.25 312 TYR A O 1
ATOM 2433 N N . ALA A 1 313 ? -0.781 -6.919 -5.308 1.00 92.75 313 ALA A N 1
ATOM 2434 C CA . ALA A 1 313 ? -0.215 -8.129 -4.732 1.00 92.75 313 ALA A CA 1
ATOM 2435 C C . ALA A 1 313 ? -0.773 -8.300 -3.320 1.00 92.75 313 ALA A C 1
ATOM 2437 O O . ALA A 1 313 ? -1.042 -7.319 -2.624 1.00 92.75 313 ALA A O 1
ATOM 2438 N N . GLY A 1 314 ? -0.945 -9.537 -2.868 1.00 94.50 314 GLY A N 1
ATOM 2439 C CA . GLY A 1 314 ? -1.616 -9.778 -1.599 1.00 94.50 314 GLY A CA 1
ATOM 2440 C C . GLY A 1 314 ? -1.414 -11.176 -1.053 1.00 94.50 314 GLY A C 1
ATOM 2441 O O . GLY A 1 314 ? -1.030 -12.104 -1.762 1.00 94.50 314 GLY A O 1
ATOM 2442 N N . TRP A 1 315 ? -1.701 -11.310 0.236 1.00 96.31 315 TRP A N 1
ATOM 2443 C CA . TRP A 1 315 ? -1.630 -12.570 0.954 1.00 96.31 315 TRP A CA 1
ATOM 2444 C C . TRP A 1 315 ? -3.007 -12.930 1.495 1.00 96.31 315 TRP A C 1
ATOM 2446 O O . TRP A 1 315 ? -3.710 -12.084 2.040 1.00 96.31 315 TRP A O 1
ATOM 2456 N N . VAL A 1 316 ? -3.378 -14.201 1.392 1.00 94.88 316 VAL A N 1
ATOM 2457 C CA . VAL A 1 316 ? -4.596 -14.741 1.995 1.00 94.88 316 VAL A CA 1
ATOM 2458 C C . VAL A 1 316 ? -4.222 -15.965 2.808 1.00 94.88 316 VAL A C 1
ATOM 2460 O O . VAL A 1 316 ? -3.550 -16.868 2.318 1.00 94.88 316 VAL A O 1
ATOM 2463 N N . VAL A 1 317 ? -4.677 -16.015 4.056 1.00 92.00 317 VAL A N 1
ATOM 2464 C CA . VAL A 1 317 ? -4.505 -17.188 4.915 1.00 92.00 317 VAL A CA 1
ATOM 2465 C C . VAL A 1 317 ? -5.847 -17.882 5.046 1.00 92.00 317 VAL A C 1
ATOM 2467 O O . VAL A 1 317 ? -6.830 -17.274 5.465 1.00 92.00 317 VAL A O 1
ATOM 2470 N N . SER A 1 318 ? -5.900 -19.154 4.666 1.00 90.69 318 SER A N 1
ATOM 2471 C CA . SER A 1 318 ? -7.126 -19.944 4.718 1.00 90.69 318 SER A CA 1
ATOM 2472 C C . SER A 1 318 ? -6.804 -21.419 4.896 1.00 90.69 318 SER A C 1
ATOM 2474 O O . SER A 1 318 ? -5.934 -21.951 4.216 1.00 90.69 318 SER A O 1
ATOM 2476 N N . ASN A 1 319 ? -7.521 -22.082 5.806 1.00 87.00 319 ASN A N 1
ATOM 2477 C CA . ASN A 1 319 ? -7.461 -23.531 6.016 1.00 87.00 319 ASN A CA 1
ATOM 2478 C C . ASN A 1 319 ? -6.032 -24.110 6.135 1.00 87.00 319 ASN A C 1
ATOM 2480 O O . ASN A 1 319 ? -5.694 -25.079 5.465 1.00 87.00 319 ASN A O 1
ATOM 2484 N N . ASN A 1 320 ? -5.191 -23.506 6.985 1.00 85.88 320 ASN A N 1
ATOM 2485 C CA . ASN A 1 320 ? -3.792 -23.914 7.201 1.00 85.88 320 ASN A CA 1
ATOM 2486 C C . ASN A 1 320 ? -2.883 -23.812 5.954 1.00 85.88 320 ASN A C 1
ATOM 2488 O O . ASN A 1 320 ? -1.796 -24.387 5.918 1.00 85.88 320 ASN A O 1
ATOM 2492 N N . THR A 1 321 ? -3.320 -23.056 4.949 1.00 91.25 321 THR A N 1
ATOM 2493 C CA . THR A 1 321 ? -2.581 -22.734 3.729 1.00 91.25 321 THR A CA 1
ATOM 2494 C C . THR A 1 321 ? -2.435 -21.221 3.624 1.00 91.25 321 THR A C 1
ATOM 2496 O O . THR A 1 321 ? -3.316 -20.454 4.030 1.00 91.25 321 THR A O 1
ATOM 2499 N N . ILE A 1 322 ? -1.311 -20.789 3.069 1.00 93.88 322 ILE A N 1
ATOM 2500 C CA . ILE A 1 322 ? -1.061 -19.397 2.725 1.00 93.88 322 ILE A CA 1
ATOM 2501 C C . ILE A 1 322 ? -1.050 -19.282 1.206 1.00 93.88 322 ILE A C 1
ATOM 2503 O O . ILE A 1 322 ? -0.367 -20.043 0.524 1.00 93.88 322 ILE A O 1
ATOM 2507 N N . TYR A 1 323 ? -1.799 -18.319 0.690 1.00 95.81 323 TYR A N 1
ATOM 2508 C CA . TYR A 1 323 ? -1.850 -17.975 -0.720 1.00 95.81 323 TYR A CA 1
ATOM 2509 C C . TYR A 1 323 ? -1.204 -16.611 -0.908 1.00 95.81 323 TYR A C 1
ATOM 2511 O O . TYR A 1 323 ? -1.551 -15.663 -0.203 1.00 95.81 323 TYR A O 1
ATOM 2519 N N . PHE A 1 324 ? -0.292 -16.509 -1.861 1.00 96.69 324 PHE A N 1
ATOM 2520 C CA . PHE A 1 324 ? 0.250 -15.244 -2.330 1.00 96.69 324 PHE A CA 1
ATOM 2521 C C . PHE A 1 324 ? -0.181 -15.037 -3.775 1.00 96.69 324 PHE A C 1
ATOM 2523 O O . PHE A 1 324 ? 0.001 -15.931 -4.602 1.00 96.69 324 PHE A O 1
ATOM 2530 N N . VAL A 1 325 ? -0.749 -13.870 -4.065 1.00 95.94 325 VAL A N 1
ATOM 2531 C CA . VAL A 1 325 ? -0.982 -13.408 -5.432 1.00 95.94 325 VAL A CA 1
ATOM 2532 C C . VAL A 1 325 ? 0.028 -12.310 -5.751 1.00 95.94 325 VAL A C 1
ATOM 2534 O O . VAL A 1 325 ? 0.121 -11.326 -5.014 1.00 95.94 325 VAL A O 1
ATOM 2537 N N . GLY A 1 326 ? 0.808 -12.513 -6.811 1.00 94.06 326 GLY A N 1
ATOM 2538 C CA . GLY A 1 326 ? 1.730 -11.508 -7.343 1.00 94.06 326 GLY A CA 1
ATOM 2539 C C . GLY A 1 326 ? 1.008 -10.496 -8.233 1.00 94.06 326 GLY A C 1
ATOM 2540 O O . GLY A 1 326 ? -0.084 -10.773 -8.733 1.00 94.06 326 GLY A O 1
ATOM 2541 N N . THR A 1 327 ? 1.630 -9.341 -8.481 1.00 92.19 327 THR A N 1
ATOM 2542 C CA . THR A 1 327 ? 1.051 -8.296 -9.344 1.00 92.19 327 THR A CA 1
ATOM 2543 C C . THR A 1 327 ? 0.844 -8.762 -10.780 1.00 92.19 327 THR A C 1
ATOM 2545 O O . THR A 1 327 ? -0.021 -8.233 -11.472 1.00 92.19 327 THR A O 1
ATOM 2548 N N . GLU A 1 328 ? 1.577 -9.778 -11.220 1.00 92.75 328 GLU A N 1
ATOM 2549 C CA . GLU A 1 328 ? 1.406 -10.419 -12.521 1.00 92.75 328 GLU A CA 1
ATOM 2550 C C . GLU A 1 328 ? 0.258 -11.450 -12.572 1.00 92.75 328 GLU A C 1
ATOM 2552 O O . GLU A 1 328 ? -0.000 -12.041 -13.617 1.00 92.75 328 GLU A O 1
ATOM 2557 N N . GLY A 1 329 ? -0.426 -11.695 -11.448 1.00 92.19 329 GLY A N 1
ATOM 2558 C CA . GLY A 1 329 ? -1.577 -12.596 -11.352 1.00 92.19 329 GLY A CA 1
ATOM 2559 C C . GLY A 1 329 ? -1.247 -14.057 -11.027 1.00 92.19 329 GLY A C 1
ATOM 2560 O O . GLY A 1 329 ? -2.167 -14.863 -10.874 1.00 92.19 329 GLY A O 1
ATOM 2561 N N . SER A 1 330 ? 0.031 -14.422 -10.880 1.00 94.12 330 SER A N 1
ATOM 2562 C CA . SER A 1 330 ? 0.416 -15.760 -10.416 1.00 94.12 330 SER A CA 1
ATOM 2563 C C . SER A 1 330 ? -0.092 -16.001 -8.995 1.00 94.12 330 SER A C 1
ATOM 2565 O O . SER A 1 330 ? 0.001 -15.116 -8.144 1.00 94.12 330 SER A O 1
ATOM 2567 N N . VAL A 1 331 ? -0.558 -17.220 -8.712 1.00 94.88 331 VAL A N 1
ATOM 2568 C CA . VAL A 1 331 ? -0.944 -17.641 -7.359 1.00 94.88 331 VAL A CA 1
ATOM 2569 C C . VAL A 1 331 ? 0.015 -18.714 -6.862 1.00 94.88 331 VAL A C 1
ATOM 2571 O O . VAL A 1 331 ? 0.128 -19.783 -7.460 1.00 94.88 331 VAL A O 1
ATOM 2574 N N . VAL A 1 332 ? 0.671 -18.442 -5.738 1.00 94.69 332 VAL A N 1
ATOM 2575 C CA . VAL A 1 332 ? 1.496 -19.403 -5.002 1.00 94.69 332 VAL A CA 1
ATOM 2576 C C . VAL A 1 332 ? 0.702 -19.885 -3.795 1.00 94.69 332 VAL A C 1
ATOM 2578 O O . VAL A 1 332 ? 0.259 -19.072 -2.988 1.00 94.69 332 VAL A O 1
ATOM 2581 N N . ALA A 1 333 ? 0.533 -21.198 -3.657 1.00 94.75 333 ALA A N 1
ATOM 2582 C CA . ALA A 1 333 ? -0.090 -21.817 -2.492 1.00 94.75 333 ALA A CA 1
ATOM 2583 C C . ALA A 1 333 ? 0.970 -22.581 -1.691 1.00 94.75 333 ALA A C 1
ATOM 2585 O O . ALA A 1 333 ? 1.647 -23.455 -2.231 1.00 94.75 333 ALA A O 1
ATOM 2586 N N . LEU A 1 334 ? 1.115 -22.242 -0.412 1.00 91.56 334 LEU A N 1
ATOM 2587 C CA . LEU A 1 334 ? 2.094 -22.827 0.498 1.00 91.56 334 LEU A CA 1
ATOM 2588 C C . LEU A 1 334 ? 1.391 -23.476 1.689 1.00 91.56 334 LEU A C 1
ATOM 2590 O O . LEU A 1 334 ? 0.564 -22.855 2.360 1.00 91.56 334 LEU A O 1
ATOM 2594 N N . GLU A 1 335 ? 1.775 -24.712 1.982 1.00 89.81 335 GLU A N 1
ATOM 2595 C CA . GLU A 1 335 ? 1.422 -25.426 3.207 1.00 89.81 335 GLU A CA 1
ATOM 2596 C C . GLU A 1 335 ? 2.636 -25.547 4.137 1.00 89.81 335 GLU A C 1
ATOM 2598 O O . GLU A 1 335 ? 3.764 -25.191 3.783 1.00 89.81 335 GLU A O 1
ATOM 2603 N N . HIS A 1 336 ? 2.418 -26.039 5.357 1.00 85.12 336 HIS A N 1
ATOM 2604 C CA . HIS A 1 336 ? 3.520 -26.270 6.284 1.00 85.12 336 HIS A CA 1
ATOM 2605 C C . HIS A 1 336 ? 4.474 -27.348 5.748 1.00 85.12 336 HIS A C 1
ATOM 2607 O O . HIS A 1 336 ? 4.060 -28.421 5.313 1.00 85.12 336 HIS A O 1
ATOM 2613 N N . GLY A 1 337 ? 5.780 -27.124 5.853 1.00 85.69 337 GLY A N 1
ATOM 2614 C CA . GLY A 1 337 ? 6.746 -28.122 5.415 1.00 85.69 337 GLY A CA 1
ATOM 2615 C C . GLY A 1 337 ? 8.180 -27.626 5.430 1.00 85.69 337 GLY A C 1
ATOM 2616 O O . GLY A 1 337 ? 8.473 -26.510 5.856 1.00 85.69 337 GLY A O 1
ATOM 2617 N N . ASN A 1 338 ? 9.082 -28.486 4.959 1.00 85.44 338 ASN A N 1
ATOM 2618 C CA . ASN A 1 338 ? 10.468 -28.126 4.700 1.00 85.44 338 ASN A CA 1
ATOM 2619 C C . ASN A 1 338 ? 10.661 -27.978 3.179 1.00 85.44 338 ASN A C 1
ATOM 2621 O O . ASN A 1 338 ? 10.672 -28.998 2.489 1.00 85.44 338 ASN A O 1
ATOM 2625 N N . PRO A 1 339 ? 10.873 -26.758 2.651 1.00 83.62 339 PRO A N 1
ATOM 2626 C CA . PRO A 1 339 ? 11.006 -26.521 1.209 1.00 83.62 339 PRO A CA 1
ATOM 2627 C C . PRO A 1 339 ? 12.279 -27.122 0.595 1.00 83.62 339 PRO A C 1
ATOM 2629 O O . PRO A 1 339 ? 12.439 -27.141 -0.622 1.00 83.62 339 PRO A O 1
ATOM 2632 N N . THR A 1 340 ? 13.197 -27.610 1.432 1.00 80.19 340 THR A N 1
ATOM 2633 C CA . THR A 1 340 ? 14.424 -28.300 1.012 1.00 80.19 340 THR A CA 1
ATOM 2634 C C . THR A 1 340 ? 14.365 -29.810 1.219 1.00 80.19 340 THR A C 1
ATOM 2636 O O . THR A 1 340 ? 15.311 -30.512 0.861 1.00 80.19 340 THR A O 1
ATOM 2639 N N . ALA A 1 341 ? 13.278 -30.335 1.793 1.00 77.81 341 ALA A N 1
ATOM 2640 C CA . ALA A 1 341 ? 13.092 -31.774 1.865 1.00 77.81 341 ALA A CA 1
ATOM 2641 C C . ALA A 1 341 ? 12.905 -32.327 0.447 1.00 77.81 341 ALA A C 1
ATOM 2643 O O . ALA A 1 341 ? 12.127 -31.791 -0.341 1.00 77.81 341 ALA A O 1
ATOM 2644 N N . GLN A 1 342 ? 13.610 -33.413 0.124 1.00 58.81 342 GLN A N 1
ATOM 2645 C CA . GLN A 1 342 ? 13.358 -34.180 -1.093 1.00 58.81 342 GLN A CA 1
ATOM 2646 C C . GLN A 1 342 ? 11.954 -34.783 -1.015 1.00 58.81 342 GLN A C 1
ATOM 2648 O O . GLN A 1 342 ? 11.752 -35.856 -0.450 1.00 58.81 342 GLN A O 1
ATOM 2653 N N . LEU A 1 343 ? 10.974 -34.086 -1.577 1.00 56.16 343 LEU A N 1
ATOM 2654 C CA . LEU A 1 343 ? 9.710 -34.700 -1.943 1.00 56.16 343 LEU A CA 1
ATOM 2655 C C . LEU A 1 343 ? 9.953 -35.541 -3.199 1.00 56.16 343 LEU A C 1
ATOM 2657 O O . LEU A 1 343 ? 10.683 -35.124 -4.102 1.00 56.16 343 LEU A O 1
ATOM 2661 N N . ALA A 1 344 ? 9.365 -36.739 -3.250 1.00 47.91 344 ALA A N 1
ATOM 2662 C CA . ALA A 1 344 ? 9.265 -37.484 -4.498 1.00 47.91 344 ALA A CA 1
ATOM 2663 C C . ALA A 1 344 ? 8.625 -36.545 -5.523 1.00 47.91 344 ALA A C 1
ATOM 2665 O O . ALA A 1 344 ? 7.534 -36.030 -5.275 1.00 47.91 344 ALA A O 1
ATOM 2666 N N . ALA A 1 345 ? 9.345 -36.259 -6.609 1.00 47.81 345 ALA A N 1
ATOM 2667 C CA . ALA A 1 345 ? 8.877 -35.331 -7.623 1.00 47.81 345 ALA A CA 1
ATOM 2668 C C . ALA A 1 345 ? 7.464 -35.755 -8.053 1.00 47.81 345 ALA A C 1
ATOM 2670 O O . ALA A 1 345 ? 7.293 -36.912 -8.456 1.00 47.81 345 ALA A O 1
ATOM 2671 N N . PRO A 1 346 ? 6.443 -34.882 -7.961 1.00 47.47 346 PRO A N 1
ATOM 2672 C CA . PRO A 1 346 ? 5.203 -35.154 -8.660 1.00 47.47 346 PRO A CA 1
ATOM 2673 C C . PRO A 1 346 ? 5.563 -35.353 -10.131 1.00 47.47 346 PRO A C 1
ATOM 2675 O O . PRO A 1 346 ? 6.377 -34.609 -10.681 1.00 47.47 346 PRO A O 1
ATOM 2678 N N . THR A 1 347 ? 5.015 -36.398 -10.749 1.00 39.59 347 THR A N 1
ATOM 2679 C CA . THR A 1 347 ? 5.207 -36.673 -12.170 1.00 39.59 347 THR A CA 1
ATOM 2680 C C . THR A 1 347 ? 4.717 -35.456 -12.944 1.00 39.59 347 THR A C 1
ATOM 2682 O O . THR A 1 347 ? 3.513 -35.263 -13.114 1.00 39.59 347 THR A O 1
ATOM 2685 N N . ILE A 1 348 ? 5.645 -34.595 -13.363 1.00 46.88 348 ILE A N 1
ATOM 2686 C CA . ILE A 1 348 ? 5.335 -33.479 -14.243 1.00 46.88 348 ILE A CA 1
ATOM 2687 C C . ILE A 1 348 ? 4.914 -34.133 -15.549 1.00 46.88 348 ILE A C 1
ATOM 2689 O O . ILE A 1 348 ? 5.736 -34.684 -16.281 1.00 46.88 348 ILE A O 1
ATOM 2693 N N . THR A 1 349 ? 3.609 -34.136 -15.808 1.00 37.84 349 THR A N 1
ATOM 2694 C CA . THR A 1 349 ? 3.123 -34.410 -17.153 1.00 37.84 349 THR A CA 1
ATOM 2695 C C . THR A 1 349 ? 3.577 -33.202 -17.947 1.00 37.84 349 THR A C 1
ATOM 2697 O O . THR A 1 349 ? 3.089 -32.099 -17.711 1.00 37.84 349 THR A O 1
ATOM 2700 N N . THR A 1 350 ? 4.590 -33.381 -18.788 1.00 39.75 350 THR A N 1
ATOM 2701 C CA . THR A 1 350 ? 5.029 -32.355 -19.724 1.00 39.75 350 THR A CA 1
ATOM 2702 C C . THR A 1 350 ? 3.811 -31.932 -20.531 1.00 39.75 350 THR A C 1
ATOM 2704 O O . THR A 1 350 ? 3.314 -32.674 -21.378 1.00 39.75 350 THR A O 1
ATOM 2707 N N . VAL A 1 351 ? 3.273 -30.752 -20.226 1.00 42.53 351 VAL A N 1
ATOM 2708 C CA . VAL A 1 351 ? 2.387 -30.074 -21.163 1.00 42.53 351 VAL A CA 1
ATOM 2709 C C . VAL A 1 351 ? 3.283 -29.783 -22.355 1.00 42.53 351 VAL A C 1
ATOM 2711 O O . VAL A 1 351 ? 4.348 -29.193 -22.179 1.00 42.53 351 VAL A O 1
ATOM 2714 N N . ALA A 1 352 ? 2.916 -30.336 -23.511 1.00 39.53 352 ALA A N 1
ATOM 2715 C CA . ALA A 1 352 ? 3.674 -30.220 -24.747 1.00 39.53 352 ALA A CA 1
ATOM 2716 C C . ALA A 1 352 ? 4.172 -28.783 -24.932 1.00 39.53 352 ALA A C 1
ATOM 2718 O O . ALA A 1 352 ? 3.393 -27.852 -24.715 1.00 39.53 352 ALA A O 1
ATOM 2719 N N . ASP A 1 353 ? 5.448 -28.648 -25.309 1.00 37.53 353 ASP A N 1
ATOM 2720 C CA . ASP A 1 353 ? 6.074 -27.389 -25.706 1.00 37.53 353 ASP A CA 1
ATOM 2721 C C . ASP A 1 353 ? 5.064 -26.546 -26.487 1.00 37.53 353 ASP A C 1
ATOM 2723 O O . ASP A 1 353 ? 4.671 -26.891 -27.608 1.00 37.53 353 ASP A O 1
ATOM 2727 N N . ILE A 1 354 ? 4.606 -25.451 -25.875 1.00 40.06 354 ILE A N 1
ATOM 2728 C CA . ILE A 1 354 ? 3.955 -24.402 -26.643 1.00 40.06 354 ILE A CA 1
ATOM 2729 C C . ILE A 1 354 ? 5.041 -23.897 -27.577 1.00 40.06 354 ILE A C 1
ATOM 2731 O O . ILE A 1 354 ? 6.129 -23.528 -27.140 1.00 40.06 354 ILE A O 1
ATOM 2735 N N . GLN A 1 355 ? 4.717 -24.008 -28.861 1.00 34.84 355 GLN A N 1
ATOM 2736 C CA . GLN A 1 355 ? 5.566 -23.759 -30.009 1.00 34.84 355 GLN A CA 1
ATOM 2737 C C . GLN A 1 355 ? 6.568 -22.639 -29.748 1.00 34.84 355 GLN A C 1
ATOM 2739 O O . GLN A 1 355 ? 6.196 -21.531 -29.360 1.00 34.84 355 GLN A O 1
ATOM 2744 N N . THR A 1 356 ? 7.834 -22.965 -30.004 1.00 36.19 356 THR A N 1
ATOM 2745 C CA . THR A 1 356 ? 8.904 -22.007 -30.242 1.00 36.19 356 THR A CA 1
ATOM 2746 C C . THR A 1 356 ? 8.365 -20.807 -31.009 1.00 36.19 356 THR A C 1
ATOM 2748 O O . THR A 1 356 ? 7.771 -20.952 -32.081 1.00 36.19 356 THR A O 1
ATOM 2751 N N . GLU A 1 357 ? 8.566 -19.634 -30.413 1.00 43.22 357 GLU A N 1
ATOM 2752 C CA . GLU A 1 357 ? 8.359 -18.335 -31.038 1.00 43.22 357 GLU A CA 1
ATOM 2753 C C . GLU A 1 357 ? 8.974 -18.380 -32.447 1.00 43.22 357 GLU A C 1
ATOM 2755 O O . GLU A 1 357 ? 10.120 -18.827 -32.590 1.00 43.22 357 GLU A O 1
ATOM 2760 N N . PRO A 1 358 ? 8.215 -18.047 -33.507 1.00 34.25 358 PRO A N 1
ATOM 2761 C CA . PRO A 1 358 ? 8.716 -18.183 -34.860 1.00 34.25 358 PRO A CA 1
ATOM 2762 C C . PRO A 1 358 ? 9.930 -17.275 -35.021 1.00 34.25 358 PRO A C 1
ATOM 2764 O O . PRO A 1 358 ? 9.840 -16.057 -34.879 1.00 34.25 358 PRO A O 1
ATOM 2767 N N . GLU A 1 359 ? 11.069 -17.890 -35.328 1.00 40.09 359 GLU A N 1
ATOM 2768 C CA . GLU A 1 359 ? 12.280 -17.196 -35.733 1.00 40.09 359 GLU A CA 1
ATOM 2769 C C . GLU A 1 359 ? 11.978 -16.476 -37.058 1.00 40.09 359 GLU A C 1
ATOM 2771 O O . GLU A 1 359 ? 11.983 -17.063 -38.144 1.00 40.09 359 GLU A O 1
ATOM 2776 N N . LEU A 1 360 ? 11.600 -15.201 -36.953 1.00 43.00 360 LEU A N 1
ATOM 2777 C CA . LEU A 1 360 ? 11.259 -14.361 -38.093 1.00 43.00 360 LEU A CA 1
ATOM 2778 C C . LEU A 1 360 ? 12.540 -13.976 -38.831 1.00 43.00 360 LEU A C 1
ATOM 2780 O O . LEU A 1 360 ? 13.242 -13.025 -38.495 1.00 43.00 360 LEU A O 1
ATOM 2784 N N . THR A 1 361 ? 12.820 -14.736 -39.883 1.00 42.75 361 THR A N 1
ATOM 2785 C CA . THR A 1 361 ? 13.739 -14.360 -40.951 1.00 42.75 361 THR A CA 1
ATOM 2786 C C . THR A 1 361 ? 12.969 -13.613 -42.039 1.00 42.75 361 THR A C 1
ATOM 2788 O O . THR A 1 361 ? 12.176 -14.210 -42.754 1.00 42.75 361 THR A O 1
ATOM 2791 N N . SER A 1 362 ? 13.197 -12.303 -42.159 1.00 41.16 362 SER A N 1
ATOM 2792 C CA . SER A 1 362 ? 13.327 -11.548 -43.423 1.00 41.16 362 SER A CA 1
ATOM 2793 C C . SER A 1 362 ? 13.253 -10.049 -43.131 1.00 41.16 362 SER A C 1
ATOM 2795 O O . SER A 1 362 ? 12.445 -9.638 -42.305 1.00 41.16 362 SER A O 1
ATOM 2797 N N . GLU A 1 363 ? 14.079 -9.263 -43.820 1.00 48.88 363 GLU A N 1
ATOM 2798 C CA . GLU A 1 363 ? 14.151 -7.793 -43.816 1.00 48.88 363 GLU A CA 1
ATOM 2799 C C . GLU A 1 363 ? 12.805 -7.100 -43.518 1.00 48.88 363 GLU A C 1
ATOM 2801 O O . GLU A 1 363 ? 11.963 -6.903 -44.393 1.00 48.88 363 GLU A O 1
ATOM 2806 N N . SER A 1 364 ? 12.596 -6.731 -42.253 1.00 51.41 364 SER A N 1
ATOM 2807 C CA . SER A 1 364 ? 11.399 -6.024 -41.807 1.00 51.41 364 SER A CA 1
ATOM 2808 C C . SER A 1 364 ? 11.579 -4.534 -42.091 1.00 51.41 364 SER A C 1
ATOM 2810 O O . SER A 1 364 ? 12.387 -3.863 -41.445 1.00 51.41 364 SER A O 1
ATOM 2812 N N . VAL A 1 365 ? 10.804 -3.995 -43.034 1.00 64.25 365 VAL A N 1
ATOM 2813 C CA . VAL A 1 365 ? 10.524 -2.554 -43.065 1.00 64.25 365 VAL A CA 1
ATOM 2814 C C . VAL A 1 365 ? 9.907 -2.204 -41.711 1.00 64.25 365 VAL A C 1
ATOM 2816 O O . VAL A 1 365 ? 8.837 -2.724 -41.398 1.00 64.25 365 VAL A O 1
ATOM 2819 N N . MET A 1 366 ? 10.582 -1.378 -40.900 1.00 82.50 366 MET A N 1
ATOM 2820 C CA . MET A 1 366 ? 10.065 -0.979 -39.584 1.00 82.50 366 MET A CA 1
ATOM 2821 C C . MET A 1 366 ? 8.624 -0.480 -39.719 1.00 82.50 366 MET A C 1
ATOM 2823 O O . MET A 1 366 ? 8.343 0.431 -40.502 1.00 82.50 366 MET A O 1
ATOM 2827 N N . ALA A 1 367 ? 7.708 -1.084 -38.964 1.00 90.00 367 ALA A N 1
ATOM 2828 C CA . ALA A 1 367 ? 6.301 -0.725 -39.018 1.00 90.00 367 ALA A CA 1
ATOM 2829 C C . ALA A 1 367 ? 6.102 0.713 -38.518 1.00 90.00 367 ALA A C 1
ATOM 2831 O O . ALA A 1 367 ? 6.602 1.084 -37.457 1.00 90.00 367 ALA A O 1
ATOM 2832 N N . HIS A 1 368 ? 5.351 1.519 -39.270 1.00 95.50 368 HIS A N 1
ATOM 2833 C CA . HIS A 1 368 ? 4.925 2.852 -38.847 1.00 95.50 368 HIS A CA 1
ATOM 2834 C C . HIS A 1 368 ? 3.477 2.786 -38.370 1.00 95.50 368 HIS A C 1
ATOM 2836 O O . HIS A 1 368 ? 2.568 2.618 -39.183 1.00 95.50 368 HIS A O 1
ATOM 2842 N N . ILE A 1 369 ? 3.260 2.929 -37.066 1.00 96.75 369 ILE A N 1
ATOM 2843 C CA . ILE A 1 369 ? 1.948 2.728 -36.441 1.00 96.75 369 ILE A CA 1
ATOM 2844 C C . ILE A 1 369 ? 1.522 3.935 -35.592 1.00 96.75 369 ILE A C 1
ATOM 2846 O O . ILE A 1 369 ? 2.365 4.686 -35.091 1.00 96.75 369 ILE A O 1
ATOM 2850 N N . PRO A 1 370 ? 0.214 4.171 -35.405 1.00 97.00 370 PRO A N 1
ATOM 2851 C CA . PRO A 1 370 ? -0.267 5.076 -34.367 1.00 97.00 370 PRO A CA 1
ATOM 2852 C C . PRO A 1 370 ? -0.068 4.465 -32.970 1.00 97.00 370 PRO A C 1
ATOM 2854 O O . PRO A 1 370 ? -0.103 3.246 -32.802 1.00 97.00 370 PRO A O 1
ATOM 2857 N N . TYR A 1 371 ? 0.069 5.315 -31.947 1.00 96.31 371 TYR A N 1
ATOM 2858 C CA . TYR A 1 371 ? 0.256 4.885 -30.550 1.00 96.31 371 TYR A CA 1
ATOM 2859 C C . TYR A 1 371 ? -0.821 3.917 -30.031 1.00 96.31 371 TYR A C 1
ATOM 2861 O O . TYR A 1 371 ? -0.534 3.083 -29.175 1.00 96.31 371 TYR A O 1
ATOM 2869 N N . THR A 1 372 ? -2.037 3.979 -30.578 1.00 96.12 372 THR A N 1
ATOM 2870 C CA . THR A 1 372 ? -3.163 3.109 -30.214 1.00 96.12 372 THR A CA 1
ATOM 2871 C C . THR A 1 372 ? -2.969 1.645 -30.614 1.00 96.12 372 THR A C 1
ATOM 2873 O O . THR A 1 372 ? -3.626 0.780 -30.046 1.00 96.12 372 THR A O 1
ATOM 2876 N N . GLN A 1 373 ? -2.066 1.350 -31.555 1.00 96.06 373 GLN A N 1
ATOM 2877 C CA . GLN A 1 373 ? -1.753 -0.016 -31.997 1.00 96.06 373 GLN A CA 1
ATOM 2878 C C . GLN A 1 373 ? -0.532 -0.615 -31.295 1.00 96.06 373 GLN A C 1
ATOM 2880 O O . GLN A 1 373 ? -0.264 -1.801 -31.459 1.00 96.06 373 GLN A O 1
ATOM 2885 N N . ALA A 1 374 ? 0.209 0.162 -30.496 1.00 95.62 374 ALA A N 1
ATOM 2886 C CA . ALA A 1 374 ? 1.503 -0.264 -29.957 1.00 95.62 374 ALA A CA 1
ATOM 2887 C C . ALA A 1 374 ? 1.440 -1.597 -29.192 1.00 95.62 374 ALA A C 1
ATOM 2889 O O . ALA A 1 374 ? 2.347 -2.415 -29.291 1.00 95.62 374 ALA A O 1
ATOM 2890 N N . ARG A 1 375 ? 0.330 -1.854 -28.494 1.00 94.06 375 ARG A N 1
ATOM 2891 C CA . ARG A 1 375 ? 0.084 -3.105 -27.766 1.00 94.06 375 ARG A CA 1
ATOM 2892 C C . ARG A 1 375 ? 0.215 -4.359 -28.643 1.00 94.06 375 ARG A C 1
ATOM 2894 O O . ARG A 1 375 ? 0.740 -5.363 -28.177 1.00 94.06 375 ARG A O 1
ATOM 2901 N N . GLU A 1 376 ? -0.252 -4.308 -29.888 1.00 93.31 376 GLU A N 1
ATOM 2902 C CA . GLU A 1 376 ? -0.231 -5.443 -30.826 1.00 93.31 376 GLU A CA 1
ATOM 2903 C C . GLU A 1 376 ? 1.182 -5.748 -31.351 1.00 93.31 376 GLU A C 1
ATOM 2905 O O . GLU A 1 376 ? 1.436 -6.841 -31.850 1.00 93.31 376 GLU A O 1
ATOM 2910 N N . TYR A 1 377 ? 2.107 -4.796 -31.203 1.00 94.31 377 TYR A N 1
ATOM 2911 C CA . TYR A 1 377 ? 3.489 -4.868 -31.681 1.00 94.31 377 TYR A CA 1
ATOM 2912 C C . TYR A 1 377 ? 4.500 -5.056 -30.538 1.00 94.31 377 TYR A C 1
ATOM 2914 O O . TYR A 1 377 ? 5.701 -4.869 -30.734 1.00 94.31 377 TYR A O 1
ATOM 2922 N N . ALA A 1 378 ? 4.043 -5.426 -29.336 1.00 91.56 378 ALA A N 1
ATOM 2923 C CA . ALA A 1 378 ? 4.928 -5.692 -28.207 1.00 91.56 378 ALA A CA 1
ATOM 2924 C C . ALA A 1 378 ? 5.999 -6.743 -28.564 1.00 91.56 378 ALA A C 1
ATOM 2926 O O . ALA A 1 378 ? 5.717 -7.759 -29.198 1.00 91.56 378 ALA A O 1
ATOM 2927 N N . GLY A 1 379 ? 7.241 -6.479 -28.163 1.00 90.94 379 GLY A N 1
ATOM 2928 C CA . GLY A 1 379 ? 8.425 -7.270 -28.491 1.00 90.94 379 GLY A CA 1
ATOM 2929 C C . GLY A 1 379 ? 9.132 -6.865 -29.790 1.00 90.94 379 GLY A C 1
ATOM 2930 O O . GLY A 1 379 ? 10.299 -7.235 -29.951 1.00 90.94 379 GLY A O 1
ATOM 2931 N N . GLN A 1 380 ? 8.490 -6.085 -30.669 1.00 94.12 380 GLN A N 1
ATOM 2932 C CA . GLN A 1 380 ? 9.009 -5.689 -31.987 1.00 94.12 380 GLN A CA 1
ATOM 2933 C C . GLN A 1 380 ? 9.567 -4.256 -31.989 1.00 94.12 380 GLN A C 1
ATOM 2935 O O . GLN A 1 380 ? 9.170 -3.425 -31.170 1.00 94.12 380 GLN A O 1
ATOM 2940 N N . GLU A 1 381 ? 10.473 -3.953 -32.925 1.00 95.00 381 GLU A N 1
ATOM 2941 C CA . GLU A 1 381 ? 10.852 -2.569 -33.239 1.00 95.00 381 GLU A CA 1
ATOM 2942 C C . GLU A 1 381 ? 9.828 -1.920 -34.174 1.00 95.00 381 GLU A C 1
ATOM 2944 O O . GLU A 1 381 ? 9.444 -2.495 -35.195 1.00 95.00 381 GLU A O 1
ATOM 2949 N N . ALA A 1 382 ? 9.401 -0.704 -33.839 1.00 96.00 382 ALA A N 1
ATOM 2950 C CA . ALA A 1 382 ? 8.463 0.066 -34.645 1.00 96.00 382 ALA A CA 1
ATOM 2951 C C . ALA A 1 382 ? 8.724 1.574 -34.529 1.00 96.00 382 ALA A C 1
ATOM 2953 O O . ALA A 1 382 ? 9.346 2.056 -33.578 1.00 96.00 382 ALA A O 1
ATOM 2954 N N . VAL A 1 383 ? 8.192 2.327 -35.492 1.00 96.88 383 VAL A N 1
ATOM 2955 C CA . VAL A 1 383 ? 8.081 3.785 -35.440 1.00 96.88 383 VAL A CA 1
ATOM 2956 C C . VAL A 1 383 ? 6.651 4.141 -35.053 1.00 96.88 383 VAL A C 1
ATOM 2958 O O . VAL A 1 383 ? 5.713 3.959 -35.831 1.00 96.88 383 VAL A O 1
ATOM 2961 N N . VAL A 1 384 ? 6.468 4.682 -33.856 1.00 97.31 384 VAL A N 1
ATOM 2962 C CA . VAL A 1 384 ? 5.150 4.989 -33.310 1.00 97.31 384 VAL A CA 1
ATOM 2963 C C . VAL A 1 384 ? 4.886 6.487 -33.306 1.00 97.31 384 VAL A C 1
ATOM 2965 O O . VAL A 1 384 ? 5.717 7.267 -32.856 1.00 97.31 384 VAL A O 1
ATOM 2968 N N . SER A 1 385 ? 3.725 6.907 -33.810 1.00 97.12 385 SER A N 1
ATOM 2969 C CA . SER A 1 385 ? 3.340 8.324 -33.890 1.00 97.12 385 SER A CA 1
ATOM 2970 C C . SER A 1 385 ? 2.194 8.679 -32.942 1.00 97.12 385 SER A C 1
ATOM 2972 O O . SER A 1 385 ? 1.239 7.912 -32.793 1.00 97.12 385 SER A O 1
ATOM 2974 N N . GLY A 1 386 ? 2.224 9.886 -32.374 1.00 96.56 386 GLY A N 1
ATOM 2975 C CA . GLY A 1 386 ? 1.119 10.417 -31.573 1.00 96.56 386 GLY A CA 1
ATOM 2976 C C . GLY A 1 386 ? 1.342 11.848 -31.083 1.00 96.56 386 GLY A C 1
ATOM 2977 O O . GLY A 1 386 ? 2.404 12.432 -31.289 1.00 96.56 386 GLY A O 1
ATOM 2978 N N . THR A 1 387 ? 0.326 12.422 -30.437 1.00 97.19 387 THR A N 1
ATOM 2979 C CA . THR A 1 387 ? 0.414 13.734 -29.779 1.00 97.19 387 THR A CA 1
ATOM 2980 C C . THR A 1 387 ? 0.678 13.547 -28.294 1.00 97.19 387 THR A C 1
ATOM 2982 O O . THR A 1 387 ? -0.075 12.841 -27.630 1.00 97.19 387 THR A O 1
ATOM 2985 N N . ILE A 1 388 ? 1.698 14.213 -27.759 1.00 97.12 388 ILE A N 1
ATOM 2986 C CA . ILE A 1 388 ? 1.991 14.199 -26.326 1.00 97.12 388 ILE A CA 1
ATOM 2987 C C . ILE A 1 388 ? 0.823 14.855 -25.579 1.00 97.12 388 ILE A C 1
ATOM 2989 O O . ILE A 1 388 ? 0.478 16.013 -25.825 1.00 97.12 388 ILE A O 1
ATOM 2993 N N . ARG A 1 389 ? 0.202 14.122 -24.657 1.00 95.25 389 ARG A N 1
ATOM 2994 C CA . ARG A 1 389 ? -0.875 14.601 -23.773 1.00 95.25 389 ARG A CA 1
ATOM 2995 C C . ARG A 1 389 ? -0.438 14.725 -22.321 1.00 95.25 389 ARG A C 1
ATOM 2997 O O . ARG A 1 389 ? -1.115 15.400 -21.549 1.00 95.25 389 ARG A O 1
ATOM 3004 N N . TYR A 1 390 ? 0.692 14.119 -21.973 1.00 92.88 390 TYR A N 1
ATOM 3005 C CA . TYR A 1 390 ? 1.218 14.096 -20.621 1.00 92.88 390 TYR A CA 1
ATOM 3006 C C . TYR A 1 390 ? 2.749 14.133 -20.631 1.00 92.88 390 TYR A C 1
ATOM 3008 O O . TYR A 1 390 ? 3.372 13.426 -21.421 1.00 92.88 390 TYR A O 1
ATOM 3016 N N . VAL A 1 391 ? 3.348 14.952 -19.765 1.00 93.19 391 VAL A N 1
ATOM 3017 C CA . VAL A 1 391 ? 4.800 15.011 -19.542 1.00 93.19 391 VAL A CA 1
ATOM 3018 C C . VAL A 1 391 ? 5.045 15.052 -18.043 1.00 93.19 391 VAL A C 1
ATOM 3020 O O . VAL A 1 391 ? 4.495 15.914 -17.359 1.00 93.19 391 VAL A O 1
ATOM 3023 N N . PHE A 1 392 ? 5.880 14.149 -17.533 1.00 89.75 392 PHE A N 1
ATOM 3024 C CA . PHE A 1 392 ? 6.224 14.117 -16.114 1.00 89.75 392 PHE A CA 1
ATOM 3025 C C . PHE A 1 392 ? 7.674 13.712 -15.886 1.00 89.75 392 PHE A C 1
ATOM 3027 O O . PHE A 1 392 ? 8.133 12.711 -16.430 1.00 89.75 392 PHE A O 1
ATOM 3034 N N . ASN A 1 393 ? 8.385 14.465 -15.046 1.00 89.12 393 ASN A N 1
ATOM 3035 C CA . ASN A 1 393 ? 9.713 14.098 -14.565 1.00 89.12 393 ASN A CA 1
ATOM 3036 C C . ASN A 1 393 ? 9.619 13.685 -13.092 1.00 89.12 393 ASN A C 1
ATOM 3038 O O . ASN A 1 393 ? 9.328 14.511 -12.227 1.00 89.12 393 ASN A O 1
ATOM 3042 N N . ASN A 1 394 ? 9.896 12.413 -12.800 1.00 77.50 394 ASN A N 1
ATOM 3043 C CA . ASN A 1 394 ? 9.859 11.874 -11.436 1.00 77.50 394 ASN A CA 1
ATOM 3044 C C . ASN A 1 394 ? 11.234 11.916 -10.725 1.00 77.50 394 ASN A C 1
ATOM 3046 O O . ASN A 1 394 ? 11.384 11.426 -9.602 1.00 77.50 394 ASN A O 1
ATOM 3050 N N . GLY A 1 395 ? 12.256 12.484 -11.374 1.00 80.88 395 GLY A N 1
ATOM 3051 C CA . GLY A 1 395 ? 13.642 12.551 -10.900 1.00 80.88 395 GLY A CA 1
ATOM 3052 C C . GLY A 1 395 ? 14.502 11.323 -11.238 1.00 80.88 395 GLY A C 1
ATOM 3053 O O . GLY A 1 395 ? 15.713 11.352 -10.981 1.00 80.88 395 GLY A O 1
ATOM 3054 N N . VAL A 1 396 ? 13.895 10.274 -11.807 1.00 83.88 396 VAL A N 1
ATOM 3055 C CA . VAL A 1 396 ? 14.517 9.008 -12.251 1.00 83.88 396 VAL A CA 1
ATOM 3056 C C . VAL A 1 396 ? 14.246 8.735 -13.738 1.00 83.88 396 VAL A C 1
ATOM 3058 O O . VAL A 1 396 ? 15.062 8.104 -14.406 1.00 83.88 396 VAL A O 1
ATOM 3061 N N . ALA A 1 397 ? 13.142 9.239 -14.281 1.00 90.94 397 ALA A N 1
ATOM 3062 C CA . ALA A 1 397 ? 12.811 9.213 -15.695 1.00 90.94 397 ALA A CA 1
ATOM 3063 C C . ALA A 1 397 ? 11.897 10.392 -16.060 1.00 90.94 397 ALA A C 1
ATOM 3065 O O . ALA A 1 397 ? 11.148 10.901 -15.221 1.00 90.94 397 ALA A O 1
ATOM 3066 N N . VAL A 1 398 ? 11.942 10.779 -17.334 1.00 94.50 398 VAL A N 1
ATOM 3067 C CA . VAL A 1 398 ? 10.924 11.617 -17.973 1.00 94.50 398 VAL A CA 1
ATOM 3068 C C . VAL A 1 398 ? 9.960 10.702 -18.720 1.00 94.50 398 VAL A C 1
ATOM 3070 O O . VAL A 1 398 ? 10.391 9.864 -19.512 1.00 94.50 398 VAL A O 1
ATOM 3073 N N . LEU A 1 399 ? 8.666 10.849 -18.457 1.00 94.44 399 LEU A N 1
ATOM 3074 C CA . LEU A 1 399 ? 7.582 10.104 -19.085 1.00 94.44 399 LEU A CA 1
ATOM 3075 C C . LEU A 1 399 ? 6.832 11.026 -20.047 1.00 94.44 399 LEU A C 1
ATOM 3077 O O . LEU A 1 399 ? 6.382 12.097 -19.644 1.00 94.44 399 LEU A O 1
ATOM 3081 N N . LEU A 1 400 ? 6.683 10.592 -21.299 1.00 96.06 400 LEU A N 1
ATOM 3082 C CA . LEU A 1 400 ? 5.856 11.237 -22.319 1.00 96.06 400 LEU A CA 1
ATOM 3083 C C . LEU A 1 400 ? 4.666 10.318 -22.621 1.00 96.06 400 LEU A C 1
ATOM 3085 O O . LEU A 1 400 ? 4.840 9.236 -23.182 1.00 96.06 400 LEU A O 1
ATOM 3089 N N . GLY A 1 401 ? 3.463 10.719 -22.220 1.00 94.56 401 GLY A N 1
ATOM 3090 C CA . GLY A 1 401 ? 2.230 9.964 -22.443 1.00 94.56 401 GLY A CA 1
ATOM 3091 C C . GLY A 1 401 ? 1.445 10.496 -23.638 1.00 94.56 401 GLY A C 1
ATOM 3092 O O . GLY A 1 401 ? 1.346 11.711 -23.831 1.00 94.56 401 GLY A O 1
ATOM 3093 N N . PHE A 1 402 ? 0.853 9.593 -24.422 1.00 95.44 402 PHE A N 1
ATOM 3094 C CA . PHE A 1 402 ? -0.048 9.946 -25.527 1.00 95.44 402 PHE A CA 1
ATOM 3095 C C . PHE A 1 402 ? -1.512 10.153 -25.080 1.00 95.44 402 PHE A C 1
ATOM 3097 O O . PHE A 1 402 ? -2.322 10.654 -25.858 1.00 95.44 402 PHE A O 1
ATOM 3104 N N . GLU A 1 403 ? -1.828 9.864 -23.812 1.00 90.94 403 GLU A N 1
ATOM 3105 C CA . GLU A 1 403 ? -3.107 10.149 -23.139 1.00 90.94 403 GLU A CA 1
ATOM 3106 C C . GLU A 1 403 ? -2.882 10.798 -21.757 1.00 90.94 403 GLU A C 1
ATOM 3108 O O . GLU A 1 403 ? -1.763 10.804 -21.239 1.00 90.94 403 GLU A O 1
ATOM 3113 N N . ASN A 1 404 ? -3.933 11.392 -21.183 1.00 83.25 404 ASN A N 1
ATOM 3114 C CA . ASN A 1 404 ? -3.955 11.900 -19.807 1.00 83.25 404 ASN A CA 1
ATOM 3115 C C . ASN A 1 404 ? -5.361 11.672 -19.205 1.00 83.25 404 ASN A C 1
ATOM 3117 O O . ASN A 1 404 ? -6.298 12.334 -19.665 1.00 83.25 404 ASN A O 1
ATOM 3121 N N . PRO A 1 405 ? -5.545 10.775 -18.215 1.00 81.12 405 PRO A N 1
ATOM 3122 C CA . PRO A 1 405 ? -4.531 9.936 -17.557 1.00 81.12 405 PRO A CA 1
ATOM 3123 C C . PRO A 1 405 ? -3.772 9.035 -18.549 1.00 81.12 405 PRO A C 1
ATOM 3125 O O . PRO A 1 405 ? -4.332 8.628 -19.559 1.00 81.12 405 PRO A O 1
ATOM 3128 N N . HIS A 1 406 ? -2.479 8.784 -18.316 1.00 83.44 406 HIS A N 1
ATOM 3129 C CA . HIS A 1 406 ? -1.620 8.088 -19.290 1.00 83.44 406 HIS A CA 1
ATOM 3130 C C . HIS A 1 406 ? -1.816 6.562 -19.316 1.00 83.44 406 HIS A C 1
ATOM 3132 O O . HIS A 1 406 ? -1.232 5.883 -20.157 1.00 83.44 406 HIS A O 1
ATOM 3138 N N . GLN A 1 407 ? -2.516 6.007 -18.324 1.00 84.75 407 GLN A N 1
ATOM 3139 C CA . GLN A 1 407 ? -2.666 4.570 -18.100 1.00 84.75 407 GLN A CA 1
ATOM 3140 C C . GLN A 1 407 ? -3.482 3.923 -19.226 1.00 84.75 407 GLN A C 1
ATOM 3142 O O . GLN A 1 407 ? -4.505 4.456 -19.644 1.00 84.75 407 GLN A O 1
ATOM 3147 N N . GLY A 1 408 ? -3.060 2.747 -19.685 1.00 85.50 408 GLY A N 1
ATOM 3148 C CA . GLY A 1 408 ? -3.694 1.979 -20.760 1.00 85.50 408 GLY A CA 1
ATOM 3149 C C . GLY A 1 408 ? -3.135 2.261 -22.159 1.00 85.50 408 GLY A C 1
ATOM 3150 O O . GLY A 1 408 ? -3.341 1.446 -23.065 1.00 85.50 408 GLY A O 1
ATOM 3151 N N . ALA A 1 409 ? -2.405 3.365 -22.339 1.00 91.44 409 ALA A N 1
ATOM 3152 C CA . ALA A 1 409 ? -1.856 3.810 -23.618 1.00 91.44 409 ALA A CA 1
ATOM 3153 C C . ALA A 1 409 ? -0.324 3.685 -23.674 1.00 91.44 409 ALA A C 1
ATOM 3155 O O . ALA A 1 409 ? 0.351 3.598 -22.648 1.00 91.44 409 ALA A O 1
ATOM 3156 N N . LEU A 1 410 ? 0.240 3.713 -24.890 1.00 95.75 410 LEU A N 1
ATOM 3157 C CA . LEU A 1 410 ? 1.693 3.798 -25.070 1.00 95.75 410 LEU A CA 1
ATOM 3158 C C . LEU A 1 410 ? 2.253 5.018 -24.334 1.00 95.75 410 LEU A C 1
ATOM 3160 O O . LEU A 1 410 ? 1.678 6.110 -24.360 1.00 95.75 410 LEU A O 1
ATOM 3164 N N . LYS A 1 411 ? 3.435 4.839 -23.755 1.00 95.12 411 LYS A N 1
ATOM 3165 C CA . LYS A 1 411 ? 4.253 5.929 -23.228 1.00 95.12 411 LYS A CA 1
ATOM 3166 C C . LYS A 1 411 ? 5.699 5.808 -23.692 1.00 95.12 411 LYS A C 1
ATOM 3168 O O . LYS A 1 411 ? 6.186 4.721 -23.992 1.00 95.12 411 LYS A O 1
ATOM 3173 N N . VAL A 1 412 ? 6.400 6.931 -23.728 1.00 96.81 412 VAL A N 1
ATOM 3174 C CA . VAL A 1 412 ? 7.852 6.967 -23.917 1.00 96.81 412 VAL A CA 1
ATOM 3175 C C . VAL A 1 412 ? 8.498 7.263 -22.576 1.00 96.81 412 VAL A C 1
ATOM 3177 O O . VAL A 1 412 ? 8.071 8.184 -21.878 1.00 96.81 412 VAL A O 1
ATOM 3180 N N . ARG A 1 413 ? 9.531 6.503 -22.211 1.00 96.00 413 ARG A N 1
ATOM 3181 C CA . ARG A 1 413 ? 10.332 6.763 -21.010 1.00 96.00 413 ARG A CA 1
ATOM 3182 C C . ARG A 1 413 ? 11.764 7.094 -21.394 1.00 96.00 413 ARG A C 1
ATOM 3184 O O . ARG A 1 413 ? 12.401 6.353 -22.133 1.00 96.00 413 ARG A O 1
ATOM 3191 N N . ILE A 1 414 ? 12.271 8.196 -20.855 1.00 96.56 414 ILE A N 1
ATOM 3192 C CA . ILE A 1 414 ? 13.662 8.628 -20.996 1.00 96.56 414 ILE A CA 1
ATOM 3193 C C . ILE A 1 414 ? 14.293 8.544 -19.610 1.00 96.56 414 ILE A C 1
ATOM 3195 O O . ILE A 1 414 ? 14.005 9.367 -18.732 1.00 96.56 414 ILE A O 1
ATOM 3199 N N . LEU A 1 415 ? 15.107 7.515 -19.386 1.00 94.50 415 LEU A N 1
ATOM 3200 C CA . LEU A 1 415 ? 15.703 7.249 -18.080 1.00 94.50 415 LEU A CA 1
ATOM 3201 C C . LEU A 1 415 ? 16.753 8.310 -17.738 1.00 94.50 415 LEU A C 1
ATOM 3203 O O . LEU A 1 415 ? 17.404 8.870 -18.616 1.00 94.50 415 LEU A O 1
ATOM 3207 N N . LYS A 1 416 ? 16.960 8.565 -16.443 1.00 91.31 416 LYS A N 1
ATOM 3208 C CA . LYS A 1 416 ? 17.911 9.575 -15.953 1.00 91.31 416 LYS A CA 1
ATOM 3209 C C . LYS A 1 416 ? 19.324 9.411 -16.498 1.00 91.31 416 LYS A C 1
ATOM 3211 O O . LYS A 1 416 ? 19.990 10.405 -16.774 1.00 91.31 416 LYS A O 1
ATOM 3216 N N . GLN A 1 417 ? 19.771 8.168 -16.650 1.00 93.75 417 GLN A N 1
ATOM 3217 C CA . GLN A 1 417 ? 21.084 7.850 -17.210 1.00 93.75 417 GLN A CA 1
ATOM 3218 C C . GLN A 1 417 ? 21.250 8.336 -18.661 1.00 93.75 417 GLN A C 1
ATOM 3220 O O . GLN A 1 417 ? 22.367 8.629 -19.073 1.00 93.75 417 GLN A O 1
ATOM 3225 N N . ASP A 1 418 ? 20.145 8.492 -19.395 1.00 95.94 418 ASP A N 1
ATOM 3226 C CA . ASP A 1 418 ? 20.129 8.885 -20.802 1.00 95.94 418 ASP A CA 1
ATOM 3227 C C . ASP A 1 418 ? 19.930 10.396 -20.993 1.00 95.94 418 ASP A C 1
ATOM 3229 O O . ASP A 1 418 ? 20.096 10.903 -22.099 1.00 95.94 418 ASP A O 1
ATOM 3233 N N . TRP A 1 419 ? 19.615 11.158 -19.936 1.00 94.75 419 TRP A N 1
ATOM 3234 C CA . TRP A 1 419 ? 19.336 12.601 -20.040 1.00 94.75 419 TRP A CA 1
ATOM 3235 C C . TRP A 1 419 ? 20.500 13.396 -20.635 1.00 94.75 419 TRP A C 1
ATOM 3237 O O . TRP A 1 419 ? 20.273 14.354 -21.367 1.00 94.75 419 TRP A O 1
ATOM 3247 N N . ALA A 1 420 ? 21.741 12.983 -20.365 1.00 94.56 420 ALA A N 1
ATOM 3248 C CA . ALA A 1 420 ? 22.937 13.631 -20.902 1.00 94.56 420 ALA A CA 1
ATOM 3249 C C . ALA A 1 420 ? 23.081 13.485 -22.430 1.00 94.56 420 ALA A C 1
ATOM 3251 O O . ALA A 1 420 ? 23.833 14.243 -23.040 1.00 94.56 420 ALA A O 1
ATOM 3252 N N . ASN A 1 421 ? 22.357 12.547 -23.051 1.00 95.44 421 ASN A N 1
ATOM 3253 C CA . ASN A 1 421 ? 22.339 12.373 -24.505 1.00 95.44 421 ASN A CA 1
ATOM 3254 C C . ASN A 1 421 ? 21.445 13.415 -25.201 1.00 95.44 421 ASN A C 1
ATOM 3256 O O . ASN A 1 421 ? 21.500 13.553 -26.423 1.00 95.44 421 ASN A O 1
ATOM 3260 N N . PHE A 1 422 ? 20.619 14.143 -24.444 1.00 94.31 422 PHE A N 1
ATOM 3261 C CA . PHE A 1 422 ? 19.723 15.180 -24.946 1.00 94.31 422 PHE A CA 1
ATOM 3262 C C . PHE A 1 422 ? 20.348 16.568 -24.769 1.00 94.31 422 PHE A C 1
ATOM 3264 O O . PHE A 1 422 ? 21.101 16.831 -23.835 1.00 94.31 422 PHE A O 1
ATOM 3271 N N . THR A 1 423 ? 20.017 17.493 -25.669 1.00 90.75 423 THR A N 1
ATOM 3272 C CA . THR A 1 423 ? 20.580 18.856 -25.678 1.00 90.75 423 THR A CA 1
ATOM 3273 C C . THR A 1 423 ? 20.110 19.728 -24.513 1.00 90.75 423 THR A C 1
ATOM 3275 O O . THR A 1 423 ? 20.719 20.753 -24.220 1.00 90.75 423 THR A O 1
ATOM 3278 N N . ALA A 1 424 ? 19.005 19.348 -23.879 1.00 92.62 424 ALA A N 1
ATOM 3279 C CA . ALA A 1 424 ? 18.414 19.983 -22.710 1.00 92.62 424 ALA A CA 1
ATOM 3280 C C . ALA A 1 424 ? 17.621 18.914 -21.931 1.00 92.62 424 ALA A C 1
ATOM 3282 O O . ALA A 1 424 ? 17.365 17.843 -22.494 1.00 92.62 424 ALA A O 1
ATOM 3283 N N . PRO A 1 425 ? 17.219 19.173 -20.670 1.00 93.25 425 PRO A N 1
ATOM 3284 C CA . PRO A 1 425 ? 16.377 18.243 -19.921 1.00 93.25 425 PRO A CA 1
ATOM 3285 C C . PRO A 1 425 ? 15.156 17.827 -20.760 1.00 93.25 425 PRO A C 1
ATOM 3287 O O . PRO A 1 425 ? 14.486 18.719 -21.298 1.00 93.25 425 PRO A O 1
ATOM 3290 N N . PRO A 1 426 ? 14.874 16.524 -20.948 1.00 94.12 426 PRO A N 1
ATOM 3291 C CA . PRO A 1 426 ? 13.901 16.086 -21.948 1.00 94.12 426 PRO A CA 1
ATOM 3292 C C . PRO A 1 426 ? 12.503 16.697 -21.788 1.00 94.12 426 PRO A C 1
ATOM 3294 O O . PRO A 1 426 ? 11.870 17.053 -22.778 1.00 94.12 426 PRO A O 1
ATOM 3297 N N . GLU A 1 427 ? 12.050 16.910 -20.555 1.00 93.25 427 GLU A N 1
ATOM 3298 C CA . GLU A 1 427 ? 10.777 17.553 -20.208 1.00 93.25 427 GLU A CA 1
ATOM 3299 C C . GLU A 1 427 ? 10.700 19.042 -20.586 1.00 93.25 427 GLU A C 1
ATOM 3301 O O . GLU A 1 427 ? 9.628 19.638 -20.551 1.00 93.25 427 GLU A O 1
ATOM 3306 N N . THR A 1 428 ? 11.829 19.667 -20.932 1.00 93.38 428 THR A N 1
ATOM 3307 C CA . THR A 1 428 ? 11.869 21.035 -21.472 1.00 93.38 428 THR A CA 1
ATOM 3308 C C . THR A 1 428 ? 11.775 21.046 -22.998 1.00 93.38 428 THR A C 1
ATOM 3310 O O . THR A 1 428 ? 11.232 21.994 -23.564 1.00 93.38 428 THR A O 1
ATOM 3313 N N . VAL A 1 429 ? 12.242 19.980 -23.657 1.00 92.00 429 VAL A N 1
ATOM 3314 C CA . VAL A 1 429 ? 12.242 19.822 -25.121 1.00 92.00 429 VAL A CA 1
ATOM 3315 C C . VAL A 1 429 ? 10.888 19.315 -25.615 1.00 92.00 429 VAL A C 1
ATOM 3317 O O . VAL A 1 429 ? 10.329 19.863 -26.568 1.00 92.00 429 VAL A O 1
ATOM 3320 N N . TYR A 1 430 ? 10.362 18.287 -24.948 1.00 94.75 430 TYR A N 1
ATOM 3321 C CA . TYR A 1 430 ? 9.113 17.627 -25.301 1.00 94.75 430 TYR A CA 1
ATOM 3322 C C . TYR A 1 430 ? 7.979 18.134 -24.408 1.00 94.75 430 TYR A C 1
ATOM 3324 O O . TYR A 1 430 ? 8.022 17.986 -23.190 1.00 94.75 430 TYR A O 1
ATOM 3332 N N . GLN A 1 431 ? 6.969 18.745 -25.022 1.00 94.88 431 GLN A N 1
ATOM 3333 C CA . GLN A 1 431 ? 5.868 19.441 -24.362 1.00 94.88 431 GLN A CA 1
ATOM 3334 C C . GLN A 1 431 ? 4.512 18.881 -24.793 1.00 94.88 431 GLN A C 1
ATOM 3336 O O . GLN A 1 431 ? 4.334 18.397 -25.915 1.00 94.88 431 GLN A O 1
ATOM 3341 N N . VAL A 1 432 ? 3.521 19.012 -23.909 1.00 95.12 432 VAL A N 1
ATOM 3342 C CA . VAL A 1 432 ? 2.125 18.673 -24.212 1.00 95.12 432 VAL A CA 1
ATOM 3343 C C . VAL A 1 432 ? 1.648 19.432 -25.456 1.00 95.12 432 VAL A C 1
ATOM 3345 O O . VAL A 1 432 ? 1.871 20.632 -25.601 1.00 95.12 432 VAL A O 1
ATOM 3348 N N . GLY A 1 433 ? 0.971 18.720 -26.356 1.00 95.25 433 GLY A N 1
ATOM 3349 C CA . GLY A 1 433 ? 0.455 19.231 -27.626 1.00 95.25 433 GLY A CA 1
ATOM 3350 C C . GLY A 1 433 ? 1.378 18.997 -28.823 1.00 95.25 433 GLY A C 1
ATOM 3351 O O . GLY A 1 433 ? 0.899 19.048 -29.955 1.00 95.25 433 GLY A O 1
ATOM 3352 N N . GLN A 1 434 ? 2.659 18.684 -28.611 1.00 96.00 434 GLN A N 1
ATOM 3353 C CA . GLN A 1 434 ? 3.568 18.346 -29.708 1.00 96.00 434 GLN A CA 1
ATOM 3354 C C . GLN A 1 434 ? 3.241 16.973 -30.298 1.00 96.00 434 GLN A C 1
ATOM 3356 O O . GLN A 1 434 ? 2.911 16.029 -29.576 1.00 96.00 434 GLN A O 1
ATOM 3361 N N . GLN A 1 435 ? 3.359 16.852 -31.619 1.00 96.81 435 GLN A N 1
ATOM 3362 C CA . GLN A 1 435 ? 3.272 15.574 -32.310 1.00 96.81 435 GLN A CA 1
ATOM 3363 C C . GLN A 1 435 ? 4.674 14.994 -32.485 1.00 96.81 435 GLN A C 1
ATOM 3365 O O . GLN A 1 435 ? 5.581 15.694 -32.932 1.00 96.81 435 GLN A O 1
ATOM 3370 N N . ILE A 1 436 ? 4.850 13.725 -32.125 1.00 96.75 436 ILE A N 1
ATOM 3371 C CA . ILE A 1 436 ? 6.139 13.038 -32.204 1.00 96.75 436 ILE A CA 1
ATOM 3372 C C . ILE A 1 436 ? 6.030 11.711 -32.942 1.00 96.75 436 ILE A C 1
ATOM 3374 O O . ILE A 1 436 ? 4.971 11.077 -32.952 1.00 96.75 436 ILE A O 1
ATOM 3378 N N . ARG A 1 437 ? 7.156 11.291 -33.515 1.00 97.00 437 ARG A N 1
ATOM 3379 C CA . ARG A 1 437 ? 7.472 9.904 -33.847 1.00 97.00 437 ARG A CA 1
ATOM 3380 C C . ARG A 1 437 ? 8.528 9.404 -32.882 1.00 97.00 437 ARG A C 1
ATOM 3382 O O . ARG A 1 437 ? 9.534 10.075 -32.673 1.00 97.00 437 ARG A O 1
ATOM 3389 N N . VAL A 1 438 ? 8.304 8.229 -32.319 1.00 97.25 438 VAL A N 1
ATOM 3390 C CA . VAL A 1 438 ? 9.277 7.526 -31.495 1.00 97.25 438 VAL A CA 1
ATOM 3391 C C . VAL A 1 438 ? 9.663 6.221 -32.178 1.00 97.25 438 VAL A C 1
ATOM 3393 O O . VAL A 1 438 ? 8.791 5.477 -32.610 1.00 97.25 438 VAL A O 1
ATOM 3396 N N . THR A 1 439 ? 10.956 5.951 -32.299 1.00 97.00 439 THR A N 1
ATOM 3397 C CA . THR A 1 439 ? 11.483 4.696 -32.843 1.00 97.00 439 THR A CA 1
ATOM 3398 C C . THR A 1 439 ? 12.102 3.890 -31.720 1.00 97.00 439 THR A C 1
ATOM 3400 O O . THR A 1 439 ? 12.923 4.409 -30.965 1.00 97.00 439 THR A O 1
ATOM 3403 N N . GLY A 1 440 ? 11.730 2.622 -31.619 1.00 96.06 440 GLY A N 1
ATOM 3404 C CA . GLY A 1 440 ? 12.365 1.699 -30.694 1.00 96.06 440 GLY A CA 1
ATOM 3405 C C . GLY A 1 440 ? 11.578 0.413 -30.538 1.00 96.06 440 GLY A C 1
ATOM 3406 O O . GLY A 1 440 ? 10.522 0.222 -31.147 1.00 96.06 440 GLY A O 1
ATOM 3407 N N . ARG A 1 441 ? 12.107 -0.472 -29.697 1.00 95.81 441 ARG A N 1
ATOM 3408 C CA . ARG A 1 441 ? 11.415 -1.691 -29.302 1.00 95.81 441 ARG A CA 1
ATOM 3409 C C . ARG A 1 441 ? 10.241 -1.355 -28.389 1.00 95.81 441 ARG A C 1
ATOM 3411 O O . ARG A 1 441 ? 10.405 -0.613 -27.423 1.00 95.81 441 ARG A O 1
ATOM 3418 N N . ILE A 1 442 ? 9.072 -1.909 -28.696 1.00 96.19 442 ILE A N 1
ATOM 3419 C CA . ILE A 1 442 ? 7.899 -1.802 -27.831 1.00 96.19 442 ILE A CA 1
ATOM 3420 C C . ILE A 1 442 ? 8.011 -2.872 -26.749 1.00 96.19 442 ILE A C 1
ATOM 3422 O O . ILE A 1 442 ? 7.995 -4.068 -27.032 1.00 96.19 442 ILE A O 1
ATOM 3426 N N . GLU A 1 443 ? 8.121 -2.436 -25.506 1.00 95.25 443 GLU A N 1
ATOM 3427 C CA . GLU A 1 443 ? 8.214 -3.273 -24.314 1.00 95.25 443 GLU A CA 1
ATOM 3428 C C . GLU A 1 443 ? 6.995 -3.045 -23.413 1.00 95.25 443 GLU A C 1
ATOM 3430 O O . GLU A 1 443 ? 6.026 -2.393 -23.808 1.00 95.25 443 GLU A O 1
ATOM 3435 N N . TRP A 1 444 ? 7.036 -3.585 -22.197 1.00 93.75 444 TRP A N 1
ATOM 3436 C CA . TRP A 1 444 ? 5.988 -3.431 -21.197 1.00 93.75 444 TRP A CA 1
ATOM 3437 C C . TRP A 1 444 ? 6.481 -2.626 -20.004 1.00 93.75 444 TRP A C 1
ATOM 3439 O O . TRP A 1 444 ? 7.618 -2.788 -19.571 1.00 93.75 444 TRP A O 1
ATOM 3449 N N . TYR A 1 445 ? 5.612 -1.779 -19.461 1.00 90.88 445 TYR A N 1
ATOM 3450 C CA . TYR A 1 445 ? 5.828 -1.120 -18.183 1.00 90.88 445 TYR A CA 1
ATOM 3451 C C . TYR A 1 445 ? 4.490 -0.878 -17.487 1.00 90.88 445 TYR A C 1
ATOM 3453 O O . TYR A 1 445 ? 3.660 -0.109 -17.980 1.00 90.88 445 TYR A O 1
ATOM 3461 N N . GLN A 1 446 ? 4.286 -1.536 -16.344 1.00 87.62 446 GLN A N 1
ATOM 3462 C CA . GLN A 1 446 ? 3.059 -1.464 -15.545 1.00 87.62 446 GLN A CA 1
ATOM 3463 C C . GLN A 1 446 ? 1.757 -1.657 -16.354 1.00 87.62 446 GLN A C 1
ATOM 3465 O O . GLN A 1 446 ? 0.789 -0.917 -16.204 1.00 87.62 446 GLN A O 1
ATOM 3470 N N . GLY A 1 447 ? 1.732 -2.663 -17.232 1.00 89.81 447 GLY A N 1
ATOM 3471 C CA . GLY A 1 447 ? 0.572 -3.074 -18.035 1.00 89.81 447 GLY A CA 1
ATOM 3472 C C . GLY A 1 447 ? 0.404 -2.301 -19.345 1.00 89.81 447 GLY A C 1
ATOM 3473 O O . GLY A 1 447 ? -0.429 -2.669 -20.188 1.00 89.81 447 GLY A O 1
ATOM 3474 N N . ASP A 1 448 ? 1.220 -1.267 -19.544 1.00 92.69 448 ASP A N 1
ATOM 3475 C CA . ASP A 1 448 ? 1.185 -0.389 -20.704 1.00 92.69 448 ASP A CA 1
ATOM 3476 C C . ASP A 1 448 ? 2.349 -0.678 -21.654 1.00 92.69 448 ASP A C 1
ATOM 3478 O O . ASP A 1 448 ? 3.457 -0.977 -21.194 1.00 92.69 448 ASP A O 1
ATOM 3482 N N . PRO A 1 449 ? 2.143 -0.557 -22.978 1.00 95.50 449 PRO A N 1
ATOM 3483 C CA . PRO A 1 449 ? 3.260 -0.580 -23.901 1.00 95.50 449 PRO A CA 1
ATOM 3484 C C . PRO A 1 449 ? 4.172 0.627 -23.635 1.00 95.50 449 PRO A C 1
ATOM 3486 O O . PRO A 1 449 ? 3.705 1.737 -23.354 1.00 95.50 449 PRO A O 1
ATOM 3489 N N . VAL A 1 450 ? 5.482 0.426 -23.738 1.00 96.75 450 VAL A N 1
ATOM 3490 C CA . VAL A 1 450 ? 6.487 1.472 -23.524 1.00 96.75 450 VAL A CA 1
ATOM 3491 C C . VAL A 1 450 ? 7.575 1.408 -24.584 1.00 96.75 450 VAL A C 1
ATOM 3493 O O . VAL A 1 450 ? 7.929 0.332 -25.051 1.00 96.75 450 VAL A O 1
ATOM 3496 N N . ILE A 1 451 ? 8.136 2.561 -24.941 1.00 97.62 451 ILE A N 1
ATOM 3497 C CA . ILE A 1 451 ? 9.428 2.629 -25.630 1.00 97.62 451 ILE A CA 1
ATOM 3498 C C . ILE A 1 451 ? 10.409 3.393 -24.740 1.00 97.62 451 ILE A C 1
ATOM 3500 O O . ILE A 1 451 ? 10.114 4.505 -24.286 1.00 97.62 451 ILE A O 1
ATOM 3504 N N . TYR A 1 452 ? 11.580 2.805 -24.498 1.00 96.75 452 TYR A N 1
ATOM 3505 C CA . TYR A 1 452 ? 12.679 3.462 -23.795 1.00 96.75 452 TYR A CA 1
ATOM 3506 C C . TYR A 1 452 ? 13.545 4.238 -24.789 1.00 96.75 452 TYR A C 1
ATOM 3508 O O . TYR A 1 452 ? 14.295 3.659 -25.572 1.00 96.75 452 TYR A O 1
ATOM 3516 N N . ALA A 1 453 ? 13.445 5.565 -24.765 1.00 96.25 453 ALA A N 1
ATOM 3517 C CA . ALA A 1 453 ? 14.223 6.426 -25.645 1.00 96.25 453 ALA A CA 1
ATOM 3518 C C . ALA A 1 453 ? 15.563 6.784 -24.988 1.00 96.25 453 ALA A C 1
ATOM 3520 O O . ALA A 1 453 ? 15.623 7.595 -24.065 1.00 96.25 453 ALA A O 1
ATOM 3521 N N . GLN A 1 454 ? 16.642 6.184 -25.491 1.00 95.44 454 GLN A N 1
ATOM 3522 C CA . GLN A 1 454 ? 18.003 6.366 -24.963 1.00 95.44 454 GLN A CA 1
ATOM 3523 C C . GLN A 1 454 ? 18.730 7.584 -25.555 1.00 95.44 454 GLN A C 1
ATOM 3525 O O . GLN A 1 454 ? 19.760 8.017 -25.043 1.00 95.44 454 GLN A O 1
ATOM 3530 N N . SER A 1 455 ? 18.235 8.140 -26.663 1.00 92.94 455 SER A N 1
ATOM 3531 C CA . SER A 1 455 ? 18.866 9.272 -27.346 1.00 92.94 455 SER A CA 1
ATOM 3532 C C . SER A 1 455 ? 17.838 10.082 -28.146 1.00 92.94 455 SER A C 1
ATOM 3534 O O . SER A 1 455 ? 16.767 9.556 -28.469 1.00 92.94 455 SER A O 1
ATOM 3536 N N . PRO A 1 456 ? 18.136 11.343 -28.509 1.00 90.44 456 PRO A N 1
ATOM 3537 C CA . PRO A 1 456 ? 17.212 12.176 -29.275 1.00 90.44 456 PRO A CA 1
ATOM 3538 C C . PRO A 1 456 ? 16.929 11.642 -30.683 1.00 90.44 456 PRO A C 1
ATOM 3540 O O . PRO A 1 456 ? 15.900 11.984 -31.248 1.00 90.44 456 PRO A O 1
ATOM 3543 N N . THR A 1 457 ? 17.778 10.784 -31.262 1.00 92.44 457 THR A N 1
ATOM 3544 C CA . THR A 1 457 ? 17.510 10.201 -32.591 1.00 92.44 457 THR A CA 1
ATOM 3545 C C . THR A 1 457 ? 16.339 9.222 -32.579 1.00 92.44 457 THR A C 1
ATOM 3547 O O . THR A 1 457 ? 15.729 8.995 -33.619 1.00 92.44 457 THR A O 1
ATOM 3550 N N . ALA A 1 458 ? 15.984 8.686 -31.408 1.00 94.00 458 ALA A N 1
ATOM 3551 C CA . ALA A 1 458 ? 14.781 7.886 -31.235 1.00 94.00 458 ALA A CA 1
ATOM 3552 C C . ALA A 1 458 ? 13.500 8.733 -31.288 1.00 94.00 458 ALA A C 1
ATOM 3554 O O . ALA A 1 458 ? 12.423 8.159 -31.375 1.00 94.00 458 ALA A O 1
ATOM 3555 N N . LEU A 1 459 ? 13.585 10.069 -31.214 1.00 95.19 459 LEU A N 1
ATOM 3556 C CA . LEU A 1 459 ? 12.441 10.969 -31.069 1.00 95.19 459 LEU A CA 1
ATOM 3557 C C . LEU A 1 459 ? 12.469 12.103 -32.099 1.00 95.19 459 LEU A C 1
ATOM 3559 O O . LEU A 1 459 ? 13.262 13.038 -32.010 1.00 95.19 459 LEU A O 1
ATOM 3563 N N . GLU A 1 460 ? 11.526 12.075 -33.033 1.00 94.19 460 GLU A N 1
ATOM 3564 C CA . GLU A 1 460 ? 11.353 13.093 -34.069 1.00 94.19 460 GLU A CA 1
ATOM 3565 C C . GLU A 1 460 ? 10.114 13.955 -33.767 1.00 94.19 460 GLU A C 1
ATOM 3567 O O . GLU A 1 460 ? 9.004 13.437 -33.638 1.00 94.19 460 GLU A O 1
ATOM 3572 N N . LEU A 1 461 ? 10.284 15.281 -33.674 1.00 91.81 461 LEU A N 1
ATOM 3573 C CA . LEU A 1 461 ? 9.167 16.234 -33.632 1.00 91.81 461 LEU A CA 1
ATOM 3574 C C . LEU A 1 461 ? 8.571 16.377 -35.038 1.00 91.81 461 LEU A C 1
ATOM 3576 O O . LEU A 1 461 ? 9.259 16.801 -35.966 1.00 91.81 461 LEU A O 1
ATOM 3580 N N . ILE A 1 462 ? 7.279 16.097 -35.185 1.00 88.69 462 ILE A N 1
ATOM 3581 C CA . ILE A 1 462 ? 6.553 16.331 -36.434 1.00 88.69 462 ILE A CA 1
ATOM 3582 C C . ILE A 1 462 ? 6.093 17.790 -36.420 1.00 88.69 462 ILE A C 1
ATOM 3584 O O . ILE A 1 462 ? 5.254 18.172 -35.600 1.00 88.69 462 ILE A O 1
ATOM 3588 N N . GLN A 1 463 ? 6.660 18.629 -37.290 1.00 72.00 463 GLN A N 1
ATOM 3589 C CA . GLN A 1 463 ? 6.192 20.010 -37.405 1.00 72.00 463 GLN A CA 1
ATOM 3590 C C . GLN A 1 463 ? 4.757 20.035 -37.952 1.00 72.00 463 GLN A C 1
ATOM 3592 O O . GLN A 1 463 ? 4.462 19.304 -38.901 1.00 72.00 463 GLN A O 1
ATOM 3597 N N . PRO A 1 464 ? 3.860 20.860 -37.382 1.00 55.88 464 PRO A N 1
ATOM 3598 C CA . PRO A 1 464 ? 2.548 21.068 -37.971 1.00 55.88 464 PRO A CA 1
ATOM 3599 C C . PRO A 1 464 ? 2.720 21.739 -39.341 1.00 55.88 464 PRO A C 1
ATOM 3601 O O . PRO A 1 464 ? 3.436 22.735 -39.454 1.00 55.88 464 PRO A O 1
ATOM 3604 N N . HIS A 1 465 ? 2.098 21.157 -40.367 1.00 45.16 465 HIS A N 1
ATOM 3605 C CA . HIS A 1 465 ? 1.969 21.774 -41.688 1.00 45.16 465 HIS A CA 1
ATOM 3606 C C . HIS A 1 465 ? 1.038 22.984 -41.664 1.00 45.16 465 HIS A C 1
ATOM 3608 O O . HIS A 1 465 ? 0.026 22.931 -40.924 1.00 45.16 465 HIS A O 1
#